Protein 5IPW (pdb70)

Organism: Thermotoga maritima (strain ATCC 43589 / DSM 3109 / JCM 10099 / NBRC 100826 / MSB8) (NCBI:txid243274)

Radius of gyration: 27.33 Å; Cα contacts (8 Å, |Δi|>4): 1370; chains: 1; bounding box: 69×85×55 Å

InterPro domains:
  IPR000914 Solute-binding protein family 5 domain [PF00496] (119-531)
  IPR023765 Solute-binding protein family 5, conserved site [PS01040] (125-147)
  IPR039424 Solute-binding protein family 5 [PTHR30290] (90-615)

Structure (mmCIF, N/CA/C/O backbone):
data_5IPW
#
_entry.id   5IPW
#
_cell.length_a   190.494
_cell.length_b   190.494
_cell.length_c   133.269
_cell.angle_alpha   90.00
_cell.angle_beta   90.00
_cell.angle_gamma   90.00
#
_symmetry.space_group_name_H-M   'I 4 2 2'
#
loop_
_entity.id
_entity.type
_entity.pdbx_description
1 polymer 'Oligopeptide ABC transporter, periplasmic oligopeptide-binding protein, putative'
2 water water
#
loop_
_atom_site.group_PDB
_atom_site.id
_atom_site.type_symbol
_atom_site.label_atom_id
_atom_site.label_alt_id
_atom_site.label_comp_id
_atom_site.label_asym_id
_atom_site.label_entity_id
_atom_site.label_seq_id
_atom_site.pdbx_PDB_ins_code
_atom_site.Cartn_x
_atom_site.Cartn_y
_atom_site.Cartn_z
_atom_site.occupancy
_atom_site.B_iso_or_equiv
_atom_site.auth_seq_id
_atom_site.auth_comp_id
_atom_site.auth_asym_id
_atom_site.auth_atom_id
_atom_site.pdbx_PDB_model_num
ATOM 1 N N . GLY A 1 1 ? 47.805 -33.328 -36.435 1.00 63.90 27 GLY A N 1
ATOM 2 C CA . GLY A 1 1 ? 48.638 -34.338 -35.692 1.00 63.48 27 GLY A CA 1
ATOM 3 C C . GLY A 1 1 ? 48.428 -34.290 -34.186 1.00 62.35 27 GLY A C 1
ATOM 4 O O . GLY A 1 1 ? 47.489 -34.882 -33.669 1.00 68.05 27 GLY A O 1
ATOM 5 N N . ALA A 1 2 ? 49.303 -33.583 -33.483 1.00 61.47 28 ALA A N 1
ATOM 6 C CA . ALA A 1 2 ? 49.183 -33.399 -32.033 1.00 61.01 28 ALA A CA 1
ATOM 7 C C . ALA A 1 2 ? 49.530 -31.961 -31.659 1.00 62.00 28 ALA A C 1
ATOM 8 O O . ALA A 1 2 ? 50.240 -31.269 -32.398 1.00 66.65 28 ALA A O 1
ATOM 10 N N . MET A 1 3 ? 49.028 -31.519 -30.510 1.00 59.94 29 MET A N 1
ATOM 11 C CA . MET A 1 3 ? 49.244 -30.153 -30.047 1.00 59.11 29 MET A CA 1
ATOM 12 C C . MET A 1 3 ? 49.998 -30.115 -28.733 1.00 58.36 29 MET A C 1
ATOM 13 O O . MET A 1 3 ? 49.608 -30.759 -27.754 1.00 59.30 29 MET A O 1
ATOM 18 N N . GLY A 1 4 ? 51.082 -29.353 -28.723 1.00 54.47 30 GLY A N 1
ATOM 19 C CA . GLY A 1 4 ? 51.710 -28.938 -27.484 1.00 52.06 30 GLY A CA 1
ATOM 20 C C . GLY A 1 4 ? 51.079 -27.612 -27.145 1.00 49.18 30 GLY A C 1
ATOM 21 O O . GLY A 1 4 ? 51.039 -26.718 -27.982 1.00 49.10 30 GLY A O 1
ATOM 22 N N . ALA A 1 5 ? 50.580 -27.480 -25.923 1.00 48.46 31 ALA A N 1
ATOM 23 C CA . ALA A 1 5 ? 49.892 -26.265 -25.511 1.00 47.41 31 ALA A CA 1
ATOM 24 C C . ALA A 1 5 ? 50.788 -25.047 -25.603 1.00 45.64 31 ALA A C 1
ATOM 25 O O . ALA A 1 5 ? 50.295 -23.946 -25.798 1.00 45.08 31 ALA A O 1
ATOM 27 N N . THR A 1 6 ? 52.095 -25.254 -25.471 1.00 44.32 32 THR A N 1
ATOM 28 C CA . THR A 1 6 ? 53.063 -24.172 -25.306 1.00 42.97 32 THR A CA 1
ATOM 29 C C . THR A 1 6 ? 54.434 -24.732 -25.682 1.00 39.43 32 THR A C 1
ATOM 30 O O . THR A 1 6 ? 54.631 -25.947 -25.638 1.00 38.15 32 THR A O 1
ATOM 34 N N . PRO A 1 7 ? 55.381 -23.873 -26.084 1.00 37.32 33 PRO A N 1
ATOM 35 C CA . PRO A 1 7 ? 56.734 -24.404 -26.286 1.00 39.71 33 PRO A CA 1
ATOM 36 C C . PRO A 1 7 ? 57.346 -25.032 -25.018 1.00 43.06 33 PRO A C 1
ATOM 37 O O . PRO A 1 7 ? 57.992 -26.076 -25.094 1.00 44.80 33 PRO A O 1
ATOM 41 N N . GLU A 1 8 ? 57.161 -24.389 -23.873 1.00 46.65 34 GLU A N 1
ATOM 42 C CA . GLU A 1 8 ? 57.546 -24.980 -22.596 1.00 49.98 34 GLU A CA 1
ATOM 43 C C . GLU A 1 8 ? 56.871 -26.337 -22.363 1.00 47.44 34 GLU A C 1
ATOM 44 O O . GLU A 1 8 ? 57.539 -27.308 -22.007 1.00 45.10 34 GLU A O 1
ATOM 50 N N . GLU A 1 9 ? 55.557 -26.410 -22.561 1.00 44.62 35 GLU A N 1
ATOM 51 C CA . GLU A 1 9 ? 54.841 -27.677 -22.391 1.00 43.37 35 GLU A CA 1
ATOM 52 C C . GLU A 1 9 ? 55.265 -28.735 -23.405 1.00 41.38 35 GLU A C 1
ATOM 53 O O . GLU A 1 9 ? 55.295 -29.928 -23.088 1.00 39.75 35 GLU A O 1
ATOM 59 N N . TYR A 1 10 ? 55.578 -28.305 -24.627 1.00 39.17 36 TYR A N 1
ATOM 60 C CA . TYR A 1 10 ? 56.094 -29.219 -25.648 1.00 37.90 36 TYR A CA 1
ATOM 61 C C . TYR A 1 10 ? 57.414 -29.806 -25.181 1.00 36.92 36 TYR A C 1
ATOM 62 O O . TYR A 1 10 ? 57.659 -31.002 -25.320 1.00 35.70 36 TYR A O 1
ATOM 71 N N . TYR A 1 11 ? 58.260 -28.944 -24.634 1.00 38.21 37 TYR A N 1
ATOM 72 C CA . TYR A 1 11 ? 59.535 -29.358 -24.070 1.00 42.42 37 TYR A CA 1
ATOM 73 C C . TYR A 1 11 ? 59.375 -30.336 -22.912 1.00 42.11 37 TYR A C 1
ATOM 74 O O . TYR A 1 11 ? 60.087 -31.331 -22.839 1.00 42.92 37 TYR A O 1
ATOM 83 N N . LYS A 1 12 ? 58.447 -30.048 -22.010 1.00 42.60 38 LYS A N 1
ATOM 84 C CA . LYS A 1 12 ? 58.193 -30.934 -20.890 1.00 45.30 38 LYS A CA 1
ATOM 85 C C . LYS A 1 12 ? 57.774 -32.311 -21.374 1.00 44.41 38 LYS A C 1
ATOM 86 O O . LYS A 1 12 ? 58.202 -33.311 -20.815 1.00 45.99 38 LYS A O 1
ATOM 92 N N . ALA A 1 13 ? 56.959 -32.369 -22.423 1.00 42.73 39 ALA A N 1
ATOM 93 C CA . ALA A 1 13 ? 56.501 -33.657 -22.956 1.00 41.02 39 ALA A CA 1
ATOM 94 C C . ALA A 1 13 ? 57.563 -34.425 -23.741 1.00 39.45 39 ALA A C 1
ATOM 95 O O . ALA A 1 13 ? 57.621 -35.645 -23.650 1.00 40.78 39 ALA A O 1
ATOM 97 N N . THR A 1 14 ? 58.390 -33.721 -24.509 1.00 37.99 40 THR A N 1
ATOM 98 C CA . THR A 1 14 ? 59.193 -34.361 -25.571 1.00 37.82 40 THR A CA 1
ATOM 99 C C . THR A 1 14 ? 60.711 -34.294 -25.399 1.00 38.02 40 THR A C 1
ATOM 100 O O . THR A 1 14 ? 61.444 -35.015 -26.087 1.00 36.28 40 THR A O 1
ATOM 104 N N . GLY A 1 15 ? 61.180 -33.422 -24.511 1.00 38.45 41 GLY A N 1
ATOM 105 C CA . GLY A 1 15 ? 62.608 -33.199 -24.339 1.00 40.21 41 GLY A CA 1
ATOM 106 C C . GLY A 1 15 ? 63.253 -32.330 -25.407 1.00 43.43 41 GLY A C 1
ATOM 107 O O . GLY A 1 15 ? 64.475 -32.165 -25.400 1.00 45.93 41 GLY A O 1
ATOM 108 N N . LYS A 1 16 ? 62.448 -31.772 -26.315 1.00 44.05 42 LYS A N 1
ATOM 109 C CA . LYS A 1 16 ? 62.939 -30.913 -27.392 1.00 45.00 42 LYS A CA 1
ATOM 110 C C . LYS A 1 16 ? 62.544 -29.488 -27.120 1.00 44.45 42 LYS A C 1
ATOM 111 O O . LYS A 1 16 ? 61.400 -29.218 -26.776 1.00 42.08 42 LYS A O 1
ATOM 117 N N . LYS A 1 17 ? 63.490 -28.578 -27.294 1.00 47.74 43 LYS A N 1
ATOM 118 C CA . LYS A 1 17 ? 63.217 -27.161 -27.177 1.00 52.94 43 LYS A CA 1
ATOM 119 C C . LYS A 1 17 ? 63.016 -26.581 -28.561 1.00 51.74 43 LYS A C 1
ATOM 120 O O . LYS A 1 17 ? 63.682 -26.980 -29.519 1.00 50.34 43 LYS A O 1
ATOM 126 N N . ILE A 1 18 ? 62.104 -25.624 -28.649 1.00 51.12 44 ILE A N 1
ATOM 127 C CA . ILE A 1 18 ? 62.015 -24.757 -29.800 1.00 51.44 44 ILE A CA 1
ATOM 128 C C . ILE A 1 18 ? 62.839 -23.530 -29.435 1.00 52.84 44 ILE A C 1
ATOM 129 O O . ILE A 1 18 ? 62.450 -22.763 -28.551 1.00 54.34 44 ILE A O 1
ATOM 134 N N . THR A 1 19 ? 63.974 -23.355 -30.105 1.00 52.96 45 THR A N 1
ATOM 135 C CA . THR A 1 19 ? 64.955 -22.334 -29.717 1.00 56.69 45 THR A CA 1
ATOM 136 C C . THR A 1 19 ? 64.972 -21.108 -30.636 1.00 58.27 45 THR A C 1
ATOM 137 O O . THR A 1 19 ? 65.680 -20.135 -30.365 1.00 59.55 45 THR A O 1
ATOM 141 N N . GLU A 1 20 ? 64.180 -21.149 -31.702 1.00 56.62 46 GLU A N 1
ATOM 142 C CA . GLU A 1 20 ? 64.317 -20.206 -32.799 1.00 54.91 46 GLU A CA 1
ATOM 143 C C . GLU A 1 20 ? 63.010 -20.205 -33.578 1.00 53.02 46 GLU A C 1
ATOM 144 O O . GLU A 1 20 ? 62.387 -21.262 -33.741 1.00 49.88 46 GLU A O 1
ATOM 150 N N . TYR A 1 21 ? 62.586 -19.033 -34.052 1.00 48.80 47 TYR A N 1
ATOM 151 C CA . TYR A 1 21 ? 61.374 -18.941 -34.871 1.00 45.78 47 TYR A CA 1
ATOM 152 C C . TYR A 1 21 ? 61.712 -18.627 -36.310 1.00 45.44 47 TYR A C 1
ATOM 153 O O . TYR A 1 21 ? 62.657 -17.886 -36.583 1.00 46.62 47 TYR A O 1
ATOM 162 N N . HIS A 1 22 ? 60.924 -19.192 -37.221 1.00 44.26 48 HIS A N 1
ATOM 163 C CA . HIS A 1 22 ? 61.134 -19.026 -38.655 1.00 43.27 48 HIS A CA 1
ATOM 164 C C . HIS A 1 22 ? 59.851 -18.560 -39.314 1.00 41.48 48 HIS A C 1
ATOM 165 O O . HIS A 1 22 ? 58.780 -18.670 -38.727 1.00 41.37 48 HIS A O 1
ATOM 172 N N . GLU A 1 23 ? 59.963 -18.045 -40.533 1.00 40.55 49 GLU A N 1
ATOM 173 C CA . GLU A 1 23 ? 58.823 -17.446 -41.226 1.00 40.15 49 GLU A CA 1
ATOM 174 C C . GLU A 1 23 ? 58.913 -17.715 -42.702 1.00 37.96 49 GLU A C 1
ATOM 175 O O . GLU A 1 23 ? 59.983 -18.038 -43.204 1.00 38.28 49 GLU A O 1
ATOM 181 N N . SER A 1 24 ? 57.802 -17.550 -43.410 1.00 37.25 50 SER A N 1
ATOM 182 C CA . SER A 1 24 ? 57.805 -17.746 -44.854 1.00 36.81 50 SER A CA 1
ATOM 183 C C . SER A 1 24 ? 58.651 -16.666 -45.514 1.00 36.70 50 SER A C 1
ATOM 184 O O . SER A 1 24 ? 58.617 -15.524 -45.082 1.00 36.74 50 SER A O 1
ATOM 187 N N . PRO A 1 25 ? 59.423 -17.021 -46.553 1.00 38.75 51 PRO A N 1
ATOM 188 C CA . PRO A 1 25 ? 60.233 -16.029 -47.271 1.00 39.66 51 PRO A CA 1
ATOM 189 C C . PRO A 1 25 ? 59.475 -14.743 -47.627 1.00 39.88 51 PRO A C 1
ATOM 190 O O . PRO A 1 25 ? 59.988 -13.651 -47.392 1.00 41.27 51 PRO A O 1
ATOM 194 N N . MET A 1 26 ? 58.261 -14.869 -48.158 1.00 38.64 52 MET A N 1
ATOM 195 C CA . MET A 1 26 ? 57.466 -13.694 -48.509 1.00 39.68 52 MET A CA 1
ATOM 196 C C . MET A 1 26 ? 57.301 -12.737 -47.329 1.00 41.54 52 MET A C 1
ATOM 197 O O . MET A 1 26 ? 57.214 -11.528 -47.519 1.00 43.63 52 MET A O 1
ATOM 202 N N . LEU A 1 27 ? 57.242 -13.270 -46.113 1.00 42.80 53 LEU A N 1
ATOM 203 C CA . LEU A 1 27 ? 57.157 -12.418 -44.929 1.00 43.05 53 LEU A CA 1
ATOM 204 C C . LEU A 1 27 ? 58.512 -11.803 -44.585 1.00 44.13 53 LEU A C 1
ATOM 205 O O . LEU A 1 27 ? 58.574 -10.655 -44.148 1.00 45.00 53 LEU A O 1
ATOM 210 N N . THR A 1 28 ? 59.590 -12.559 -44.782 1.00 44.41 54 THR A N 1
ATOM 211 C CA . THR A 1 28 ? 60.935 -12.042 -44.549 1.00 45.11 54 THR A CA 1
ATOM 212 C C . THR A 1 28 ? 61.222 -10.861 -45.455 1.00 46.57 54 THR A C 1
ATOM 213 O O . THR A 1 28 ? 61.850 -9.896 -45.038 1.00 47.20 54 THR A O 1
ATOM 217 N N . LYS A 1 29 ? 60.762 -10.944 -46.694 1.00 48.38 55 LYS A N 1
ATOM 218 C CA . LYS A 1 29 ? 60.952 -9.859 -47.636 1.00 51.82 55 LYS A CA 1
ATOM 219 C C . LYS A 1 29 ? 60.275 -8.591 -47.121 1.00 51.51 55 LYS A C 1
ATOM 220 O O . LYS A 1 29 ? 60.860 -7.510 -47.167 1.00 51.62 55 LYS A O 1
ATOM 226 N N . LEU A 1 30 ? 59.054 -8.735 -46.609 1.00 49.43 56 LEU A N 1
ATOM 227 C CA . LEU A 1 30 ? 58.317 -7.598 -46.063 1.00 49.22 56 LEU A CA 1
ATOM 228 C C . LEU A 1 30 ? 59.002 -6.946 -44.868 1.00 49.67 56 LEU A C 1
ATOM 229 O O . LEU A 1 30 ? 58.989 -5.726 -44.757 1.00 51.46 56 LEU A O 1
ATOM 234 N N . VAL A 1 31 ? 59.581 -7.736 -43.967 1.00 51.76 57 VAL A N 1
ATOM 235 C CA . VAL A 1 31 ? 60.221 -7.140 -42.774 1.00 53.92 57 VAL A CA 1
ATOM 236 C C . VAL A 1 31 ? 61.528 -6.462 -43.178 1.00 54.06 57 VAL A C 1
ATOM 237 O O . VAL A 1 31 ? 61.885 -5.426 -42.616 1.00 54.77 57 VAL A O 1
ATOM 241 N N . GLU A 1 32 ? 62.213 -7.029 -44.167 1.00 55.47 58 GLU A N 1
ATOM 242 C CA . GLU A 1 32 ? 63.430 -6.427 -44.712 1.00 58.39 58 GLU A CA 1
ATOM 243 C C . GLU A 1 32 ? 63.139 -5.098 -45.416 1.00 58.59 58 GLU A C 1
ATOM 244 O O . GLU A 1 32 ? 63.941 -4.171 -45.347 1.00 58.95 58 GLU A O 1
ATOM 250 N N . GLU A 1 33 ? 61.990 -5.016 -46.083 1.00 58.57 59 GLU A N 1
ATOM 251 C CA . GLU A 1 33 ? 61.501 -3.758 -46.664 1.00 56.82 59 GLU A CA 1
ATOM 252 C C . GLU A 1 33 ? 60.892 -2.793 -45.635 1.00 55.55 59 GLU A C 1
ATOM 253 O O . GLU A 1 33 ? 60.508 -1.689 -46.000 1.00 56.49 59 GLU A O 1
ATOM 259 N N . GLY A 1 34 ? 60.783 -3.207 -44.373 1.00 53.36 60 GLY A N 1
ATOM 260 C CA . GLY A 1 34 ? 60.291 -2.337 -43.302 1.00 55.65 60 GLY A CA 1
ATOM 261 C C . GLY A 1 34 ? 58.781 -2.287 -43.117 1.00 57.74 60 GLY A C 1
ATOM 262 O O . GLY A 1 34 ? 58.285 -1.503 -42.307 1.00 60.09 60 GLY A O 1
ATOM 263 N N . LYS A 1 35 ? 58.053 -3.141 -43.836 1.00 57.99 61 LYS A N 1
ATOM 264 C CA . LYS A 1 35 ? 56.584 -3.137 -43.828 1.00 56.39 61 LYS A CA 1
ATOM 265 C C . LYS A 1 35 ? 55.955 -4.112 -42.828 1.00 54.33 61 LYS A C 1
ATOM 266 O O . LYS A 1 35 ? 54.733 -4.191 -42.745 1.00 55.83 61 LYS A O 1
ATOM 272 N N . LEU A 1 36 ? 56.773 -4.873 -42.104 1.00 52.13 62 LEU A N 1
ATOM 273 C CA . LEU A 1 36 ? 56.278 -5.832 -41.108 1.00 49.80 62 LEU A CA 1
ATOM 274 C C . LEU A 1 36 ? 57.247 -5.932 -39.949 1.00 47.52 62 LEU A C 1
ATOM 275 O O . LEU A 1 36 ? 58.449 -5.947 -40.159 1.00 49.30 62 LEU A O 1
ATOM 280 N N . PRO A 1 37 ? 56.737 -6.021 -38.718 1.00 44.74 63 PRO A N 1
ATOM 281 C CA . PRO A 1 37 ? 57.644 -6.368 -37.625 1.00 44.85 63 PRO A CA 1
ATOM 282 C C . PRO A 1 37 ? 58.179 -7.796 -37.793 1.00 46.45 63 PRO A C 1
ATOM 283 O O . PRO A 1 37 ? 57.567 -8.603 -38.500 1.00 49.35 63 PRO A O 1
ATOM 287 N N . PRO A 1 38 ? 59.312 -8.117 -37.152 1.00 46.45 64 PRO A N 1
ATOM 288 C CA . PRO A 1 38 ? 59.859 -9.460 -37.364 1.00 46.14 64 PRO A CA 1
ATOM 289 C C . PRO A 1 38 ? 59.049 -10.532 -36.636 1.00 44.10 64 PRO A C 1
ATOM 290 O O . PRO A 1 38 ? 58.312 -10.226 -35.701 1.00 42.83 64 PRO A O 1
ATOM 294 N N . VAL A 1 39 ? 59.191 -11.778 -37.076 1.00 43.11 65 VAL A N 1
ATOM 295 C CA . VAL A 1 39 ? 58.375 -12.886 -36.563 1.00 42.64 65 VAL A CA 1
ATOM 296 C C . VAL A 1 39 ? 58.362 -12.990 -35.026 1.00 42.86 65 VAL A C 1
ATOM 297 O O . VAL A 1 39 ? 57.325 -13.294 -34.428 1.00 40.69 65 VAL A O 1
ATOM 301 N N . GLU A 1 40 ? 59.500 -12.707 -34.398 1.00 43.71 66 GLU A N 1
ATOM 302 C CA . GLU A 1 40 ? 59.633 -12.784 -32.934 1.00 45.72 66 GLU A CA 1
ATOM 303 C C . GLU A 1 40 ? 58.635 -11.864 -32.246 1.00 45.77 66 GLU A C 1
ATOM 304 O O . GLU A 1 40 ? 58.090 -12.192 -31.183 1.00 43.18 66 GLU A O 1
ATOM 310 N N . GLN A 1 41 ? 58.419 -10.706 -32.869 1.00 45.82 67 GLN A N 1
ATOM 311 C CA . GLN A 1 41 ? 57.476 -9.708 -32.388 1.00 46.57 67 GLN A CA 1
ATOM 312 C C . GLN A 1 41 ? 56.029 -10.017 -32.795 1.00 44.55 67 GLN A C 1
ATOM 313 O O . GLN A 1 41 ? 55.099 -9.802 -32.003 1.00 43.51 67 GLN A O 1
ATOM 319 N N . ARG A 1 42 ? 55.851 -10.500 -34.029 1.00 41.41 68 ARG A N 1
ATOM 320 C CA . ARG A 1 42 ? 54.531 -10.879 -34.554 1.00 39.22 68 ARG A CA 1
ATOM 321 C C . ARG A 1 42 ? 53.868 -11.999 -33.758 1.00 37.24 68 ARG A C 1
ATOM 322 O O . ARG A 1 42 ? 52.672 -11.942 -33.473 1.00 34.72 68 ARG A O 1
ATOM 330 N N . LEU A 1 43 ? 54.640 -13.035 -33.442 1.00 36.69 69 LEU A N 1
ATOM 331 C CA . LEU A 1 43 ? 54.133 -14.173 -32.660 1.00 37.14 69 LEU A CA 1
ATOM 332 C C . LEU A 1 43 ? 53.796 -13.781 -31.220 1.00 37.12 69 LEU A C 1
ATOM 333 O O . LEU A 1 43 ? 54.336 -12.815 -30.694 1.00 38.84 69 LEU A O 1
ATOM 338 N N . PRO A 1 44 ? 52.907 -14.542 -30.572 1.00 38.08 70 PRO A N 1
ATOM 339 C CA . PRO A 1 44 ? 52.687 -14.325 -29.146 1.00 39.89 70 PRO A CA 1
ATOM 340 C C . PRO A 1 44 ? 53.876 -14.808 -28.322 1.00 41.50 70 PRO A C 1
ATOM 341 O O . PRO A 1 44 ? 54.844 -15.320 -28.879 1.00 41.04 70 PRO A O 1
ATOM 345 N N . GLU A 1 45 ? 53.801 -14.636 -27.007 1.00 44.57 71 GLU A N 1
ATOM 346 C CA . GLU A 1 45 ? 54.870 -15.084 -26.121 1.00 44.89 71 GLU A CA 1
ATOM 347 C C . GLU A 1 45 ? 54.901 -16.600 -26.072 1.00 41.46 71 GLU A C 1
ATOM 348 O O . GLU A 1 45 ? 55.958 -17.191 -26.014 1.00 40.18 71 GLU A O 1
ATOM 354 N N . GLU A 1 46 ? 53.730 -17.216 -26.115 1.00 40.60 72 GLU A N 1
ATOM 355 C CA . GLU A 1 46 ? 53.607 -18.660 -26.060 1.00 39.94 72 GLU A CA 1
ATOM 356 C C . GLU A 1 46 ? 52.680 -19.149 -27.187 1.00 39.18 72 GLU A C 1
ATOM 357 O O . GLU A 1 46 ? 51.488 -19.394 -26.960 1.00 36.66 72 GLU A O 1
ATOM 363 N N . PRO A 1 47 ? 53.223 -19.290 -28.412 1.00 38.95 73 PRO A N 1
ATOM 364 C CA . PRO A 1 47 ? 52.409 -19.772 -29.530 1.00 38.93 73 PRO A CA 1
ATOM 365 C C . PRO A 1 47 ? 51.951 -21.212 -29.342 1.00 38.37 73 PRO A C 1
ATOM 366 O O . PRO A 1 47 ? 52.578 -21.967 -28.611 1.00 38.47 73 PRO A O 1
ATOM 370 N N . LEU A 1 48 ? 50.859 -21.584 -29.995 1.00 37.07 74 LEU A N 1
ATOM 371 C CA . LEU A 1 48 ? 50.459 -22.982 -30.060 1.00 37.14 74 LEU A CA 1
ATOM 372 C C . LEU A 1 48 ? 51.529 -23.741 -30.822 1.00 37.32 74 LEU A C 1
ATOM 373 O O . LEU A 1 48 ? 52.146 -23.201 -31.733 1.00 38.05 74 LEU A O 1
ATOM 378 N N . VAL A 1 49 ? 51.785 -24.977 -30.416 1.00 38.29 75 VAL A N 1
ATOM 379 C CA . VAL A 1 49 ? 52.812 -25.796 -31.044 1.00 38.90 75 VAL A CA 1
ATOM 380 C C . VAL A 1 49 ? 52.126 -26.970 -31.700 1.00 39.27 75 VAL A C 1
ATOM 381 O O . VAL A 1 49 ? 51.355 -27.682 -31.063 1.00 39.38 75 VAL A O 1
ATOM 385 N N . VAL A 1 50 ? 52.403 -27.160 -32.986 1.00 40.46 76 VAL A N 1
ATOM 386 C CA . VAL A 1 50 ? 51.674 -28.124 -33.786 1.00 39.53 76 VAL A CA 1
ATOM 387 C C . VAL A 1 50 ? 52.610 -29.199 -34.285 1.00 39.43 76 VAL A C 1
ATOM 388 O O . VAL A 1 50 ? 53.642 -28.900 -34.860 1.00 39.18 76 VAL A O 1
ATOM 392 N N . GLN A 1 51 ? 52.255 -30.454 -34.040 1.00 42.24 77 GLN A N 1
ATOM 393 C CA . GLN A 1 51 ? 53.038 -31.554 -34.566 1.00 45.85 77 GLN A CA 1
ATOM 394 C C . GLN A 1 51 ? 52.458 -31.989 -35.907 1.00 44.32 77 GLN A C 1
ATOM 395 O O . GLN A 1 51 ? 51.271 -32.301 -36.004 1.00 43.96 77 GLN A O 1
ATOM 401 N N . PRO A 1 52 ? 53.295 -32.000 -36.946 1.00 40.81 78 PRO A N 1
ATOM 402 C CA . PRO A 1 52 ? 52.828 -32.381 -38.257 1.00 42.35 78 PRO A CA 1
ATOM 403 C C . PRO A 1 52 ? 52.172 -33.746 -38.313 1.00 42.76 78 PRO A C 1
ATOM 404 O O . PRO A 1 52 ? 52.553 -34.650 -37.582 1.00 43.81 78 PRO A O 1
ATOM 408 N N . VAL A 1 53 ? 51.200 -33.880 -39.207 1.00 42.74 79 VAL A N 1
ATOM 409 C CA . VAL A 1 53 ? 50.592 -35.164 -39.490 1.00 42.40 79 VAL A CA 1
ATOM 410 C C . VAL A 1 53 ? 51.627 -36.139 -40.025 1.00 41.65 79 VAL A C 1
ATOM 411 O O . VAL A 1 53 ? 51.561 -37.323 -39.736 1.00 41.92 79 VAL A O 1
ATOM 415 N N . GLU A 1 54 ? 52.578 -35.639 -40.803 1.00 41.97 80 GLU A N 1
ATOM 416 C CA . GLU A 1 54 ? 53.462 -36.502 -41.567 1.00 42.69 80 GLU A CA 1
ATOM 417 C C . GLU A 1 54 ? 54.913 -36.129 -41.360 1.00 40.95 80 GLU A C 1
ATOM 418 O O . GLU A 1 54 ? 55.745 -36.982 -41.062 1.00 40.08 80 GLU A O 1
ATOM 424 N N . LYS A 1 55 ? 55.225 -34.857 -41.551 1.00 38.02 81 LYS A N 1
ATOM 425 C CA . LYS A 1 55 ? 56.574 -34.390 -41.362 1.00 38.06 81 LYS A CA 1
ATOM 426 C C . LYS A 1 55 ? 56.611 -32.883 -41.297 1.00 37.09 81 LYS A C 1
ATOM 427 O O . LYS A 1 55 ? 55.633 -32.212 -41.614 1.00 37.17 81 LYS A O 1
ATOM 433 N N . VAL A 1 56 ? 57.758 -32.358 -40.891 1.00 35.43 82 VAL A N 1
ATOM 434 C CA . VAL A 1 56 ? 57.947 -30.925 -40.816 1.00 35.64 82 VAL A CA 1
ATOM 435 C C . VAL A 1 56 ? 57.893 -30.375 -42.235 1.00 35.20 82 VAL A C 1
ATOM 436 O O . VAL A 1 56 ? 58.546 -30.897 -43.129 1.00 37.85 82 VAL A O 1
ATOM 440 N N . GLY A 1 57 ? 57.110 -29.324 -42.429 1.00 35.03 83 GLY A N 1
ATOM 441 C CA . GLY A 1 57 ? 56.819 -28.808 -43.766 1.00 37.07 83 GLY A CA 1
ATOM 442 C C . GLY A 1 57 ? 57.751 -27.721 -44.260 1.00 38.01 83 GLY A C 1
ATOM 443 O O . GLY A 1 57 ? 58.646 -27.288 -43.549 1.00 39.38 83 GLY A O 1
ATOM 444 N N . GLN A 1 58 ? 57.523 -27.290 -45.498 1.00 40.44 84 GLN A N 1
ATOM 445 C CA . GLN A 1 58 ? 58.296 -26.232 -46.148 1.00 40.22 84 GLN A CA 1
ATOM 446 C C . GLN A 1 58 ? 57.362 -25.104 -46.511 1.00 39.59 84 GLN A C 1
ATOM 447 O O . GLN A 1 58 ? 56.191 -25.332 -46.826 1.00 40.40 84 GLN A O 1
ATOM 453 N N . PHE A 1 59 ? 57.887 -23.887 -46.462 1.00 38.65 85 PHE A N 1
ATOM 454 C CA . PHE A 1 59 ? 57.094 -22.698 -46.722 1.00 38.46 85 PHE A CA 1
ATOM 455 C C . PHE A 1 59 ? 56.933 -22.472 -48.220 1.00 38.84 85 PHE A C 1
ATOM 456 O O . PHE A 1 59 ? 57.876 -22.666 -48.995 1.00 37.81 85 PHE A O 1
ATOM 464 N N . GLY A 1 60 ? 55.738 -22.045 -48.608 1.00 38.85 86 GLY A N 1
ATOM 465 C CA . GLY A 1 60 ? 55.501 -21.500 -49.927 1.00 38.65 86 GLY A CA 1
ATOM 466 C C . GLY A 1 60 ? 54.281 -22.072 -50.594 1.00 38.62 86 GLY A C 1
ATOM 467 O O . GLY A 1 60 ? 53.560 -22.877 -50.005 1.00 38.47 86 GLY A O 1
ATOM 468 N N . GLY A 1 61 ? 54.048 -21.622 -51.827 1.00 38.01 87 GLY A N 1
ATOM 469 C CA . GLY A 1 61 ? 53.089 -22.250 -52.724 1.00 36.50 87 GLY A CA 1
ATOM 470 C C . GLY A 1 61 ? 51.703 -21.651 -52.710 1.00 36.94 87 GLY A C 1
ATOM 471 O O . GLY A 1 61 ? 51.340 -20.884 -51.810 1.00 35.76 87 GLY A O 1
ATOM 472 N N . THR A 1 62 ? 50.935 -22.003 -53.739 1.00 37.86 88 THR A N 1
ATOM 473 C CA . THR A 1 62 ? 49.539 -21.620 -53.850 1.00 37.04 88 THR A CA 1
ATOM 474 C C . THR A 1 62 ? 48.728 -22.891 -53.982 1.00 37.88 88 THR A C 1
ATOM 475 O O . THR A 1 62 ? 48.924 -23.679 -54.903 1.00 41.54 88 THR A O 1
ATOM 479 N N . TRP A 1 63 ? 47.812 -23.061 -53.043 1.00 38.09 89 TRP A N 1
ATOM 480 C CA . TRP A 1 63 ? 46.977 -24.230 -52.938 1.00 39.14 89 TRP A CA 1
ATOM 481 C C . TRP A 1 63 ? 45.733 -23.987 -53.791 1.00 41.12 89 TRP A C 1
ATOM 482 O O . TRP A 1 63 ? 44.879 -23.157 -53.446 1.00 40.59 89 TRP A O 1
ATOM 493 N N . ARG A 1 64 ? 45.646 -24.721 -54.900 1.00 40.78 90 ARG A N 1
ATOM 494 C CA . ARG A 1 64 ? 44.553 -24.582 -55.851 1.00 41.08 90 ARG A CA 1
ATOM 495 C C . ARG A 1 64 ? 43.363 -25.431 -55.467 1.00 40.46 90 ARG A C 1
ATOM 496 O O . ARG A 1 64 ? 43.479 -26.650 -55.331 1.00 39.83 90 ARG A O 1
ATOM 504 N N . ARG A 1 65 ? 42.219 -24.772 -55.294 1.00 39.89 91 ARG A N 1
ATOM 505 C CA . ARG A 1 65 ? 40.949 -25.455 -55.101 1.00 39.66 91 ARG A CA 1
ATOM 506 C C . ARG A 1 65 ? 39.907 -24.880 -56.055 1.00 39.53 91 ARG A C 1
ATOM 507 O O . ARG A 1 65 ? 40.187 -23.958 -56.831 1.00 40.65 91 ARG A O 1
ATOM 515 N N . VAL A 1 66 ? 38.696 -25.415 -55.975 1.00 38.24 92 VAL A N 1
ATOM 516 C CA . VAL A 1 66 ? 37.565 -24.882 -56.722 1.00 39.28 92 VAL A CA 1
ATOM 517 C C . VAL A 1 66 ? 36.343 -24.759 -55.814 1.00 40.49 92 VAL A C 1
ATOM 518 O O . VAL A 1 66 ? 36.121 -25.607 -54.948 1.00 39.71 92 VAL A O 1
ATOM 522 N N . TRP A 1 67 ? 35.551 -23.709 -56.023 1.00 43.13 93 TRP A N 1
ATOM 523 C CA . TRP A 1 67 ? 34.275 -23.551 -55.303 1.00 45.25 93 TRP A CA 1
ATOM 524 C C . TRP A 1 67 ? 33.137 -23.010 -56.186 1.00 47.63 93 TRP A C 1
ATOM 525 O O . TRP A 1 67 ? 33.352 -22.574 -57.324 1.00 47.82 93 TRP A O 1
ATOM 536 N N . LYS A 1 68 ? 31.932 -23.034 -55.626 1.00 50.64 94 LYS A N 1
ATOM 537 C CA . LYS A 1 68 ? 30.716 -22.583 -56.312 1.00 51.65 94 LYS A CA 1
ATOM 538 C C . LYS A 1 68 ? 30.325 -21.131 -55.974 1.00 52.34 94 LYS A C 1
ATOM 539 O O . LYS A 1 68 ? 29.140 -20.791 -55.951 1.00 53.06 94 LYS A O 1
ATOM 545 N N . GLY A 1 69 ? 31.327 -20.283 -55.728 1.00 51.65 95 GLY A N 1
ATOM 546 C CA . GLY A 1 69 ? 31.112 -18.876 -55.397 1.00 50.00 95 GLY A CA 1
ATOM 547 C C . GLY A 1 69 ? 30.572 -18.641 -53.993 1.00 50.13 95 GLY A C 1
ATOM 548 O O . GLY A 1 69 ? 30.459 -19.581 -53.197 1.00 47.11 95 GLY A O 1
ATOM 549 N N . PRO A 1 70 ? 30.205 -17.383 -53.687 1.00 50.18 96 PRO A N 1
ATOM 550 C CA . PRO A 1 70 ? 29.745 -16.947 -52.363 1.00 51.37 96 PRO A CA 1
ATOM 551 C C . PRO A 1 70 ? 28.775 -17.900 -51.674 1.00 52.31 96 PRO A C 1
ATOM 552 O O . PRO A 1 70 ? 28.789 -18.024 -50.455 1.00 55.05 96 PRO A O 1
ATOM 556 N N . SER A 1 71 ? 27.938 -18.557 -52.465 1.00 54.32 97 SER A N 1
ATOM 557 C CA . SER A 1 71 ? 27.063 -19.629 -51.998 1.00 53.81 97 SER A CA 1
ATOM 558 C C . SER A 1 71 ? 27.806 -20.705 -51.210 1.00 52.90 97 SER A C 1
ATOM 559 O O . SER A 1 71 ? 27.271 -21.292 -50.277 1.00 52.22 97 SER A O 1
ATOM 562 N N . ASP A 1 72 ? 29.045 -20.962 -51.608 1.00 53.55 98 ASP A N 1
ATOM 563 C CA . ASP A 1 72 ? 29.871 -22.020 -51.032 1.00 52.79 98 ASP A CA 1
ATOM 564 C C . ASP A 1 72 ? 30.685 -21.510 -49.832 1.00 51.88 98 ASP A C 1
ATOM 565 O O . ASP A 1 72 ? 31.827 -21.901 -49.635 1.00 49.40 98 ASP A O 1
ATOM 570 N N . ARG A 1 73 ? 30.063 -20.651 -49.028 1.00 54.35 99 ARG A N 1
ATOM 571 C CA . ARG A 1 73 ? 30.709 -19.942 -47.919 1.00 51.97 99 ARG A CA 1
ATOM 572 C C . ARG A 1 73 ? 31.417 -20.885 -46.942 1.00 49.18 99 ARG A C 1
ATOM 573 O O . ARG A 1 73 ? 32.589 -20.687 -46.618 1.00 45.49 99 ARG A O 1
ATOM 581 N N . TRP A 1 74 ? 30.706 -21.918 -46.505 1.00 49.16 100 TRP A N 1
ATOM 582 C CA . TRP A 1 74 ? 31.160 -22.755 -45.388 1.00 51.68 100 TRP A CA 1
ATOM 583 C C . TRP A 1 74 ? 32.318 -23.683 -45.716 1.00 49.74 100 TRP A C 1
ATOM 584 O O . TRP A 1 74 ? 32.961 -24.210 -44.813 1.00 52.45 100 TRP A O 1
ATOM 595 N N . GLY A 1 75 ? 32.580 -23.884 -46.998 1.00 46.36 101 GLY A N 1
ATOM 596 C CA . GLY A 1 75 ? 33.770 -24.595 -47.419 1.00 46.06 101 GLY A CA 1
ATOM 597 C C . GLY A 1 75 ? 35.024 -23.813 -47.099 1.00 43.26 101 GLY A C 1
ATOM 598 O O . GLY A 1 75 ? 36.041 -24.389 -46.724 1.00 43.46 101 GLY A O 1
ATOM 599 N N . ILE A 1 76 ? 34.951 -22.497 -47.260 1.00 40.97 102 ILE A N 1
ATOM 600 C CA . ILE A 1 76 ? 36.062 -21.625 -46.915 1.00 41.16 102 ILE A CA 1
ATOM 601 C C . ILE A 1 76 ? 36.170 -21.574 -45.399 1.00 39.62 102 ILE A C 1
ATOM 602 O O . ILE A 1 76 ? 37.242 -21.758 -44.854 1.00 37.60 102 ILE A O 1
ATOM 607 N N . SER A 1 77 ? 35.049 -21.336 -44.726 1.00 39.71 103 SER A N 1
ATOM 608 C CA . SER A 1 77 ? 35.034 -21.285 -43.265 1.00 41.26 103 SER A CA 1
ATOM 609 C C . SER A 1 77 ? 35.726 -22.491 -42.632 1.00 41.08 103 SER A C 1
ATOM 610 O O . SER A 1 77 ? 36.513 -22.333 -41.709 1.00 39.85 103 SER A O 1
ATOM 613 N N . LYS A 1 78 ? 35.445 -23.682 -43.151 1.00 40.09 104 LYS A N 1
ATOM 614 C CA . LYS A 1 78 ? 36.001 -24.911 -42.600 1.00 39.87 104 LYS A CA 1
ATOM 615 C C . LYS A 1 78 ? 37.486 -25.135 -42.914 1.00 39.70 104 LYS A C 1
ATOM 616 O O . LYS A 1 78 ? 38.098 -26.035 -42.350 1.00 40.58 104 LYS A O 1
ATOM 622 N N . LEU A 1 79 ? 38.060 -24.328 -43.804 1.00 40.02 105 LEU A N 1
ATOM 623 C CA . LEU A 1 79 ? 39.517 -24.269 -43.965 1.00 41.41 105 LEU A CA 1
ATOM 624 C C . LEU A 1 79 ? 40.152 -23.336 -42.953 1.00 40.05 105 LEU A C 1
ATOM 625 O O . LEU A 1 79 ? 41.295 -23.529 -42.553 1.00 38.05 105 LEU A O 1
ATOM 630 N N . ILE A 1 80 ? 39.380 -22.337 -42.550 1.00 39.91 106 ILE A N 1
ATOM 631 C CA . ILE A 1 80 ? 39.897 -21.090 -42.030 1.00 40.78 106 ILE A CA 1
ATOM 632 C C . ILE A 1 80 ? 39.638 -20.936 -40.525 1.00 40.14 106 ILE A C 1
ATOM 633 O O . ILE A 1 80 ? 40.215 -20.074 -39.870 1.00 39.13 106 ILE A O 1
ATOM 638 N N . GLU A 1 81 ? 38.797 -21.807 -39.984 1.00 39.74 107 GLU A N 1
ATOM 639 C CA . GLU A 1 81 ? 38.283 -21.661 -38.632 1.00 39.13 107 GLU A CA 1
ATOM 640 C C . GLU A 1 81 ? 39.329 -21.899 -37.562 1.00 38.47 107 GLU A C 1
ATOM 641 O O . GLU A 1 81 ? 40.218 -22.736 -37.707 1.00 38.99 107 GLU A O 1
ATOM 647 N N . VAL A 1 82 ? 39.198 -21.150 -36.476 1.00 39.24 108 VAL A N 1
ATOM 648 C CA . VAL A 1 82 ? 40.049 -21.326 -35.305 1.00 40.55 108 VAL A CA 1
ATOM 649 C C . VAL A 1 82 ? 39.185 -21.372 -34.052 1.00 39.73 108 VAL A C 1
ATOM 650 O O . VAL A 1 82 ? 38.133 -20.737 -33.979 1.00 38.64 108 VAL A O 1
ATOM 654 N N . LYS A 1 83 ? 39.650 -22.133 -33.071 1.00 41.04 109 LYS A N 1
ATOM 655 C CA . LYS A 1 83 ? 38.886 -22.412 -31.861 1.00 42.25 109 LYS A CA 1
ATOM 656 C C . LYS A 1 83 ? 39.738 -22.083 -30.644 1.00 40.80 109 LYS A C 1
ATOM 657 O O . LYS A 1 83 ? 40.964 -22.046 -30.740 1.00 39.66 109 LYS A O 1
ATOM 663 N N . LEU A 1 84 ? 39.092 -21.849 -29.503 1.00 40.50 110 LEU A N 1
ATOM 664 C CA . LEU A 1 84 ? 39.813 -21.733 -28.240 1.00 39.79 110 LEU A CA 1
ATOM 665 C C . LEU A 1 84 ? 40.483 -23.059 -27.979 1.00 38.94 110 LEU A C 1
ATOM 666 O O . LEU A 1 84 ? 41.627 -23.125 -27.542 1.00 38.06 110 LEU A O 1
ATOM 671 N N . ALA A 1 85 ? 39.752 -24.122 -28.260 1.00 39.25 111 ALA A N 1
ATOM 672 C CA . ALA A 1 85 ? 40.303 -25.452 -28.192 1.00 40.71 111 ALA A CA 1
ATOM 673 C C . ALA A 1 85 ? 39.699 -26.269 -29.315 1.00 41.01 111 ALA A C 1
ATOM 674 O O . ALA A 1 85 ? 38.485 -26.252 -29.521 1.00 41.48 111 ALA A O 1
ATOM 676 N N . PHE A 1 86 ? 40.554 -26.969 -30.048 1.00 41.78 112 PHE A N 1
ATOM 677 C CA . PHE A 1 86 ? 40.115 -27.750 -31.193 1.00 42.80 112 PHE A CA 1
ATOM 678 C C . PHE A 1 86 ? 39.680 -29.125 -30.751 1.00 45.66 112 PHE A C 1
ATOM 679 O O . PHE A 1 86 ? 40.065 -29.603 -29.674 1.00 45.24 112 PHE A O 1
ATOM 687 N N . TRP A 1 87 ? 38.883 -29.763 -31.600 1.00 49.34 113 TRP A N 1
ATOM 688 C CA . TRP A 1 87 ? 38.716 -31.204 -31.526 1.00 51.91 113 TRP A CA 1
ATOM 689 C C . TRP A 1 87 ? 40.094 -31.812 -31.727 1.00 54.24 113 TRP A C 1
ATOM 690 O O . TRP A 1 87 ? 40.937 -31.241 -32.415 1.00 54.28 113 TRP A O 1
ATOM 701 N N . ASP A 1 88 ? 40.331 -32.976 -31.150 1.00 61.27 114 ASP A N 1
ATOM 702 C CA . ASP A 1 88 ? 41.391 -33.819 -31.669 1.00 67.48 114 ASP A CA 1
ATOM 703 C C . ASP A 1 88 ? 40.897 -34.363 -33.019 1.00 72.97 114 ASP A C 1
ATOM 704 O O . ASP A 1 88 ? 39.795 -34.029 -33.475 1.00 66.47 114 ASP A O 1
ATOM 709 N N . LYS A 1 89 ? 41.702 -35.200 -33.660 1.00 80.27 115 LYS A N 1
ATOM 710 C CA . LYS A 1 89 ? 41.335 -35.741 -34.971 1.00 80.45 115 LYS A CA 1
ATOM 711 C C . LYS A 1 89 ? 40.057 -36.606 -34.933 1.00 81.89 115 LYS A C 1
ATOM 712 O O . LYS A 1 89 ? 39.244 -36.534 -35.856 1.00 74.78 115 LYS A O 1
ATOM 718 N N . GLU A 1 90 ? 39.883 -37.415 -33.881 1.00 82.76 116 GLU A N 1
ATOM 719 C CA . GLU A 1 90 ? 38.743 -38.354 -33.809 1.00 85.28 116 GLU A CA 1
ATOM 720 C C . GLU A 1 90 ? 37.411 -37.674 -33.425 1.00 84.03 116 GLU A C 1
ATOM 721 O O . GLU A 1 90 ? 36.357 -37.993 -33.993 1.00 83.63 116 GLU A O 1
ATOM 727 N N . GLY A 1 91 ? 37.470 -36.753 -32.462 1.00 80.07 117 GLY A N 1
ATOM 728 C CA . GLY A 1 91 ? 36.336 -35.893 -32.118 1.00 74.27 117 GLY A CA 1
ATOM 729 C C . GLY A 1 91 ? 35.745 -36.070 -30.730 1.00 70.35 117 GLY A C 1
ATOM 730 O O . GLY A 1 91 ? 34.575 -35.756 -30.522 1.00 67.90 117 GLY A O 1
ATOM 731 N N . GLY A 1 92 ? 36.539 -36.550 -29.776 1.00 66.21 118 GLY A N 1
ATOM 732 C CA . GLY A 1 92 ? 36.035 -36.805 -28.425 1.00 67.20 118 GLY A CA 1
ATOM 733 C C . GLY A 1 92 ? 36.583 -35.920 -27.331 1.00 69.25 118 GLY A C 1
ATOM 734 O O . GLY A 1 92 ? 35.981 -35.792 -26.266 1.00 68.64 118 GLY A O 1
ATOM 735 N N . LYS A 1 93 ? 37.720 -35.295 -27.601 1.00 73.73 119 LYS A N 1
ATOM 736 C CA . LYS A 1 93 ? 38.502 -34.628 -26.573 1.00 72.85 119 LYS A CA 1
ATOM 737 C C . LYS A 1 93 ? 38.918 -33.253 -27.070 1.00 66.82 119 LYS A C 1
ATOM 738 O O . LYS A 1 93 ? 39.036 -33.031 -28.281 1.00 64.50 119 LYS A O 1
ATOM 744 N N . LEU A 1 94 ? 39.142 -32.336 -26.132 1.00 58.63 120 LEU A N 1
ATOM 745 C CA . LEU A 1 94 ? 39.604 -31.003 -26.479 1.00 54.91 120 LEU A CA 1
ATOM 746 C C . LEU A 1 94 ? 41.111 -30.912 -26.447 1.00 52.63 120 LEU A C 1
ATOM 747 O O . LEU A 1 94 ? 41.780 -31.565 -25.662 1.00 50.94 120 LEU A O 1
ATOM 752 N N . VAL A 1 95 ? 41.621 -30.042 -27.300 1.00 52.54 121 VAL A N 1
ATOM 753 C CA . VAL A 1 95 ? 43.031 -29.943 -27.579 1.00 50.22 121 VAL A CA 1
ATOM 754 C C . VAL A 1 95 ? 43.344 -28.447 -27.675 1.00 48.73 121 VAL A C 1
ATOM 755 O O . VAL A 1 95 ? 42.527 -27.684 -28.188 1.00 50.78 121 VAL A O 1
ATOM 759 N N . PRO A 1 96 ? 44.509 -28.010 -27.172 1.00 44.72 122 PRO A N 1
ATOM 760 C CA . PRO A 1 96 ? 44.756 -26.564 -27.123 1.00 44.23 122 PRO A CA 1
ATOM 761 C C . PRO A 1 96 ? 44.637 -25.846 -28.466 1.00 43.76 122 PRO A C 1
ATOM 762 O O . PRO A 1 96 ? 45.023 -26.385 -29.501 1.00 44.94 122 PRO A O 1
ATOM 766 N N . GLY A 1 97 ? 44.089 -24.637 -28.426 1.00 43.99 123 GLY A N 1
ATOM 767 C CA . GLY A 1 97 ? 43.930 -23.792 -29.606 1.00 43.80 123 GLY A CA 1
ATOM 768 C C . GLY A 1 97 ? 44.398 -22.400 -29.258 1.00 41.97 123 GLY A C 1
ATOM 769 O O . GLY A 1 97 ? 45.531 -22.232 -28.857 1.00 42.23 123 GLY A O 1
ATOM 770 N N . LEU A 1 98 ? 43.530 -21.404 -29.399 1.00 43.36 124 LEU A N 1
ATOM 771 C CA . LEU A 1 98 ? 43.864 -20.055 -28.943 1.00 44.74 124 LEU A CA 1
ATOM 772 C C . LEU A 1 98 ? 43.967 -19.972 -27.429 1.00 45.15 124 LEU A C 1
ATOM 773 O O . LEU A 1 98 ? 44.615 -19.074 -26.909 1.00 45.65 124 LEU A O 1
ATOM 778 N N . ALA A 1 99 ? 43.316 -20.896 -26.731 1.00 44.04 125 ALA A N 1
ATOM 779 C CA . ALA A 1 99 ? 43.534 -21.073 -25.308 1.00 43.87 125 ALA A CA 1
ATOM 780 C C . ALA A 1 99 ? 44.639 -22.098 -25.097 1.00 44.24 125 ALA A C 1
ATOM 781 O O . ALA A 1 99 ? 44.601 -23.183 -25.668 1.00 42.75 125 ALA A O 1
ATOM 783 N N . LYS A 1 100 ? 45.630 -21.749 -24.280 1.00 46.67 126 LYS A N 1
ATOM 784 C CA . LYS A 1 100 ? 46.676 -22.699 -23.899 1.00 47.15 126 LYS A CA 1
ATOM 785 C C . LYS A 1 100 ? 46.179 -23.711 -22.858 1.00 47.56 126 LYS A C 1
ATOM 786 O O . LYS A 1 100 ? 46.638 -24.856 -22.821 1.00 48.27 126 LYS A O 1
ATOM 792 N N . SER A 1 101 ? 45.236 -23.297 -22.023 1.00 48.89 127 SER A N 1
ATOM 793 C CA . SER A 1 101 ? 44.655 -24.193 -21.020 1.00 50.82 127 SER A CA 1
ATOM 794 C C . SER A 1 101 ? 43.341 -23.640 -20.533 1.00 51.41 127 SER A C 1
ATOM 795 O O . SER A 1 101 ? 43.075 -22.439 -20.634 1.00 50.68 127 SER A O 1
ATOM 798 N N . TRP A 1 102 ? 42.512 -24.538 -20.022 1.00 52.99 128 TRP A N 1
ATOM 799 C CA . TRP A 1 102 ? 41.202 -24.167 -19.531 1.00 54.03 128 TRP A CA 1
ATOM 800 C C . TRP A 1 102 ? 40.903 -24.920 -18.252 1.00 56.60 128 TRP A C 1
ATOM 801 O O . TRP A 1 102 ? 41.674 -25.773 -17.816 1.00 55.37 128 TRP A O 1
ATOM 812 N N . GLU A 1 103 ? 39.770 -24.584 -17.656 1.00 61.89 129 GLU A N 1
ATOM 813 C CA . GLU A 1 103 ? 39.490 -24.949 -16.290 1.00 63.36 129 GLU A CA 1
ATOM 814 C C . GLU A 1 103 ? 37.985 -25.047 -16.144 1.00 64.06 129 GLU A C 1
ATOM 815 O O . GLU A 1 103 ? 37.269 -24.117 -16.510 1.00 63.02 129 GLU A O 1
ATOM 821 N N . VAL A 1 104 ? 37.510 -26.183 -15.644 1.00 67.62 130 VAL A N 1
ATOM 822 C CA . VAL A 1 104 ? 36.084 -26.393 -15.408 1.00 71.74 130 VAL A CA 1
ATOM 823 C C . VAL A 1 104 ? 35.838 -26.384 -13.903 1.00 73.60 130 VAL A C 1
ATOM 824 O O . VAL A 1 104 ? 36.360 -27.245 -13.189 1.00 71.51 130 VAL A O 1
ATOM 828 N N . LEU A 1 105 ? 35.048 -25.420 -13.427 1.00 73.62 131 LEU A N 1
ATOM 829 C CA . LEU A 1 105 ? 34.835 -25.235 -11.988 1.00 72.27 131 LEU A CA 1
ATOM 830 C C . LEU A 1 105 ? 33.358 -25.236 -11.615 1.00 71.72 131 LEU A C 1
ATOM 831 O O . LEU A 1 105 ? 32.487 -25.196 -12.488 1.00 70.95 131 LEU A O 1
ATOM 836 N N . GLU A 1 106 ? 33.098 -25.289 -10.305 1.00 71.85 132 GLU A N 1
ATOM 837 C CA . GLU A 1 106 ? 31.740 -25.302 -9.751 1.00 71.36 132 GLU A CA 1
ATOM 838 C C . GLU A 1 106 ? 30.872 -26.335 -10.461 1.00 70.16 132 GLU A C 1
ATOM 839 O O . GLU A 1 106 ? 29.755 -26.044 -10.889 1.00 67.68 132 GLU A O 1
ATOM 845 N N . ASN A 1 107 ? 31.417 -27.542 -10.588 1.00 72.96 133 ASN A N 1
ATOM 846 C CA . ASN A 1 107 ? 30.767 -28.633 -11.304 1.00 78.35 133 ASN A CA 1
ATOM 847 C C . ASN A 1 107 ? 30.133 -28.181 -12.624 1.00 78.41 133 ASN A C 1
ATOM 848 O O . ASN A 1 107 ? 28.916 -28.218 -12.790 1.00 77.53 133 ASN A O 1
ATOM 853 N N . GLY A 1 108 ? 30.970 -27.730 -13.551 1.00 78.74 134 GLY A N 1
ATOM 854 C CA . GLY A 1 108 ? 30.511 -27.339 -14.885 1.00 77.67 134 GLY A CA 1
ATOM 855 C C . GLY A 1 108 ? 29.573 -26.147 -14.922 1.00 75.09 134 GLY A C 1
ATOM 856 O O . GLY A 1 108 ? 28.799 -25.989 -15.865 1.00 72.99 134 GLY A O 1
ATOM 857 N N . ARG A 1 109 ? 29.631 -25.310 -13.895 1.00 75.72 135 ARG A N 1
ATOM 858 C CA . ARG A 1 109 ? 28.849 -24.086 -13.877 1.00 78.68 135 ARG A CA 1
ATOM 859 C C . ARG A 1 109 ? 29.679 -22.985 -14.529 1.00 71.83 135 ARG A C 1
ATOM 860 O O . ARG A 1 109 ? 29.165 -22.211 -15.338 1.00 66.86 135 ARG A O 1
ATOM 868 N N . VAL A 1 110 ? 30.965 -22.931 -14.183 1.00 66.65 136 VAL A N 1
ATOM 869 C CA . VAL A 1 110 ? 31.864 -21.935 -14.751 1.00 68.16 136 VAL A CA 1
ATOM 870 C C . VAL A 1 110 ? 33.036 -22.586 -15.492 1.00 67.50 136 VAL A C 1
ATOM 871 O O . VAL A 1 110 ? 33.516 -23.666 -15.118 1.00 65.10 136 VAL A O 1
ATOM 875 N N . TYR A 1 111 ? 33.483 -21.901 -16.543 1.00 67.02 137 TYR A N 1
ATOM 876 C CA . TYR A 1 111 ? 34.649 -22.304 -17.325 1.00 62.90 137 TYR A CA 1
ATOM 877 C C . TYR A 1 111 ? 35.588 -21.120 -17.463 1.00 58.43 137 TYR A C 1
ATOM 878 O O . TYR A 1 111 ? 35.155 -20.023 -17.811 1.00 53.25 137 TYR A O 1
ATOM 887 N N . ILE A 1 112 ? 36.864 -21.344 -17.166 1.00 56.99 138 ILE A N 1
ATOM 888 C CA . ILE A 1 112 ? 37.900 -20.339 -17.379 1.00 58.55 138 ILE A CA 1
ATOM 889 C C . ILE A 1 112 ? 38.774 -20.790 -18.540 1.00 57.37 138 ILE A C 1
ATOM 890 O O . ILE A 1 112 ? 39.228 -21.931 -18.567 1.00 59.05 138 ILE A O 1
ATOM 895 N N . PHE A 1 113 ? 39.007 -19.890 -19.491 1.00 56.37 139 PHE A N 1
ATOM 896 C CA . PHE A 1 113 ? 39.952 -20.135 -20.579 1.00 52.65 139 PHE A CA 1
ATOM 897 C C . PHE A 1 113 ? 41.128 -19.181 -20.451 1.00 51.73 139 PHE A C 1
ATOM 898 O O . PHE A 1 113 ? 40.943 -17.970 -20.308 1.00 48.09 139 PHE A O 1
ATOM 906 N N . HIS A 1 114 ? 42.334 -19.744 -20.511 1.00 52.53 140 HIS A N 1
ATOM 907 C CA . HIS A 1 114 ? 43.563 -18.978 -20.383 1.00 52.74 140 HIS A CA 1
ATOM 908 C C . HIS A 1 114 ? 44.159 -18.723 -21.754 1.00 51.79 140 HIS A C 1
ATOM 909 O O . HIS A 1 114 ? 44.562 -19.652 -22.452 1.00 53.01 140 HIS A O 1
ATOM 916 N N . LEU A 1 115 ? 44.216 -17.452 -22.124 1.00 49.40 141 LEU A N 1
ATOM 917 C CA . LEU A 1 115 ? 44.641 -17.048 -23.450 1.00 48.46 141 LEU A CA 1
ATOM 918 C C . LEU A 1 115 ? 46.144 -16.854 -23.502 1.00 48.67 141 LEU A C 1
ATOM 919 O O . LEU A 1 115 ? 46.826 -16.923 -22.477 1.00 50.25 141 LEU A O 1
ATOM 924 N N . ARG A 1 116 ? 46.644 -16.589 -24.705 1.00 46.54 142 ARG A N 1
ATOM 925 C CA . ARG A 1 116 ? 48.067 -16.528 -24.960 1.00 44.96 142 ARG A CA 1
ATOM 926 C C . ARG A 1 116 ? 48.400 -15.057 -25.125 1.00 46.97 142 ARG A C 1
ATOM 927 O O . ARG A 1 116 ? 47.884 -14.384 -26.021 1.00 48.04 142 ARG A O 1
ATOM 935 N N . LYS A 1 117 ? 49.227 -14.553 -24.216 1.00 47.72 143 LYS A N 1
ATOM 936 C CA . LYS A 1 117 ? 49.607 -13.157 -24.205 1.00 49.87 143 LYS A CA 1
ATOM 937 C C . LYS A 1 117 ? 50.425 -12.821 -25.448 1.00 46.63 143 LYS A C 1
ATOM 938 O O . LYS A 1 117 ? 51.300 -13.580 -25.854 1.00 47.41 143 LYS A O 1
ATOM 944 N N . GLY A 1 118 ? 50.121 -11.681 -26.052 1.00 43.74 144 GLY A N 1
ATOM 945 C CA . GLY A 1 118 ? 50.844 -11.215 -27.229 1.00 42.30 144 GLY A CA 1
ATOM 946 C C . GLY A 1 118 ? 50.257 -11.631 -28.567 1.00 40.95 144 GLY A C 1
ATOM 947 O O . GLY A 1 118 ? 50.799 -11.271 -29.603 1.00 38.50 144 GLY A O 1
ATOM 948 N N . VAL A 1 119 ? 49.160 -12.387 -28.561 1.00 40.41 145 VAL A N 1
ATOM 949 C CA . VAL A 1 119 ? 48.486 -12.725 -29.803 1.00 39.05 145 VAL A CA 1
ATOM 950 C C . VAL A 1 119 ? 47.927 -11.454 -30.418 1.00 39.23 145 VAL A C 1
ATOM 951 O O . VAL A 1 119 ? 47.272 -10.660 -29.746 1.00 39.26 145 VAL A O 1
ATOM 955 N N . LYS A 1 120 ? 48.177 -11.281 -31.707 1.00 39.07 146 LYS A N 1
ATOM 956 C CA . LYS A 1 120 ? 47.694 -10.125 -32.421 1.00 40.55 146 LYS A CA 1
ATOM 957 C C . LYS A 1 120 ? 46.773 -10.549 -33.555 1.00 37.89 146 LYS A C 1
ATOM 958 O O . LYS A 1 120 ? 46.965 -11.605 -34.151 1.00 36.28 146 LYS A O 1
ATOM 964 N N . TRP A 1 121 ? 45.763 -9.724 -33.825 1.00 36.18 147 TRP A N 1
ATOM 965 C CA . TRP A 1 121 ? 44.918 -9.872 -35.013 1.00 35.61 147 TRP A CA 1
ATOM 966 C C . TRP A 1 121 ? 45.751 -9.689 -36.272 1.00 35.26 147 TRP A C 1
ATOM 967 O O . TRP A 1 121 ? 46.874 -9.188 -36.208 1.00 35.35 147 TRP A O 1
ATOM 978 N N . SER A 1 122 ? 45.187 -10.066 -37.420 1.00 35.81 148 SER A N 1
ATOM 979 C CA . SER A 1 122 ? 45.910 -10.023 -38.704 1.00 36.04 148 SER A CA 1
ATOM 980 C C . SER A 1 122 ? 46.363 -8.619 -39.142 1.00 35.25 148 SER A C 1
ATOM 981 O O . SER A 1 122 ? 47.235 -8.487 -39.993 1.00 36.88 148 SER A O 1
ATOM 984 N N . ASP A 1 123 ? 45.782 -7.582 -38.554 1.00 36.41 149 ASP A N 1
ATOM 985 C CA . ASP A 1 123 ? 46.225 -6.202 -38.783 1.00 38.57 149 ASP A CA 1
ATOM 986 C C . ASP A 1 123 ? 47.250 -5.700 -37.761 1.00 40.22 149 ASP A C 1
ATOM 987 O O . ASP A 1 123 ? 47.701 -4.561 -37.863 1.00 38.95 149 ASP A O 1
ATOM 992 N N . GLY A 1 124 ? 47.595 -6.526 -36.770 1.00 40.92 150 GLY A N 1
ATOM 993 C CA . GLY A 1 124 ? 48.581 -6.148 -35.752 1.00 40.61 150 GLY A CA 1
ATOM 994 C C . GLY A 1 124 ? 48.002 -5.790 -34.392 1.00 40.79 150 GLY A C 1
ATOM 995 O O . GLY A 1 124 ? 48.717 -5.790 -33.402 1.00 43.22 150 GLY A O 1
ATOM 996 N N . ALA A 1 125 ? 46.712 -5.481 -34.33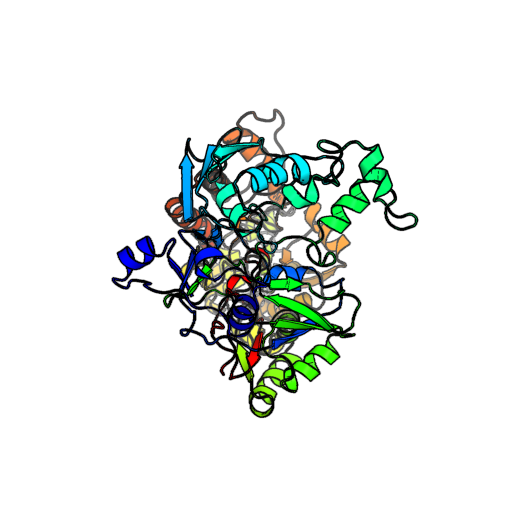0 1.00 41.33 151 ALA A N 1
ATOM 997 C CA . ALA A 1 125 ? 46.093 -5.067 -33.073 1.00 40.75 151 ALA A CA 1
ATOM 998 C C . ALA A 1 125 ? 46.059 -6.220 -32.071 1.00 41.68 151 ALA A C 1
ATOM 999 O O . ALA A 1 125 ? 45.990 -7.382 -32.466 1.00 43.73 151 ALA A O 1
ATOM 1001 N N . PRO A 1 126 ? 46.122 -5.906 -30.767 1.00 42.43 152 PRO A N 1
ATOM 1002 C CA . PRO A 1 126 ? 46.148 -6.974 -29.768 1.00 41.85 152 PRO A CA 1
ATOM 1003 C C . PRO A 1 126 ? 44.832 -7.728 -29.606 1.00 41.11 152 PRO A C 1
ATOM 1004 O O . PRO A 1 126 ? 43.752 -7.143 -29.628 1.00 39.22 152 PRO A O 1
ATOM 1008 N N . TYR A 1 127 ? 44.952 -9.038 -29.445 1.00 40.86 153 TYR A N 1
ATOM 1009 C CA . TYR A 1 127 ? 43.817 -9.893 -29.183 1.00 39.63 153 TYR A CA 1
ATOM 1010 C C . TYR A 1 127 ? 43.787 -10.177 -27.695 1.00 42.21 153 TYR A C 1
ATOM 1011 O O . TYR A 1 127 ? 44.796 -10.602 -27.122 1.00 41.87 153 TYR A O 1
ATOM 1020 N N . THR A 1 128 ? 42.623 -9.947 -27.087 1.00 42.73 154 THR A N 1
ATOM 1021 C CA . THR A 1 128 ? 42.446 -10.077 -25.651 1.00 44.56 154 THR A CA 1
ATOM 1022 C C . THR A 1 128 ? 41.117 -10.741 -25.384 1.00 45.25 154 THR A C 1
ATOM 1023 O O . THR A 1 128 ? 40.341 -10.981 -26.307 1.00 46.30 154 THR A O 1
ATOM 1027 N N . ALA A 1 129 ? 40.850 -11.021 -24.113 1.00 44.82 155 ALA A N 1
ATOM 1028 C CA . ALA A 1 129 ? 39.588 -11.626 -23.709 1.00 43.65 155 ALA A CA 1
ATOM 1029 C C . ALA A 1 129 ? 38.417 -10.672 -23.890 1.00 42.83 155 ALA A C 1
ATOM 1030 O O . ALA A 1 129 ? 37.267 -11.104 -23.917 1.00 43.57 155 ALA A O 1
ATOM 1032 N N . HIS A 1 130 ? 38.700 -9.381 -24.020 1.00 42.57 156 HIS A N 1
ATOM 1033 C CA . HIS A 1 130 ? 37.640 -8.412 -24.271 1.00 44.24 156 HIS A CA 1
ATOM 1034 C C . HIS A 1 130 ? 37.005 -8.624 -25.644 1.00 44.46 156 HIS A C 1
ATOM 1035 O O . HIS A 1 130 ? 35.817 -8.359 -25.819 1.00 47.90 156 HIS A O 1
ATOM 1042 N N . ASP A 1 131 ? 37.778 -9.128 -26.604 1.00 41.29 157 ASP A N 1
ATOM 1043 C CA . ASP A 1 131 ? 37.226 -9.481 -27.916 1.00 39.40 157 ASP A CA 1
ATOM 1044 C C . ASP A 1 131 ? 36.215 -10.629 -27.844 1.00 40.97 157 ASP A C 1
ATOM 1045 O O . ASP A 1 131 ? 35.283 -10.694 -28.650 1.00 41.10 157 ASP A O 1
ATOM 1050 N N . ILE A 1 132 ? 36.410 -11.540 -26.897 1.00 41.64 158 ILE A N 1
ATOM 1051 C CA . ILE A 1 132 ? 35.462 -12.620 -26.682 1.00 41.69 158 ILE A CA 1
ATOM 1052 C C . ILE A 1 132 ? 34.209 -12.059 -26.030 1.00 43.09 158 ILE A C 1
ATOM 1053 O O . ILE A 1 132 ? 33.099 -12.361 -26.461 1.00 43.83 158 ILE A O 1
ATOM 1058 N N . VAL A 1 133 ? 34.390 -11.227 -25.008 1.00 44.14 159 VAL A N 1
ATOM 1059 C CA . VAL A 1 133 ? 33.255 -10.623 -24.301 1.00 44.34 159 VAL A CA 1
ATOM 1060 C C . VAL A 1 133 ? 32.438 -9.784 -25.278 1.00 43.01 159 VAL A C 1
ATOM 1061 O O . VAL A 1 133 ? 31.215 -9.882 -25.344 1.00 43.70 159 VAL A O 1
ATOM 1065 N N . PHE A 1 134 ? 33.130 -8.954 -26.039 1.00 43.24 160 PHE A N 1
ATOM 1066 C CA . PHE A 1 134 ? 32.489 -8.170 -27.078 1.00 44.13 160 PHE A CA 1
ATOM 1067 C C . PHE A 1 134 ? 31.616 -9.058 -27.959 1.00 46.19 160 PHE A C 1
ATOM 1068 O O . PHE A 1 134 ? 30.464 -8.739 -28.235 1.00 48.62 160 PHE A O 1
ATOM 1076 N N . TRP A 1 135 ? 32.174 -10.182 -28.387 1.00 46.33 161 TRP A N 1
ATOM 1077 C CA . TRP A 1 135 ? 31.445 -11.112 -29.227 1.00 46.67 161 TRP A CA 1
ATOM 1078 C C . TRP A 1 135 ? 30.207 -11.698 -28.534 1.00 48.88 161 TRP A C 1
ATOM 1079 O O . TRP A 1 135 ? 29.116 -11.656 -29.107 1.00 47.08 161 TRP A O 1
ATOM 1090 N N . VAL A 1 136 ? 30.351 -12.224 -27.315 1.00 49.41 162 VAL A N 1
ATOM 1091 C CA . VAL A 1 136 ? 29.205 -12.906 -26.698 1.00 51.19 162 VAL A CA 1
ATOM 1092 C C . VAL A 1 136 ? 28.111 -11.911 -26.309 1.00 52.83 162 VAL A C 1
ATOM 1093 O O . VAL A 1 136 ? 26.934 -12.196 -26.514 1.00 56.11 162 VAL A O 1
ATOM 1097 N N . ASN A 1 137 ? 28.485 -10.750 -25.776 1.00 51.71 163 ASN A N 1
ATOM 1098 C CA . ASN A 1 137 ? 27.488 -9.784 -25.301 1.00 52.84 163 ASN A CA 1
ATOM 1099 C C . ASN A 1 137 ? 26.890 -8.926 -26.404 1.00 54.11 163 ASN A C 1
ATOM 1100 O O . ASN A 1 137 ? 25.671 -8.791 -26.493 1.00 55.03 163 ASN A O 1
ATOM 1105 N N . ASP A 1 138 ? 27.752 -8.349 -27.236 1.00 53.71 164 ASP A N 1
ATOM 1106 C CA . ASP A 1 138 ? 27.341 -7.317 -28.182 1.00 52.09 164 ASP A CA 1
ATOM 1107 C C . ASP A 1 138 ? 27.090 -7.817 -29.608 1.00 51.77 164 ASP A C 1
ATOM 1108 O O . ASP A 1 138 ? 26.666 -7.034 -30.462 1.00 51.79 164 ASP A O 1
ATOM 1113 N N . ILE A 1 139 ? 27.353 -9.097 -29.875 1.00 49.65 165 ILE A N 1
ATOM 1114 C CA . ILE A 1 139 ? 27.004 -9.691 -31.166 1.00 50.24 165 ILE A CA 1
ATOM 1115 C C . ILE A 1 139 ? 26.003 -10.816 -30.955 1.00 52.61 165 ILE A C 1
ATOM 1116 O O . ILE A 1 139 ? 24.856 -10.718 -31.396 1.00 54.46 165 ILE A O 1
ATOM 1121 N N . VAL A 1 140 ? 26.426 -11.872 -30.271 1.00 54.80 166 VAL A N 1
ATOM 1122 C CA . VAL A 1 140 ? 25.544 -13.003 -30.022 1.00 56.86 166 VAL A CA 1
ATOM 1123 C C . VAL A 1 140 ? 24.369 -12.519 -29.174 1.00 60.56 166 VAL A C 1
ATOM 1124 O O . VAL A 1 140 ? 23.212 -12.749 -29.527 1.00 61.47 166 VAL A O 1
ATOM 1128 N N . GLY A 1 141 ? 24.676 -11.812 -28.085 1.00 61.62 167 GLY A N 1
ATOM 1129 C CA . GLY A 1 141 ? 23.656 -11.317 -27.151 1.00 61.49 167 GLY A CA 1
ATOM 1130 C C . GLY A 1 141 ? 22.969 -10.019 -27.540 1.00 59.91 167 GLY A C 1
ATOM 1131 O O . GLY A 1 141 ? 22.350 -9.371 -26.694 1.00 60.00 167 GLY A O 1
ATOM 1132 N N . ASN A 1 142 ? 23.079 -9.639 -28.812 1.00 57.66 168 ASN A N 1
ATOM 1133 C CA . ASN A 1 142 ? 22.426 -8.452 -29.345 1.00 59.08 168 ASN A CA 1
ATOM 1134 C C . ASN A 1 142 ? 21.258 -8.836 -30.251 1.00 62.02 168 ASN A C 1
ATOM 1135 O O . ASN A 1 142 ? 21.454 -9.432 -31.316 1.00 60.91 168 ASN A O 1
ATOM 1140 N N . ASP A 1 143 ? 20.050 -8.451 -29.841 1.00 66.02 169 ASP A N 1
ATOM 1141 C CA . ASP A 1 143 ? 18.811 -8.914 -30.488 1.00 65.86 169 ASP A CA 1
ATOM 1142 C C . ASP A 1 143 ? 18.659 -8.453 -31.938 1.00 64.20 169 ASP A C 1
ATOM 1143 O O . ASP A 1 143 ? 18.085 -9.166 -32.751 1.00 62.99 169 ASP A O 1
ATOM 1148 N N . ASP A 1 144 ? 19.177 -7.271 -32.258 1.00 65.30 170 ASP A N 1
ATOM 1149 C CA . ASP A 1 144 ? 19.132 -6.761 -33.628 1.00 67.36 170 ASP A CA 1
ATOM 1150 C C . ASP A 1 144 ? 20.039 -7.579 -34.542 1.00 69.14 170 ASP A C 1
ATOM 1151 O O . ASP A 1 144 ? 19.605 -8.079 -35.584 1.00 71.19 170 ASP A O 1
ATOM 1156 N N . ILE A 1 145 ? 21.300 -7.708 -34.137 1.00 67.73 171 ILE A N 1
ATOM 1157 C CA . ILE A 1 145 ? 22.298 -8.442 -34.911 1.00 64.78 171 ILE A CA 1
ATOM 1158 C C . ILE A 1 145 ? 21.949 -9.923 -34.964 1.00 63.53 171 ILE A C 1
ATOM 1159 O O . ILE A 1 145 ? 21.967 -10.530 -36.036 1.00 64.36 171 ILE A O 1
ATOM 1164 N N . THR A 1 146 ? 21.631 -10.488 -33.803 1.00 62.13 172 THR A N 1
ATOM 1165 C CA . THR A 1 146 ? 21.326 -11.908 -33.679 1.00 66.20 172 THR A CA 1
ATOM 1166 C C . THR A 1 146 ? 19.933 -12.109 -33.063 1.00 68.10 172 THR A C 1
ATOM 1167 O O . THR A 1 146 ? 19.813 -12.244 -31.840 1.00 70.73 172 THR A O 1
ATOM 1171 N N . PRO A 1 147 ? 18.874 -12.131 -33.903 1.00 69.62 173 PRO A N 1
ATOM 1172 C CA . PRO A 1 147 ? 17.512 -12.297 -33.364 1.00 69.42 173 PRO A CA 1
ATOM 1173 C C . PRO A 1 147 ? 17.265 -13.681 -32.758 1.00 71.46 173 PRO A C 1
ATOM 1174 O O . PRO A 1 147 ? 16.563 -13.791 -31.754 1.00 74.16 173 PRO A O 1
ATOM 1178 N N . SER A 1 148 ? 17.839 -14.720 -33.364 1.00 73.38 174 SER A N 1
ATOM 1179 C CA . SER A 1 148 ? 17.708 -16.084 -32.861 1.00 74.33 174 SER A CA 1
ATOM 1180 C C . SER A 1 148 ? 18.982 -16.503 -32.132 1.00 74.16 174 SER A C 1
ATOM 1181 O O . SER A 1 148 ? 20.050 -16.601 -32.733 1.00 75.06 174 SER A O 1
ATOM 1184 N N . LYS A 1 149 ? 18.852 -16.758 -30.835 1.00 72.76 175 LYS A N 1
ATOM 1185 C CA . LYS A 1 149 ? 19.994 -17.084 -29.983 1.00 71.01 175 LYS A CA 1
ATOM 1186 C C . LYS A 1 149 ? 20.437 -18.543 -30.129 1.00 72.55 175 LYS A C 1
ATOM 1187 O O . LYS A 1 149 ? 19.646 -19.396 -30.528 1.00 73.86 175 LYS A O 1
ATOM 1193 N N . PRO A 1 150 ? 21.714 -18.832 -29.813 1.00 71.83 176 PRO A N 1
ATOM 1194 C CA . PRO A 1 150 ? 22.183 -20.212 -29.822 1.00 69.34 176 PRO A CA 1
ATOM 1195 C C . PRO A 1 150 ? 21.850 -20.963 -28.534 1.00 69.18 176 PRO A C 1
ATOM 1196 O O . PRO A 1 150 ? 21.639 -20.355 -27.486 1.00 63.91 176 PRO A O 1
ATOM 1200 N N . ASP A 1 151 ? 21.797 -22.285 -28.652 1.00 74.33 177 ASP A N 1
ATOM 1201 C CA . ASP A 1 151 ? 21.575 -23.201 -27.528 1.00 77.70 177 ASP A CA 1
ATOM 1202 C C . ASP A 1 151 ? 22.259 -22.764 -26.221 1.00 75.21 177 ASP A C 1
ATOM 1203 O O . ASP A 1 151 ? 21.592 -22.551 -25.202 1.00 74.84 177 ASP A O 1
ATOM 1208 N N . TRP A 1 152 ? 23.581 -22.619 -26.268 1.00 70.25 178 TRP A N 1
ATOM 1209 C CA . TRP A 1 152 ? 24.379 -22.276 -25.085 1.00 64.81 178 TRP A CA 1
ATOM 1210 C C . TRP A 1 152 ? 24.060 -20.899 -24.505 1.00 64.84 178 TRP A C 1
ATOM 1211 O O . TRP A 1 152 ? 24.183 -20.704 -23.300 1.00 64.69 178 TRP A O 1
ATOM 1222 N N . TYR A 1 153 ? 23.668 -19.943 -25.344 1.00 65.63 179 TYR A N 1
ATOM 1223 C CA . TYR A 1 153 ? 23.322 -18.607 -24.845 1.00 70.97 179 TYR A CA 1
ATOM 1224 C C . TYR A 1 153 ? 21.948 -18.568 -24.169 1.00 73.41 179 TYR A C 1
ATOM 1225 O O . TYR A 1 153 ? 21.725 -17.745 -23.283 1.00 72.59 179 TYR A O 1
ATOM 1234 N N . ASN A 1 154 ? 21.034 -19.444 -24.591 1.00 77.70 180 ASN A N 1
ATOM 1235 C CA . ASN A 1 154 ? 19.693 -19.514 -23.996 1.00 75.64 180 ASN A CA 1
ATOM 1236 C C . ASN A 1 154 ? 19.716 -20.111 -22.596 1.00 76.27 180 ASN A C 1
ATOM 1237 O O . ASN A 1 154 ? 18.873 -19.778 -21.762 1.00 79.82 180 ASN A O 1
ATOM 1242 N N . ILE A 1 155 ? 20.679 -20.987 -22.333 1.00 73.72 181 ILE A N 1
ATOM 1243 C CA . ILE A 1 155 ? 21.052 -21.267 -20.957 1.00 75.66 181 ILE A CA 1
ATOM 1244 C C . ILE A 1 155 ? 21.671 -19.951 -20.500 1.00 79.84 181 ILE A C 1
ATOM 1245 O O . ILE A 1 155 ? 22.480 -19.374 -21.224 1.00 90.60 181 ILE A O 1
ATOM 1250 N N . GLY A 1 156 ? 21.288 -19.457 -19.330 1.00 75.94 182 GLY A N 1
ATOM 1251 C CA . GLY A 1 156 ? 21.824 -18.180 -18.854 1.00 73.10 182 GLY A CA 1
ATOM 1252 C C . GLY A 1 156 ? 23.340 -18.214 -18.759 1.00 70.04 182 GLY A C 1
ATOM 1253 O O . GLY A 1 156 ? 23.907 -19.168 -18.220 1.00 68.80 182 GLY A O 1
ATOM 1254 N N . VAL A 1 157 ? 24.000 -17.187 -19.290 1.00 67.45 183 VAL A N 1
ATOM 1255 C CA . VAL A 1 157 ? 25.463 -17.120 -19.253 1.00 66.53 183 VAL A CA 1
ATOM 1256 C C . VAL A 1 157 ? 25.978 -15.706 -18.984 1.00 66.77 183 VAL A C 1
ATOM 1257 O O . VAL A 1 157 ? 25.488 -14.732 -19.558 1.00 64.42 183 VAL A O 1
ATOM 1261 N N . LYS A 1 158 ? 26.974 -15.615 -18.104 1.00 68.28 184 LYS A N 1
ATOM 1262 C CA . LYS A 1 158 ? 27.674 -14.364 -17.834 1.00 70.72 184 LYS A CA 1
ATOM 1263 C C . LYS A 1 158 ? 29.137 -14.542 -18.241 1.00 65.51 184 LYS A C 1
ATOM 1264 O O . LYS A 1 158 ? 29.790 -15.503 -17.827 1.00 60.12 184 LYS A O 1
ATOM 1270 N N . VAL A 1 159 ? 29.638 -13.619 -19.056 1.00 62.85 185 VAL A N 1
ATOM 1271 C CA . VAL A 1 159 ? 30.993 -13.703 -19.587 1.00 63.80 185 VAL A CA 1
ATOM 1272 C C . VAL A 1 159 ? 31.775 -12.431 -19.279 1.00 62.88 185 VAL A C 1
ATOM 1273 O O . VAL A 1 159 ? 31.310 -11.325 -19.552 1.00 63.16 185 VAL A O 1
ATOM 1277 N N . GLU A 1 160 ? 32.971 -12.599 -18.725 1.00 63.10 186 GLU A N 1
ATOM 1278 C CA . GLU A 1 160 ? 33.787 -11.461 -18.322 1.00 63.55 186 GLU A CA 1
ATOM 1279 C C . GLU A 1 160 ? 35.281 -11.730 -18.483 1.00 59.19 186 GLU A C 1
ATOM 1280 O O . GLU A 1 160 ? 35.747 -12.861 -18.364 1.00 56.65 186 GLU A O 1
ATOM 1286 N N . ALA A 1 161 ? 36.024 -10.669 -18.764 1.00 56.19 187 ALA A N 1
ATOM 1287 C CA . ALA A 1 161 ? 37.464 -10.756 -18.856 1.00 57.34 187 ALA A CA 1
ATOM 1288 C C . ALA A 1 161 ? 38.046 -10.519 -17.473 1.00 57.67 187 ALA A C 1
ATOM 1289 O O . ALA A 1 161 ? 38.153 -9.374 -17.028 1.00 56.29 187 ALA A O 1
ATOM 1291 N N . LEU A 1 162 ? 38.405 -11.603 -16.788 1.00 59.32 188 LEU A N 1
ATOM 1292 C CA . LEU A 1 162 ? 39.059 -11.510 -15.475 1.00 58.45 188 LEU A CA 1
ATOM 1293 C C . LEU A 1 162 ? 40.358 -10.713 -15.590 1.00 57.00 188 LEU A C 1
ATOM 1294 O O . LEU A 1 162 ? 40.719 -9.978 -14.687 1.00 58.48 188 LEU A O 1
ATOM 1299 N N . ASP A 1 163 ? 41.052 -10.873 -16.708 1.00 58.43 189 ASP A N 1
ATOM 1300 C CA . ASP A 1 163 ? 42.084 -9.928 -17.138 1.00 57.12 189 ASP A CA 1
ATOM 1301 C C . ASP A 1 163 ? 42.202 -10.046 -18.653 1.00 54.32 189 ASP A C 1
ATOM 1302 O O . ASP A 1 163 ? 41.431 -10.773 -19.279 1.00 52.30 189 ASP A O 1
ATOM 1307 N N . ASP A 1 164 ? 43.166 -9.347 -19.239 1.00 53.96 190 ASP A N 1
ATOM 1308 C CA . ASP A 1 164 ? 43.326 -9.335 -20.692 1.00 54.51 190 ASP A CA 1
ATOM 1309 C C . ASP A 1 164 ? 43.408 -10.721 -21.317 1.00 52.82 190 ASP A C 1
ATOM 1310 O O . ASP A 1 164 ? 43.034 -10.896 -22.474 1.00 54.83 190 ASP A O 1
ATOM 1315 N N . TYR A 1 165 ? 43.903 -11.693 -20.563 1.00 50.70 191 TYR A N 1
ATOM 1316 C CA . TYR A 1 165 ? 44.179 -13.010 -21.103 1.00 50.17 191 TYR A CA 1
ATOM 1317 C C . TYR A 1 165 ? 43.466 -14.128 -20.353 1.00 48.03 191 TYR A C 1
ATOM 1318 O O . TYR A 1 165 ? 43.859 -15.287 -20.434 1.00 45.44 191 TYR A O 1
ATOM 1327 N N . THR A 1 166 ? 42.396 -13.780 -19.647 1.00 49.59 192 THR A N 1
ATOM 1328 C CA . THR A 1 166 ? 41.559 -14.773 -18.983 1.00 50.26 192 THR A CA 1
ATOM 1329 C C . THR A 1 166 ? 40.105 -14.395 -19.181 1.00 52.39 192 THR A C 1
ATOM 1330 O O . THR A 1 166 ? 39.708 -13.265 -18.886 1.00 53.41 192 THR A O 1
ATOM 1334 N N . VAL A 1 167 ? 39.325 -15.345 -19.688 1.00 53.61 193 VAL A N 1
ATOM 1335 C CA . VAL A 1 167 ? 37.901 -15.153 -19.922 1.00 53.07 193 VAL A CA 1
ATOM 1336 C C . VAL A 1 167 ? 37.150 -16.212 -19.129 1.00 55.22 193 VAL A C 1
ATOM 1337 O O . VAL A 1 167 ? 37.566 -17.375 -19.071 1.00 53.61 193 VAL A O 1
ATOM 1341 N N . LYS A 1 168 ? 36.048 -15.790 -18.517 1.00 57.81 194 LYS A N 1
ATOM 1342 C CA . LYS A 1 168 ? 35.254 -16.641 -17.649 1.00 59.23 194 LYS A CA 1
ATOM 1343 C C . LYS A 1 168 ? 33.840 -16.727 -18.191 1.00 57.52 194 LYS A C 1
ATOM 1344 O O . LYS A 1 168 ? 33.194 -15.707 -18.406 1.00 58.13 194 LYS A O 1
ATOM 1350 N N . PHE A 1 169 ? 33.377 -17.949 -18.421 1.00 58.96 195 PHE A N 1
ATOM 1351 C CA . PHE A 1 169 ? 31.990 -18.211 -18.784 1.00 60.71 195 PHE A CA 1
ATOM 1352 C C . PHE A 1 169 ? 31.306 -18.789 -17.557 1.00 62.72 195 PHE A C 1
ATOM 1353 O O . PHE A 1 169 ? 31.651 -19.889 -17.133 1.00 62.05 195 PHE A O 1
ATOM 1361 N N . GLU A 1 170 ? 30.365 -18.046 -16.976 1.00 65.77 196 GLU A N 1
ATOM 1362 C CA . GLU A 1 170 ? 29.580 -18.537 -15.841 1.00 68.31 196 GLU A CA 1
ATOM 1363 C C . GLU A 1 170 ? 28.150 -18.780 -16.286 1.00 69.35 196 GLU A C 1
ATOM 1364 O O . GLU A 1 170 ? 27.442 -17.846 -16.667 1.00 67.54 196 GLU A O 1
ATOM 1370 N N . PHE A 1 171 ? 27.731 -20.039 -16.238 1.00 71.08 197 PHE A N 1
ATOM 1371 C CA . PHE A 1 171 ? 26.364 -20.408 -16.583 1.00 73.75 197 PHE A CA 1
ATOM 1372 C C . PHE A 1 171 ? 25.483 -20.452 -15.332 1.00 76.61 197 PHE A C 1
ATOM 1373 O O . PHE A 1 171 ? 25.979 -20.632 -14.221 1.00 73.73 197 PHE A O 1
ATOM 1381 N N . SER A 1 172 ? 24.178 -20.274 -15.515 1.00 80.68 198 SER A N 1
ATOM 1382 C CA . SER A 1 172 ? 23.224 -20.527 -14.439 1.00 84.87 198 SER A CA 1
ATOM 1383 C C . SER A 1 172 ? 23.017 -22.030 -14.377 1.00 90.29 198 SER A C 1
ATOM 1384 O O . SER A 1 172 ? 22.491 -22.594 -15.325 1.00 92.89 198 SER A O 1
ATOM 1387 N N . LYS A 1 173 ? 23.434 -22.660 -13.275 1.00 96.94 199 LYS A N 1
ATOM 1388 C CA . LYS A 1 173 ? 23.420 -24.130 -13.116 1.00 102.07 199 LYS A CA 1
ATOM 1389 C C . LYS A 1 173 ? 24.615 -24.796 -13.816 1.00 103.25 199 LYS A C 1
ATOM 1390 O O . LYS A 1 173 ? 25.365 -24.131 -14.538 1.00 105.78 199 LYS A O 1
ATOM 1396 N N . PRO A 1 174 ? 24.792 -26.117 -13.611 1.00 102.20 200 PRO A N 1
ATOM 1397 C CA . PRO A 1 174 ? 25.837 -26.796 -14.361 1.00 100.82 200 PRO A CA 1
ATOM 1398 C C . PRO A 1 174 ? 25.476 -27.029 -15.821 1.00 97.22 200 PRO A C 1
ATOM 1399 O O . PRO A 1 174 ? 24.299 -27.028 -16.186 1.00 93.76 200 PRO A O 1
ATOM 1403 N N . TYR A 1 175 ? 26.507 -27.229 -16.638 1.00 94.20 201 TYR A N 1
ATOM 1404 C CA . TYR A 1 175 ? 26.348 -27.368 -18.080 1.00 89.11 201 TYR A CA 1
ATOM 1405 C C . TYR A 1 175 ? 27.598 -27.994 -18.697 1.00 87.02 201 TYR A C 1
ATOM 1406 O O . TYR A 1 175 ? 28.414 -27.314 -19.321 1.00 86.06 201 TYR A O 1
ATOM 1415 N N . GLY A 1 176 ? 27.736 -29.303 -18.507 1.00 85.43 202 GLY A N 1
ATOM 1416 C CA . GLY A 1 176 ? 28.901 -30.050 -18.984 1.00 81.86 202 GLY A CA 1
ATOM 1417 C C . GLY A 1 176 ? 29.031 -30.100 -20.493 1.00 76.94 202 GLY A C 1
ATOM 1418 O O . GLY A 1 176 ? 30.133 -30.222 -21.016 1.00 77.17 202 GLY A O 1
ATOM 1419 N N . LEU A 1 177 ? 27.905 -29.993 -21.193 1.00 75.08 203 LEU A N 1
ATOM 1420 C CA . LEU A 1 177 ? 27.886 -30.048 -22.652 1.00 75.17 203 LEU A CA 1
ATOM 1421 C C . LEU A 1 177 ? 28.657 -28.918 -23.316 1.00 72.91 203 LEU A C 1
ATOM 1422 O O . LEU A 1 177 ? 29.020 -29.026 -24.482 1.00 74.75 203 LEU A O 1
ATOM 1427 N N . PHE A 1 178 ? 28.892 -27.833 -22.586 1.00 69.89 204 PHE A N 1
ATOM 1428 C CA . PHE A 1 178 ? 29.553 -26.665 -23.152 1.00 66.85 204 PHE A CA 1
ATOM 1429 C C . PHE A 1 178 ? 30.913 -26.989 -23.754 1.00 64.52 204 PHE A C 1
ATOM 1430 O O . PHE A 1 178 ? 31.285 -26.417 -24.775 1.00 64.50 204 PHE A O 1
ATOM 1438 N N . LEU A 1 179 ? 31.654 -27.897 -23.129 1.00 62.90 205 LEU A N 1
ATOM 1439 C CA . LEU A 1 179 ? 32.958 -28.290 -23.654 1.00 63.45 205 LEU A CA 1
ATOM 1440 C C . LEU A 1 179 ? 32.876 -28.799 -25.087 1.00 62.11 205 LEU A C 1
ATOM 1441 O O . LEU A 1 179 ? 33.814 -28.618 -25.854 1.00 63.57 205 LEU A O 1
ATOM 1446 N N . LEU A 1 180 ? 31.764 -29.434 -25.441 1.00 58.80 206 LEU A N 1
ATOM 1447 C CA . LEU A 1 180 ? 31.557 -29.928 -26.804 1.00 59.31 206 LEU A CA 1
ATOM 1448 C C . LEU A 1 180 ? 31.130 -28.838 -27.786 1.00 56.65 206 LEU A C 1
ATOM 1449 O O . LEU A 1 180 ? 31.122 -29.060 -28.992 1.00 56.89 206 LEU A O 1
ATOM 1454 N N . LYS A 1 181 ? 30.770 -27.671 -27.270 1.00 56.11 207 LYS A N 1
ATOM 1455 C CA . LYS A 1 181 ? 30.387 -26.542 -28.104 1.00 56.50 207 LYS A CA 1
ATOM 1456 C C . LYS A 1 181 ? 31.614 -25.790 -28.588 1.00 52.64 207 LYS A C 1
ATOM 1457 O O . LYS A 1 181 ? 31.635 -25.285 -29.708 1.00 53.19 207 LYS A O 1
ATOM 1463 N N . VAL A 1 182 ? 32.638 -25.736 -27.744 1.00 48.56 208 VAL A N 1
ATOM 1464 C CA . VAL A 1 182 ? 33.813 -24.899 -27.995 1.00 47.41 208 VAL A CA 1
ATOM 1465 C C . VAL A 1 182 ? 34.602 -25.253 -29.264 1.00 44.92 208 VAL A C 1
ATOM 1466 O O . VAL A 1 182 ? 35.010 -24.349 -29.989 1.00 45.05 208 VAL A O 1
ATOM 1470 N N . PRO A 1 183 ? 34.826 -26.552 -29.534 1.00 43.50 209 PRO A N 1
ATOM 1471 C CA . PRO A 1 183 ? 35.501 -26.952 -30.772 1.00 45.19 209 PRO A CA 1
ATOM 1472 C C . PRO A 1 183 ? 34.659 -26.749 -32.024 1.00 46.29 209 PRO A C 1
ATOM 1473 O O . PRO A 1 183 ? 35.205 -26.760 -33.125 1.00 45.69 209 PRO A O 1
ATOM 1477 N N . TYR A 1 184 ? 33.345 -26.606 -31.853 1.00 46.22 210 TYR A N 1
ATOM 1478 C CA . TYR A 1 184 ? 32.433 -26.422 -32.970 1.00 46.98 210 TYR A CA 1
ATOM 1479 C C . TYR A 1 184 ? 32.266 -24.942 -33.312 1.00 47.90 210 TYR A C 1
ATOM 1480 O O . TYR A 1 184 ? 32.312 -24.564 -34.485 1.00 51.01 210 TYR A O 1
ATOM 1489 N N . GLY A 1 185 ? 32.066 -24.116 -32.287 1.00 47.68 211 GLY A N 1
ATOM 1490 C CA . GLY A 1 185 ? 31.626 -22.733 -32.467 1.00 46.51 211 GLY A CA 1
ATOM 1491 C C . GLY A 1 185 ? 32.723 -21.691 -32.504 1.00 48.24 211 GLY A C 1
ATOM 1492 O O . GLY A 1 185 ? 33.916 -22.012 -32.490 1.00 46.78 211 GLY A O 1
ATOM 1493 N N . GLY A 1 186 ? 32.298 -20.427 -32.527 1.00 51.81 212 GLY A N 1
ATOM 1494 C CA . GLY A 1 186 ? 33.193 -19.283 -32.757 1.00 54.06 212 GLY A CA 1
ATOM 1495 C C . GLY A 1 186 ? 33.562 -18.502 -31.504 1.00 53.50 212 GLY A C 1
ATOM 1496 O O . GLY A 1 186 ? 33.549 -17.255 -31.507 1.00 50.56 212 GLY A O 1
ATOM 1497 N N . PHE A 1 187 ? 33.943 -19.233 -30.454 1.00 48.18 213 PHE A N 1
ATOM 1498 C CA . PHE A 1 187 ? 34.192 -18.636 -29.144 1.00 47.35 213 PHE A CA 1
ATOM 1499 C C . PHE A 1 187 ? 35.479 -17.815 -29.059 1.00 46.80 213 PHE A C 1
ATOM 1500 O O . PHE A 1 187 ? 35.765 -17.213 -28.020 1.00 47.24 213 PHE A O 1
ATOM 1508 N N . THR A 1 188 ? 36.230 -17.757 -30.157 1.00 43.35 214 THR A N 1
ATOM 1509 C CA . THR A 1 188 ? 37.413 -16.916 -30.224 1.00 42.75 214 THR A CA 1
ATOM 1510 C C . THR A 1 188 ? 37.056 -15.440 -30.303 1.00 41.78 214 THR A C 1
ATOM 1511 O O . THR A 1 188 ? 37.905 -14.584 -30.083 1.00 41.11 214 THR A O 1
ATOM 1515 N N . GLY A 1 189 ? 35.805 -15.141 -30.636 1.00 43.39 215 GLY A N 1
ATOM 1516 C CA . GLY A 1 189 ? 35.295 -13.771 -30.570 1.00 41.94 215 GLY A CA 1
ATOM 1517 C C . GLY A 1 189 ? 35.451 -13.015 -31.874 1.00 40.31 215 GLY A C 1
ATOM 1518 O O . GLY A 1 189 ? 35.547 -13.618 -32.937 1.00 38.50 215 GLY A O 1
ATOM 1519 N N . ALA A 1 190 ? 35.473 -11.688 -31.783 1.00 38.95 216 ALA A N 1
ATOM 1520 C CA . ALA A 1 190 ? 35.559 -10.829 -32.958 1.00 39.35 216 ALA A CA 1
ATOM 1521 C C . ALA A 1 190 ? 36.297 -9.537 -32.605 1.00 39.21 216 ALA A C 1
ATOM 1522 O O . ALA A 1 190 ? 36.372 -9.165 -31.436 1.00 38.74 216 ALA A O 1
ATOM 1524 N N . PRO A 1 191 ? 36.846 -8.847 -33.616 1.00 39.23 217 PRO A N 1
ATOM 1525 C CA . PRO A 1 191 ? 37.738 -7.707 -33.369 1.00 38.61 217 PRO A CA 1
ATOM 1526 C C . PRO A 1 191 ? 37.010 -6.418 -33.005 1.00 38.89 217 PRO A C 1
ATOM 1527 O O . PRO A 1 191 ? 36.655 -5.624 -33.876 1.00 38.25 217 PRO A O 1
ATOM 1531 N N . ALA A 1 192 ? 36.808 -6.216 -31.709 1.00 40.52 218 ALA A N 1
ATOM 1532 C CA . ALA A 1 192 ? 36.120 -5.034 -31.202 1.00 40.32 218 ALA A CA 1
ATOM 1533 C C . ALA A 1 192 ? 36.759 -3.740 -31.690 1.00 41.11 218 ALA A C 1
ATOM 1534 O O . ALA A 1 192 ? 36.061 -2.779 -32.000 1.00 43.33 218 ALA A O 1
ATOM 1536 N N . HIS A 1 193 ? 38.083 -3.715 -31.777 1.00 40.92 219 HIS A N 1
ATOM 1537 C CA . HIS A 1 193 ? 38.787 -2.495 -32.189 1.00 40.14 219 HIS A CA 1
ATOM 1538 C C . HIS A 1 193 ? 38.386 -2.050 -33.597 1.00 40.41 219 HIS A C 1
ATOM 1539 O O . HIS A 1 193 ? 38.426 -0.856 -33.908 1.00 42.33 219 HIS A O 1
ATOM 1546 N N . TYR A 1 194 ? 38.009 -3.015 -34.437 1.00 38.53 220 TYR A N 1
ATOM 1547 C CA . TYR A 1 194 ? 37.540 -2.739 -35.790 1.00 37.63 220 TYR A CA 1
ATOM 1548 C C . TYR A 1 194 ? 36.028 -2.553 -35.861 1.00 37.93 220 TYR A C 1
ATOM 1549 O O . TYR A 1 194 ? 35.559 -1.681 -36.583 1.00 37.90 220 TYR A O 1
ATOM 1558 N N . LEU A 1 195 ? 35.275 -3.375 -35.133 1.00 37.51 221 LEU A N 1
ATOM 1559 C CA . LEU A 1 195 ? 33.820 -3.440 -35.312 1.00 39.44 221 LEU A CA 1
ATOM 1560 C C . LEU A 1 195 ? 32.993 -2.421 -34.519 1.00 41.59 221 LEU A C 1
ATOM 1561 O O . LEU A 1 195 ? 31.875 -2.086 -34.923 1.00 40.97 221 LEU A O 1
ATOM 1566 N N . LYS A 1 196 ? 33.530 -1.937 -33.400 1.00 43.36 222 LYS A N 1
ATOM 1567 C CA . LYS A 1 196 ? 32.795 -1.006 -32.533 1.00 43.28 222 LYS A CA 1
ATOM 1568 C C . LYS A 1 196 ? 32.330 0.264 -33.254 1.00 43.70 222 LYS A C 1
ATOM 1569 O O . LYS A 1 196 ? 31.324 0.859 -32.864 1.00 43.76 222 LYS A O 1
ATOM 1575 N N . GLN A 1 197 ? 33.057 0.679 -34.293 1.00 42.75 223 GLN A N 1
ATOM 1576 C CA . GLN A 1 197 ? 32.660 1.848 -35.093 1.00 42.12 223 GLN A CA 1
ATOM 1577 C C . GLN A 1 197 ? 31.332 1.650 -35.836 1.00 42.75 223 GLN A C 1
ATOM 1578 O O . GLN A 1 197 ? 30.736 2.620 -36.291 1.00 41.74 223 GLN A O 1
ATOM 1584 N N . PHE A 1 198 ? 30.895 0.395 -35.966 1.00 44.10 224 PHE A N 1
ATOM 1585 C CA . PHE A 1 198 ? 29.635 0.042 -36.625 1.00 44.66 224 PHE A CA 1
ATOM 1586 C C . PHE A 1 198 ? 28.528 -0.361 -35.643 1.00 46.38 224 PHE A C 1
ATOM 1587 O O . PHE A 1 198 ? 27.455 -0.801 -36.061 1.00 45.06 224 PHE A O 1
ATOM 1595 N N . HIS A 1 199 ? 28.784 -0.195 -34.347 1.00 49.14 225 HIS A N 1
ATOM 1596 C CA . HIS A 1 199 ? 27.889 -0.682 -33.306 1.00 50.88 225 HIS A CA 1
ATOM 1597 C C . HIS A 1 199 ? 27.332 0.480 -32.478 1.00 52.74 225 HIS A C 1
ATOM 1598 O O . HIS A 1 199 ? 28.097 1.200 -31.840 1.00 53.71 225 HIS A O 1
ATOM 1605 N N . PRO A 1 200 ? 25.996 0.674 -32.498 1.00 56.18 226 PRO A N 1
ATOM 1606 C CA . PRO A 1 200 ? 25.334 1.790 -31.802 1.00 55.86 226 PRO A CA 1
ATOM 1607 C C . PRO A 1 200 ? 25.586 1.915 -30.297 1.00 54.18 226 PRO A C 1
ATOM 1608 O O . PRO A 1 200 ? 25.493 3.015 -29.761 1.00 55.71 226 PRO A O 1
ATOM 1612 N N . LYS A 1 201 ? 25.858 0.807 -29.621 1.00 51.82 227 LYS A N 1
ATOM 1613 C CA . LYS A 1 201 ? 26.215 0.852 -28.204 1.00 52.78 227 LYS A CA 1
ATOM 1614 C C . LYS A 1 201 ? 27.522 1.603 -27.940 1.00 52.42 227 LYS A C 1
ATOM 1615 O O . LYS A 1 201 ? 27.679 2.201 -26.877 1.00 55.42 227 LYS A O 1
ATOM 1621 N N . TYR A 1 202 ? 28.454 1.563 -28.889 1.00 50.14 228 TYR A N 1
ATOM 1622 C CA . TYR A 1 202 ? 29.767 2.179 -28.706 1.00 50.64 228 TYR A CA 1
ATOM 1623 C C . TYR A 1 202 ? 29.983 3.406 -29.572 1.00 52.23 228 TYR A C 1
ATOM 1624 O O . TYR A 1 202 ? 30.908 4.178 -29.325 1.00 54.16 228 TYR A O 1
ATOM 1633 N N . THR A 1 203 ? 29.129 3.599 -30.571 1.00 54.11 229 THR A N 1
ATOM 1634 C CA . THR A 1 203 ? 29.285 4.696 -31.518 1.00 55.23 229 THR A CA 1
ATOM 1635 C C . THR A 1 203 ? 27.974 5.454 -31.664 1.00 57.67 229 THR A C 1
ATOM 1636 O O . THR A 1 203 ? 26.911 4.837 -31.721 1.00 61.18 229 THR A O 1
ATOM 1640 N N . PRO A 1 204 ? 28.037 6.797 -31.712 1.00 62.38 230 PRO A N 1
ATOM 1641 C CA . PRO A 1 204 ? 26.824 7.560 -32.005 1.00 63.98 230 PRO A CA 1
ATOM 1642 C C . PRO A 1 204 ? 26.160 7.102 -33.305 1.00 65.32 230 PRO A C 1
ATOM 1643 O O . PRO A 1 204 ? 26.829 6.968 -34.332 1.00 65.68 230 PRO A O 1
ATOM 1647 N N . MET A 1 205 ? 24.852 6.881 -33.252 1.00 65.79 231 MET A N 1
ATOM 1648 C CA . MET A 1 205 ? 24.100 6.426 -34.414 1.00 67.07 231 MET A CA 1
ATOM 1649 C C . MET A 1 205 ? 24.282 7.324 -35.637 1.00 65.92 231 MET A C 1
ATOM 1650 O O . MET A 1 205 ? 24.239 6.839 -36.762 1.00 68.36 231 MET A O 1
ATOM 1655 N N . GLU A 1 206 ? 24.477 8.623 -35.422 1.00 68.44 232 GLU A N 1
ATOM 1656 C CA . GLU A 1 206 ? 24.713 9.559 -36.536 1.00 72.44 232 GLU A CA 1
ATOM 1657 C C . GLU A 1 206 ? 26.015 9.265 -37.271 1.00 68.90 232 GLU A C 1
ATOM 1658 O O . GLU A 1 206 ? 26.099 9.442 -38.484 1.00 68.16 232 GLU A O 1
ATOM 1664 N N . GLU A 1 207 ? 27.031 8.828 -36.536 1.00 68.92 233 GLU A N 1
ATOM 1665 C CA . GLU A 1 207 ? 28.312 8.484 -37.143 1.00 66.22 233 GLU A CA 1
ATOM 1666 C C . GLU A 1 207 ? 28.207 7.191 -37.918 1.00 62.54 233 GLU A C 1
ATOM 1667 O O . GLU A 1 207 ? 28.842 7.044 -38.964 1.00 58.94 233 GLU A O 1
ATOM 1673 N N . ILE A 1 208 ? 27.402 6.265 -37.401 1.00 58.59 234 ILE A N 1
ATOM 1674 C CA . ILE A 1 208 ? 27.147 4.997 -38.076 1.00 61.81 234 ILE A CA 1
ATOM 1675 C C . ILE A 1 208 ? 26.404 5.207 -39.395 1.00 63.25 234 ILE A C 1
ATOM 1676 O O . ILE A 1 208 ? 26.757 4.602 -40.409 1.00 61.59 234 ILE A O 1
ATOM 1681 N N . GLU A 1 209 ? 25.390 6.068 -39.382 1.00 66.90 235 GLU A N 1
ATOM 1682 C CA . GLU A 1 209 ? 24.608 6.348 -40.593 1.00 69.58 235 GLU A CA 1
ATOM 1683 C C . GLU A 1 209 ? 25.445 6.958 -41.711 1.00 68.74 235 GLU A C 1
ATOM 1684 O O . GLU A 1 209 ? 25.158 6.738 -42.884 1.00 71.44 235 GLU A O 1
ATOM 1690 N N . LYS A 1 210 ? 26.493 7.694 -41.347 1.00 67.68 236 LYS A N 1
ATOM 1691 C CA . LYS A 1 210 ? 27.387 8.306 -42.333 1.00 68.53 236 LYS A CA 1
ATOM 1692 C C . LYS A 1 210 ? 28.243 7.289 -43.092 1.00 66.76 236 LYS A C 1
ATOM 1693 O O . LYS A 1 210 ? 28.790 7.610 -44.149 1.00 64.56 236 LYS A O 1
ATOM 1699 N N . LYS A 1 211 ? 28.359 6.075 -42.549 1.00 66.73 237 LYS A N 1
ATOM 1700 C CA . LYS A 1 211 ? 29.130 4.990 -43.177 1.00 65.98 237 LYS A CA 1
ATOM 1701 C C . LYS A 1 211 ? 28.264 3.982 -43.924 1.00 65.53 237 LYS A C 1
ATOM 1702 O O . LYS A 1 211 ? 28.785 3.168 -44.702 1.00 64.07 237 LYS A O 1
ATOM 1708 N N . MET A 1 212 ? 26.957 4.016 -43.679 1.00 64.36 238 MET A N 1
ATOM 1709 C CA . MET A 1 212 ? 26.023 3.251 -44.496 1.00 65.86 238 MET A CA 1
ATOM 1710 C C . MET A 1 212 ? 26.041 3.780 -45.917 1.00 67.02 238 MET A C 1
ATOM 1711 O O . MET A 1 212 ? 26.281 4.965 -46.155 1.00 69.29 238 MET A O 1
ATOM 1716 N N . VAL A 1 213 ? 25.783 2.890 -46.857 1.00 70.41 239 VAL A N 1
ATOM 1717 C CA . VAL A 1 213 ? 25.733 3.260 -48.257 1.00 77.37 239 VAL A CA 1
ATOM 1718 C C . VAL A 1 213 ? 24.330 2.891 -48.722 1.00 81.57 239 VAL A C 1
ATOM 1719 O O . VAL A 1 213 ? 23.781 1.855 -48.329 1.00 82.07 239 VAL A O 1
ATOM 1723 N N . GLU A 1 214 ? 23.732 3.783 -49.505 1.00 85.75 240 GLU A N 1
ATOM 1724 C CA . GLU A 1 214 ? 22.335 3.642 -49.901 1.00 86.94 240 GLU A CA 1
ATOM 1725 C C . GLU A 1 214 ? 22.213 2.627 -51.026 1.00 81.07 240 GLU A C 1
ATOM 1726 O O . GLU A 1 214 ? 23.116 2.500 -51.862 1.00 73.47 240 GLU A O 1
ATOM 1732 N N . GLY A 1 215 ? 21.102 1.893 -51.021 1.00 79.95 241 GLY A N 1
ATOM 1733 C CA . GLY A 1 215 ? 20.864 0.824 -51.990 1.00 82.91 241 GLY A CA 1
ATOM 1734 C C . GLY A 1 215 ? 21.548 -0.486 -51.630 1.00 84.18 241 GLY A C 1
ATOM 1735 O O . GLY A 1 215 ? 21.469 -1.458 -52.385 1.00 82.57 241 GLY A O 1
ATOM 1736 N N . VAL A 1 216 ? 22.221 -0.509 -50.477 1.00 84.91 242 VAL A N 1
ATOM 1737 C CA . VAL A 1 216 ? 22.902 -1.709 -49.979 1.00 81.62 242 VAL A CA 1
ATOM 1738 C C . VAL A 1 216 ? 22.635 -1.939 -48.484 1.00 77.13 242 VAL A C 1
ATOM 1739 O O . VAL A 1 216 ? 22.217 -3.030 -48.103 1.00 78.10 242 VAL A O 1
ATOM 1743 N N . HIS A 1 217 ? 22.874 -0.926 -47.648 1.00 73.35 243 HIS A N 1
ATOM 1744 C CA . HIS A 1 217 ? 22.680 -1.044 -46.199 1.00 70.69 243 HIS A CA 1
ATOM 1745 C C . HIS A 1 217 ? 21.422 -0.278 -45.800 1.00 72.71 243 HIS A C 1
ATOM 1746 O O . HIS A 1 217 ? 21.442 0.951 -45.698 1.00 73.59 243 HIS A O 1
ATOM 1753 N N . ASN A 1 218 ? 20.332 -1.009 -45.581 1.00 73.90 244 ASN A N 1
ATOM 1754 C CA . ASN A 1 218 ? 19.050 -0.397 -45.214 1.00 77.10 244 ASN A CA 1
ATOM 1755 C C . ASN A 1 218 ? 18.956 -0.096 -43.730 1.00 74.50 244 ASN A C 1
ATOM 1756 O O . ASN A 1 218 ? 18.357 0.896 -43.333 1.00 76.30 244 ASN A O 1
ATOM 1761 N N . THR A 1 219 ? 19.541 -0.963 -42.916 1.00 74.41 245 THR A N 1
ATOM 1762 C CA . THR A 1 219 ? 19.621 -0.744 -41.476 1.00 71.98 245 THR A CA 1
ATOM 1763 C C . THR A 1 219 ? 21.085 -0.811 -41.053 1.00 69.16 245 THR A C 1
ATOM 1764 O O . THR A 1 219 ? 21.960 -1.095 -41.873 1.00 66.98 245 THR A O 1
ATOM 1768 N N . TRP A 1 220 ? 21.355 -0.505 -39.788 1.00 67.59 246 TRP A N 1
ATOM 1769 C CA . TRP A 1 220 ? 22.729 -0.538 -39.269 1.00 63.88 246 TRP A CA 1
ATOM 1770 C C . TRP A 1 220 ? 23.223 -1.956 -39.103 1.00 62.43 246 TRP A C 1
ATOM 1771 O O . TRP A 1 220 ? 24.423 -2.212 -39.194 1.00 63.86 246 TRP A O 1
ATOM 1782 N N . VAL A 1 221 ? 22.288 -2.870 -38.878 1.00 64.48 247 VAL A N 1
ATOM 1783 C CA . VAL A 1 221 ? 22.594 -4.295 -38.801 1.00 66.44 247 VAL A CA 1
ATOM 1784 C C . VAL A 1 221 ? 23.199 -4.783 -40.125 1.00 63.33 247 VAL A C 1
ATOM 1785 O O . VAL A 1 221 ? 24.112 -5.611 -40.124 1.00 63.83 247 VAL A O 1
ATOM 1789 N N . ASP A 1 222 ? 22.705 -4.254 -41.243 1.00 60.77 248 ASP A N 1
ATOM 1790 C CA . ASP A 1 222 ? 23.191 -4.652 -42.565 1.00 59.68 248 ASP A CA 1
ATOM 1791 C C . ASP A 1 222 ? 24.641 -4.241 -42.747 1.00 57.81 248 ASP A C 1
ATOM 1792 O O . ASP A 1 222 ? 25.438 -4.994 -43.305 1.00 57.58 248 ASP A O 1
ATOM 1797 N N . LEU A 1 223 ? 24.966 -3.037 -42.286 1.00 56.56 249 LEU A N 1
ATOM 1798 C CA . LEU A 1 223 ? 26.337 -2.542 -42.316 1.00 55.52 249 LEU A CA 1
ATOM 1799 C C . LEU A 1 223 ? 27.226 -3.391 -41.411 1.00 54.68 249 LEU A C 1
ATOM 1800 O O . LEU A 1 223 ? 28.327 -3.765 -41.806 1.00 56.31 249 LEU A O 1
ATOM 1805 N N . PHE A 1 224 ? 26.742 -3.709 -40.212 1.00 50.18 250 PHE A N 1
ATOM 1806 C CA . PHE A 1 224 ? 27.537 -4.481 -39.271 1.00 50.63 250 PHE A CA 1
ATOM 1807 C C . PHE A 1 224 ? 27.866 -5.866 -39.804 1.00 51.12 250 PHE A C 1
ATOM 1808 O O . PHE A 1 224 ? 29.023 -6.282 -39.766 1.00 52.59 250 PHE A O 1
ATOM 1816 N N . ASN A 1 225 ? 26.851 -6.572 -40.290 1.00 50.86 251 ASN A N 1
ATOM 1817 C CA . ASN A 1 225 ? 27.038 -7.920 -40.822 1.00 50.98 251 ASN A CA 1
ATOM 1818 C C . ASN A 1 225 ? 27.909 -7.950 -42.078 1.00 49.88 251 ASN A C 1
ATOM 1819 O O . ASN A 1 225 ? 28.609 -8.932 -42.312 1.00 49.84 251 ASN A O 1
ATOM 1824 N N . ASP A 1 226 ? 27.869 -6.886 -42.875 1.00 49.57 252 ASP A N 1
ATOM 1825 C CA . ASP A 1 226 ? 28.754 -6.764 -44.044 1.00 52.56 252 ASP A CA 1
ATOM 1826 C C . ASP A 1 226 ? 30.192 -6.580 -43.620 1.00 51.65 252 ASP A C 1
ATOM 1827 O O . ASP A 1 226 ? 31.112 -7.103 -44.256 1.00 52.18 252 ASP A O 1
ATOM 1832 N N . LYS A 1 227 ? 30.373 -5.806 -42.559 1.00 48.09 253 LYS A N 1
ATOM 1833 C CA . LYS A 1 227 ? 31.691 -5.559 -42.007 1.00 46.46 253 LYS A CA 1
ATOM 1834 C C . LYS A 1 227 ? 32.229 -6.769 -41.253 1.00 43.16 253 LYS A C 1
ATOM 1835 O O . LYS A 1 227 ? 33.422 -7.049 -41.309 1.00 40.81 253 LYS A O 1
ATOM 1841 N N . ASN A 1 228 ? 31.352 -7.492 -40.568 1.00 41.38 254 ASN A N 1
ATOM 1842 C CA . ASN A 1 228 ? 31.767 -8.672 -39.820 1.00 42.01 254 ASN A CA 1
ATOM 1843 C C . ASN A 1 228 ? 31.640 -9.936 -40.668 1.00 42.82 254 ASN A C 1
ATOM 1844 O O . ASN A 1 228 ? 31.460 -11.021 -40.130 1.00 42.93 254 ASN A O 1
ATOM 1849 N N . ASP A 1 229 ? 31.748 -9.785 -41.988 1.00 45.17 255 ASP A N 1
ATOM 1850 C CA . ASP A 1 229 ? 31.629 -10.895 -42.933 1.00 47.40 255 ASP A CA 1
ATOM 1851 C C . ASP A 1 229 ? 33.024 -11.391 -43.301 1.00 45.91 255 ASP A C 1
ATOM 1852 O O . ASP A 1 229 ? 33.742 -10.729 -44.056 1.00 45.34 255 ASP A O 1
ATOM 1857 N N . PHE A 1 230 ? 33.394 -12.564 -42.787 1.00 44.52 256 PHE A N 1
ATOM 1858 C CA . PHE A 1 230 ? 34.739 -13.115 -42.994 1.00 45.12 256 PHE A CA 1
ATOM 1859 C C . PHE A 1 230 ? 35.066 -13.420 -44.456 1.00 44.62 256 PHE A C 1
ATOM 1860 O O . PHE A 1 230 ? 36.229 -13.484 -44.832 1.00 43.78 256 PHE A O 1
ATOM 1868 N N . LEU A 1 231 ? 34.031 -13.644 -45.256 1.00 47.08 257 LEU A N 1
ATOM 1869 C CA . LEU A 1 231 ? 34.170 -14.024 -46.654 1.00 47.42 257 LEU A CA 1
ATOM 1870 C C . LEU A 1 231 ? 34.281 -12.794 -47.539 1.00 47.69 257 LEU A C 1
ATOM 1871 O O . LEU A 1 231 ? 35.146 -12.723 -48.403 1.00 47.31 257 LEU A O 1
ATOM 1876 N N . GLU A 1 232 ? 33.406 -11.821 -47.301 1.00 52.01 258 GLU A N 1
ATOM 1877 C CA . GLU A 1 232 ? 33.259 -10.644 -48.170 1.00 55.07 258 GLU A CA 1
ATOM 1878 C C . GLU A 1 232 ? 34.221 -9.514 -47.809 1.00 51.30 258 GLU A C 1
ATOM 1879 O O . GLU A 1 232 ? 34.751 -8.843 -48.697 1.00 51.88 258 GLU A O 1
ATOM 1885 N N . ASN A 1 233 ? 34.435 -9.292 -46.510 1.00 47.43 259 ASN A N 1
ATOM 1886 C CA . ASN A 1 233 ? 35.173 -8.112 -46.057 1.00 44.51 259 ASN A CA 1
ATOM 1887 C C . ASN A 1 233 ? 36.684 -8.320 -45.906 1.00 44.28 259 ASN A C 1
ATOM 1888 O O . ASN A 1 233 ? 37.182 -8.746 -44.868 1.00 45.17 259 ASN A O 1
ATOM 1893 N N . THR A 1 234 ? 37.391 -7.977 -46.971 1.00 45.97 260 THR A N 1
ATOM 1894 C CA . THR A 1 234 ? 38.854 -7.935 -47.029 1.00 45.49 260 THR A CA 1
ATOM 1895 C C . THR A 1 234 ? 39.512 -7.105 -45.906 1.00 45.33 260 THR A C 1
ATOM 1896 O O . THR A 1 234 ? 40.703 -7.272 -45.610 1.00 44.24 260 THR A O 1
ATOM 1900 N N . GLU A 1 235 ? 38.750 -6.208 -45.289 1.00 43.75 261 GLU A N 1
ATOM 1901 C CA . GLU A 1 235 ? 39.300 -5.333 -44.263 1.00 42.40 261 GLU A CA 1
ATOM 1902 C C . GLU A 1 235 ? 39.135 -5.876 -42.854 1.00 39.46 261 GLU A C 1
ATOM 1903 O O . GLU A 1 235 ? 39.683 -5.313 -41.919 1.00 40.06 261 GLU A O 1
ATOM 1909 N N . LEU A 1 236 ? 38.400 -6.970 -42.707 1.00 37.91 262 LEU A N 1
ATOM 1910 C CA . LEU A 1 236 ? 38.101 -7.537 -41.395 1.00 37.44 262 LEU A CA 1
ATOM 1911 C C . LEU A 1 236 ? 39.330 -8.221 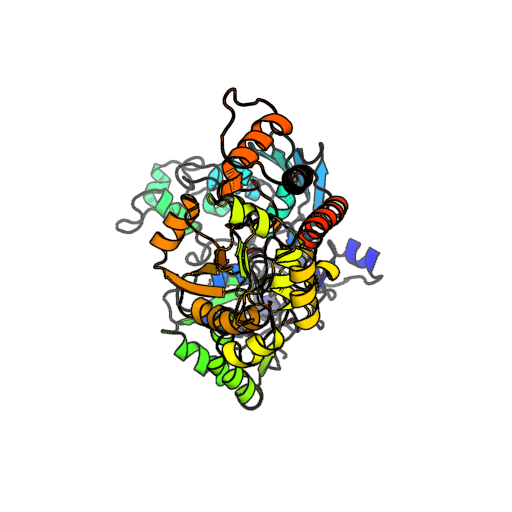-40.761 1.00 37.50 262 LEU A C 1
ATOM 1912 O O . LEU A 1 236 ? 39.826 -9.209 -41.290 1.00 38.50 262 LEU A O 1
ATOM 1917 N N . PRO A 1 237 ? 39.825 -7.702 -39.624 1.00 37.45 263 PRO A N 1
ATOM 1918 C CA . PRO A 1 237 ? 40.918 -8.396 -38.943 1.00 36.55 263 PRO A CA 1
ATOM 1919 C C . PRO A 1 237 ? 40.506 -9.789 -38.534 1.00 33.99 263 PRO A C 1
ATOM 1920 O O . PRO A 1 237 ? 39.349 -10.002 -38.163 1.00 33.51 263 PRO A O 1
ATOM 1924 N N . THR A 1 238 ? 41.443 -10.723 -38.595 1.00 31.86 264 THR A N 1
ATOM 1925 C CA . THR A 1 238 ? 41.129 -12.123 -38.353 1.00 32.59 264 THR A CA 1
ATOM 1926 C C . THR A 1 238 ? 42.221 -12.832 -37.536 1.00 32.68 264 THR A C 1
ATOM 1927 O O . THR A 1 238 ? 43.373 -12.381 -37.489 1.00 32.47 264 THR A O 1
ATOM 1931 N N . LEU A 1 239 ? 41.822 -13.935 -36.900 1.00 32.31 265 LEU A N 1
ATOM 1932 C CA . LEU A 1 239 ? 42.737 -14.848 -36.215 1.00 33.23 265 LEU A CA 1
ATOM 1933 C C . LEU A 1 239 ? 43.038 -16.090 -37.057 1.00 33.21 265 LEU A C 1
ATOM 1934 O O . LEU A 1 239 ? 43.799 -16.964 -36.641 1.00 34.22 265 LEU A O 1
ATOM 1939 N N . SER A 1 240 ? 42.452 -16.166 -38.248 1.00 33.00 266 SER A N 1
ATOM 1940 C CA . SER A 1 240 ? 42.621 -17.341 -39.108 1.00 31.24 266 SER A CA 1
ATOM 1941 C C . SER A 1 240 ? 44.015 -17.412 -39.738 1.00 30.37 266 SER A C 1
ATOM 1942 O O . SER A 1 240 ? 44.691 -16.394 -39.884 1.00 29.54 266 SER A O 1
ATOM 1945 N N . PRO A 1 241 ? 44.447 -18.616 -40.121 1.00 30.31 267 PRO A N 1
ATOM 1946 C CA . PRO A 1 241 ? 45.727 -18.779 -40.820 1.00 31.87 267 PRO A CA 1
ATOM 1947 C C . PRO A 1 241 ? 45.781 -18.107 -42.211 1.00 33.81 267 PRO A C 1
ATOM 1948 O O . PRO A 1 241 ? 46.865 -17.788 -42.699 1.00 34.32 267 PRO A O 1
ATOM 1952 N N . TRP A 1 242 ? 44.635 -17.916 -42.854 1.00 34.14 268 TRP A N 1
ATOM 1953 C CA . TRP A 1 242 ? 44.599 -17.110 -44.065 1.00 35.49 268 TRP A CA 1
ATOM 1954 C C . TRP A 1 242 ? 43.438 -16.126 -44.005 1.00 38.26 268 TRP A C 1
ATOM 1955 O O . TRP A 1 242 ? 42.487 -16.326 -43.244 1.00 37.00 268 TRP A O 1
ATOM 1966 N N . LYS A 1 243 ? 43.544 -15.075 -44.819 1.00 41.51 269 LYS A N 1
ATOM 1967 C CA . LYS A 1 243 ? 42.564 -13.979 -44.888 1.00 44.90 269 LYS A CA 1
ATOM 1968 C C . LYS A 1 243 ? 42.259 -13.673 -46.366 1.00 44.46 269 LYS A C 1
ATOM 1969 O O . LYS A 1 243 ? 43.144 -13.784 -47.218 1.00 40.56 269 LYS A O 1
ATOM 1975 N N . PRO A 1 244 ? 41.013 -13.276 -46.678 1.00 44.94 270 PRO A N 1
ATOM 1976 C CA . PRO A 1 244 ? 40.700 -12.946 -48.074 1.00 44.61 270 PRO A CA 1
ATOM 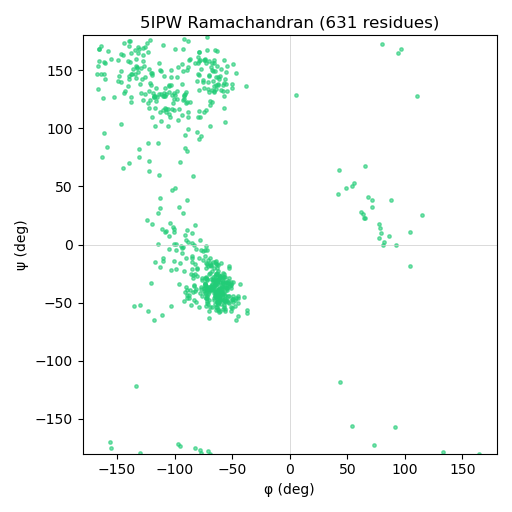1977 C C . PRO A 1 244 ? 41.351 -11.658 -48.566 1.00 43.04 270 PRO A C 1
ATOM 1978 O O . PRO A 1 244 ? 41.283 -10.645 -47.889 1.00 43.97 270 PRO A O 1
ATOM 1982 N N . ILE A 1 245 ? 41.987 -11.711 -49.733 1.00 44.12 271 ILE A N 1
ATOM 1983 C CA . ILE A 1 245 ? 42.501 -10.499 -50.374 1.00 45.67 271 ILE A CA 1
ATOM 1984 C C . ILE A 1 245 ? 41.805 -10.145 -51.709 1.00 46.40 271 ILE A C 1
ATOM 1985 O O . ILE A 1 245 ? 42.157 -9.148 -52.334 1.00 46.96 271 ILE A O 1
ATOM 1990 N N . THR A 1 246 ? 40.825 -10.946 -52.135 1.00 45.80 272 THR A N 1
ATOM 1991 C CA . THR A 1 246 ? 40.012 -10.621 -53.317 1.00 47.10 272 THR A CA 1
ATOM 1992 C C . THR A 1 246 ? 38.529 -10.846 -53.043 1.00 48.71 272 THR A C 1
ATOM 1993 O O . THR A 1 246 ? 38.158 -11.462 -52.046 1.00 49.24 272 THR A O 1
ATOM 1997 N N . ASP A 1 247 ? 37.691 -10.337 -53.941 1.00 50.67 273 ASP A N 1
ATOM 1998 C CA . ASP A 1 247 ? 36.243 -10.464 -53.821 1.00 52.98 273 ASP A CA 1
ATOM 1999 C C . ASP A 1 247 ? 35.838 -11.885 -54.197 1.00 51.50 273 ASP A C 1
ATOM 2000 O O . ASP A 1 247 ? 36.395 -12.450 -55.130 1.00 56.35 273 ASP A O 1
ATOM 2005 N N . PRO A 1 248 ? 34.862 -12.469 -53.486 1.00 48.86 274 PRO A N 1
ATOM 2006 C CA . PRO A 1 248 ? 34.421 -13.823 -53.841 1.00 51.13 274 PRO A CA 1
ATOM 2007 C C . PRO A 1 248 ? 33.631 -13.943 -55.154 1.00 54.08 274 PRO A C 1
ATOM 2008 O O . PRO A 1 248 ? 33.427 -15.056 -55.636 1.00 57.19 274 PRO A O 1
ATOM 2012 N N . THR A 1 249 ? 33.183 -12.826 -55.721 1.00 56.93 275 THR A N 1
ATOM 2013 C CA . THR A 1 249 ? 32.498 -12.852 -57.018 1.00 57.21 275 THR A CA 1
ATOM 2014 C C . THR A 1 249 ? 33.502 -12.936 -58.163 1.00 58.22 275 THR A C 1
ATOM 2015 O O . THR A 1 249 ? 33.161 -13.444 -59.225 1.00 63.42 275 THR A O 1
ATOM 2019 N N . GLU A 1 250 ? 34.723 -12.435 -57.961 1.00 58.35 276 GLU A N 1
ATOM 2020 C CA . GLU A 1 250 ? 35.795 -12.633 -58.942 1.00 60.15 276 GLU A CA 1
ATOM 2021 C C . GLU A 1 250 ? 35.972 -14.130 -59.155 1.00 61.77 276 GLU A C 1
ATOM 2022 O O . GLU A 1 250 ? 35.548 -14.936 -58.315 1.00 63.05 276 GLU A O 1
ATOM 2028 N N . GLN A 1 251 ? 36.564 -14.514 -60.284 1.00 62.05 277 GLN A N 1
ATOM 2029 C CA . GLN A 1 251 ? 36.665 -15.937 -60.614 1.00 62.95 277 GLN A CA 1
ATOM 2030 C C . GLN A 1 251 ? 37.701 -16.644 -59.742 1.00 58.58 277 GLN A C 1
ATOM 2031 O O . GLN A 1 251 ? 37.577 -17.837 -59.484 1.00 55.06 277 GLN A O 1
ATOM 2037 N N . PHE A 1 252 ? 38.712 -15.900 -59.295 1.00 55.27 278 PHE A N 1
ATOM 2038 C CA . PHE A 1 252 ? 39.682 -16.405 -58.327 1.00 53.74 278 PHE A CA 1
ATOM 2039 C C . PHE A 1 252 ? 39.541 -15.699 -56.974 1.00 49.23 278 PHE A C 1
ATOM 2040 O O . PHE A 1 252 ? 39.899 -14.532 -56.827 1.00 47.28 278 PHE A O 1
ATOM 2048 N N . TYR A 1 253 ? 38.979 -16.422 -56.008 1.00 47.23 279 TYR A N 1
ATOM 2049 C CA . TYR A 1 253 ? 38.873 -15.954 -54.627 1.00 47.14 279 TYR A CA 1
ATOM 2050 C C . TYR A 1 253 ? 40.145 -16.361 -53.893 1.00 45.63 279 TYR A C 1
ATOM 2051 O O . TYR A 1 253 ? 40.411 -17.552 -53.721 1.00 44.56 279 TYR A O 1
ATOM 2060 N N . ILE A 1 254 ? 40.939 -15.376 -53.483 1.00 44.15 280 ILE A N 1
ATOM 2061 C CA . ILE A 1 254 ? 42.270 -15.645 -52.941 1.00 44.70 280 ILE A CA 1
ATOM 2062 C C . ILE A 1 254 ? 42.386 -15.332 -51.455 1.00 43.74 280 ILE A C 1
ATOM 2063 O O . ILE A 1 254 ? 42.020 -14.239 -51.009 1.00 44.71 280 ILE A O 1
ATOM 2068 N N . LEU A 1 255 ? 42.907 -16.307 -50.705 1.00 41.79 281 LEU A N 1
ATOM 2069 C CA . LEU A 1 255 ? 43.279 -16.109 -49.303 1.00 40.79 281 LEU A CA 1
ATOM 2070 C C . LEU A 1 255 ? 44.791 -16.008 -49.184 1.00 39.11 281 LEU A C 1
ATOM 2071 O O . LEU A 1 255 ? 45.517 -16.766 -49.806 1.00 41.44 281 LEU A O 1
ATOM 2076 N N . GLU A 1 256 ? 45.254 -15.052 -48.394 1.00 39.28 282 GLU A N 1
ATOM 2077 C CA . GLU A 1 256 ? 46.673 -14.850 -48.155 1.00 40.35 282 GLU A CA 1
ATOM 2078 C C . GLU A 1 256 ? 46.980 -15.185 -46.698 1.00 40.84 282 GLU A C 1
ATOM 2079 O O . GLU A 1 256 ? 46.135 -15.034 -45.807 1.00 38.28 282 GLU A O 1
ATOM 2085 N N . ARG A 1 257 ? 48.197 -15.654 -46.462 1.00 40.70 283 ARG A N 1
ATOM 2086 C CA . ARG A 1 257 ? 48.622 -15.990 -45.121 1.00 39.67 283 ARG A CA 1
ATOM 2087 C C . ARG A 1 257 ? 48.463 -14.806 -44.176 1.00 38.07 283 ARG A C 1
ATOM 2088 O O . ARG A 1 257 ? 48.746 -13.664 -44.539 1.00 38.64 283 ARG A O 1
ATOM 2096 N N . ASN A 1 258 ? 47.976 -15.099 -42.977 1.00 35.73 284 ASN A N 1
ATOM 2097 C CA . ASN A 1 258 ? 47.904 -14.127 -41.898 1.00 34.84 284 ASN A CA 1
ATOM 2098 C C . ASN A 1 258 ? 49.272 -13.995 -41.247 1.00 34.19 284 ASN A C 1
ATOM 2099 O O . ASN A 1 258 ? 49.720 -14.919 -40.559 1.00 33.64 284 ASN A O 1
ATOM 2104 N N . PRO A 1 259 ? 49.941 -12.846 -41.446 1.00 33.28 285 PRO A N 1
ATOM 2105 C CA . PRO A 1 259 ? 51.319 -12.721 -40.982 1.00 33.96 285 PRO A CA 1
ATOM 2106 C C . PRO A 1 259 ? 51.448 -12.688 -39.458 1.00 34.43 285 PRO A C 1
ATOM 2107 O O . PRO A 1 259 ? 52.556 -12.812 -38.951 1.00 34.59 285 PRO A O 1
ATOM 2111 N N . TYR A 1 260 ? 50.327 -12.539 -38.750 1.00 34.87 286 TYR A N 1
ATOM 2112 C CA . TYR A 1 260 ? 50.294 -12.573 -37.287 1.00 34.85 286 TYR A CA 1
ATOM 2113 C C . TYR A 1 260 ? 49.748 -13.882 -36.736 1.00 34.67 286 TYR A C 1
ATOM 2114 O O . TYR A 1 260 ? 49.350 -13.950 -35.566 1.00 36.05 286 TYR A O 1
ATOM 2123 N N . PHE A 1 261 ? 49.725 -14.933 -37.553 1.00 33.90 287 PHE A N 1
ATOM 2124 C CA . PHE A 1 261 ? 49.207 -16.216 -37.077 1.00 32.32 287 PHE A CA 1
ATOM 2125 C C . PHE A 1 261 ? 50.059 -16.726 -35.916 1.00 33.95 287 PHE A C 1
ATOM 2126 O O . PHE A 1 261 ? 51.287 -16.567 -35.913 1.00 35.02 287 PHE A O 1
ATOM 2134 N N . TRP A 1 262 ? 49.387 -17.376 -34.969 1.00 34.30 288 TRP A N 1
ATOM 2135 C CA . TRP A 1 262 ? 49.864 -17.519 -33.586 1.00 35.39 288 TRP A CA 1
ATOM 2136 C C . TRP A 1 262 ? 50.254 -18.943 -33.241 1.00 35.27 288 TRP A C 1
ATOM 2137 O O . TRP A 1 262 ? 50.419 -19.260 -32.067 1.00 36.93 288 TRP A O 1
ATOM 2148 N N . ALA A 1 263 ? 50.392 -19.803 -34.246 1.00 33.62 289 ALA A N 1
ATOM 2149 C CA . ALA A 1 263 ? 50.831 -21.169 -34.010 1.00 32.47 289 ALA A CA 1
ATOM 2150 C C . ALA A 1 263 ? 52.081 -21.432 -34.807 1.00 32.49 289 ALA A C 1
ATOM 2151 O O . ALA A 1 263 ? 52.284 -20.843 -35.858 1.00 33.32 289 ALA A O 1
ATOM 2153 N N . VAL A 1 264 ? 52.914 -22.327 -34.293 1.00 34.14 290 VAL A N 1
ATOM 2154 C CA . VAL A 1 264 ? 54.122 -22.757 -34.972 1.00 34.78 290 VAL A CA 1
ATOM 2155 C C . VAL A 1 264 ? 54.244 -24.277 -35.001 1.00 35.29 290 VAL A C 1
ATOM 2156 O O . VAL A 1 264 ? 53.488 -25.000 -34.359 1.00 35.14 290 VAL A O 1
ATOM 2160 N N . ASP A 1 265 ? 55.194 -24.714 -35.809 1.00 38.09 291 ASP A N 1
ATOM 2161 C CA . ASP A 1 265 ? 55.738 -26.068 -35.861 1.00 39.44 291 ASP A CA 1
ATOM 2162 C C . ASP A 1 265 ? 56.461 -26.494 -34.620 1.00 39.53 291 ASP A C 1
ATOM 2163 O O . ASP A 1 265 ? 56.876 -25.668 -33.820 1.00 38.95 291 ASP A O 1
ATOM 2168 N N . ILE A 1 266 ? 56.730 -27.790 -34.540 1.00 38.31 292 ILE A N 1
ATOM 2169 C CA . ILE A 1 266 ? 57.727 -28.291 -33.606 1.00 37.77 292 ILE A CA 1
ATOM 2170 C C . ILE A 1 266 ? 59.127 -27.719 -33.875 1.00 38.25 292 ILE A C 1
ATOM 2171 O O . ILE A 1 266 ? 59.927 -27.636 -32.961 1.00 40.95 292 ILE A O 1
ATOM 2176 N N . GLU A 1 267 ? 59.437 -27.333 -35.108 1.00 39.19 293 GLU A N 1
ATOM 2177 C CA . GLU A 1 267 ? 60.705 -26.638 -35.402 1.00 39.43 293 GLU A CA 1
ATOM 2178 C C . GLU A 1 267 ? 60.622 -25.109 -35.312 1.00 36.46 293 GLU A C 1
ATOM 2179 O O . GLU A 1 267 ? 61.560 -24.417 -35.696 1.00 36.36 293 GLU A O 1
ATOM 2185 N N . GLY A 1 268 ? 59.511 -24.572 -34.828 1.00 35.36 294 GLY A N 1
ATOM 2186 C CA . GLY A 1 268 ? 59.357 -23.114 -34.717 1.00 34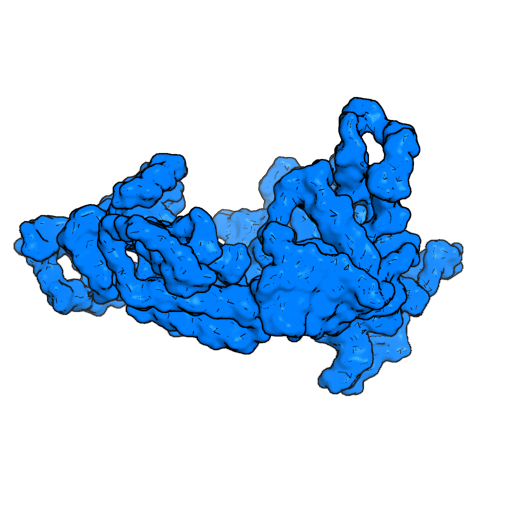.95 294 GLY A CA 1
ATOM 2187 C C . GLY A 1 268 ? 58.998 -22.345 -35.990 1.00 34.83 294 GLY A C 1
ATOM 2188 O O . GLY A 1 268 ? 59.048 -21.114 -35.996 1.00 36.34 294 GLY A O 1
ATOM 2189 N N . ASN A 1 269 ? 58.645 -23.045 -37.067 1.00 32.82 295 ASN A N 1
ATOM 2190 C CA . ASN A 1 269 ? 58.070 -22.392 -38.251 1.00 32.04 295 ASN A CA 1
ATOM 2191 C C . ASN A 1 269 ? 56.671 -21.823 -37.961 1.00 31.20 295 ASN A C 1
ATOM 2192 O O . ASN A 1 269 ? 55.774 -22.554 -37.553 1.00 28.94 295 ASN A O 1
ATOM 2197 N N . GLN A 1 270 ? 56.501 -20.520 -38.179 1.00 30.92 296 GLN A N 1
ATOM 2198 C CA . GLN A 1 270 ? 55.201 -19.873 -38.051 1.00 32.14 296 GLN A CA 1
ATOM 2199 C C . GLN A 1 270 ? 54.273 -20.342 -39.164 1.00 33.18 296 GLN A C 1
ATOM 2200 O O . GLN A 1 270 ? 54.548 -20.147 -40.348 1.00 33.77 296 GLN A O 1
ATOM 2206 N N . LEU A 1 271 ? 53.161 -20.937 -38.773 1.00 32.21 297 LEU A N 1
ATOM 2207 C CA . LEU A 1 271 ? 52.202 -21.451 -39.727 1.00 32.49 297 LEU A CA 1
ATOM 2208 C C . LEU A 1 271 ? 51.349 -20.304 -40.289 1.00 32.12 297 LEU A C 1
ATOM 2209 O O . LEU A 1 271 ? 51.374 -19.192 -39.760 1.00 30.86 297 LEU A O 1
ATOM 2214 N N . PRO A 1 272 ? 50.616 -20.563 -41.385 1.00 32.17 298 PRO A N 1
ATOM 2215 C CA . PRO A 1 272 ? 50.599 -21.804 -42.178 1.00 31.59 298 PRO A CA 1
ATOM 2216 C C . PRO A 1 272 ? 51.858 -21.988 -42.996 1.00 30.65 298 PRO A C 1
ATOM 2217 O O . PRO A 1 272 ? 52.640 -21.072 -43.120 1.00 30.35 298 PRO A O 1
ATOM 2221 N N . TYR A 1 273 ? 52.059 -23.173 -43.546 1.00 31.15 299 TYR A N 1
ATOM 2222 C CA . TYR A 1 273 ? 53.161 -23.384 -44.468 1.00 32.72 299 TYR A CA 1
ATOM 2223 C C . TYR A 1 273 ? 52.856 -22.720 -45.809 1.00 33.52 299 TYR A C 1
ATOM 2224 O O . TYR A 1 273 ? 53.710 -22.084 -46.418 1.00 33.60 299 TYR A O 1
ATOM 2233 N N . ILE A 1 274 ? 51.608 -22.863 -46.235 1.00 34.23 300 ILE A N 1
ATOM 2234 C CA . ILE A 1 274 ? 51.156 -22.409 -47.540 1.00 34.85 300 ILE A CA 1
ATOM 2235 C C . ILE A 1 274 ? 50.901 -20.895 -47.546 1.00 34.74 300 ILE A C 1
ATOM 2236 O O . ILE A 1 274 ? 50.257 -20.362 -46.642 1.00 35.88 300 ILE A O 1
ATOM 2241 N N . ASP A 1 275 ? 51.420 -20.215 -48.567 1.00 34.15 301 ASP A N 1
ATOM 2242 C CA . ASP A 1 275 ? 51.343 -18.756 -48.659 1.00 34.11 301 ASP A CA 1
ATOM 2243 C C . ASP A 1 275 ? 49.955 -18.276 -49.088 1.00 34.59 301 ASP A C 1
ATOM 2244 O O . ASP A 1 275 ? 49.417 -17.307 -48.532 1.00 34.70 301 ASP A O 1
ATOM 2249 N N . TYR A 1 276 ? 49.396 -18.940 -50.092 1.00 33.43 302 TYR A N 1
ATOM 2250 C CA . TYR A 1 276 ? 48.110 -18.559 -50.656 1.00 34.27 302 TYR A CA 1
ATOM 2251 C C . TYR A 1 276 ? 47.257 -19.777 -50.933 1.00 35.52 302 TYR A C 1
ATOM 2252 O O . TYR A 1 276 ? 47.780 -20.837 -51.282 1.00 34.98 302 TYR A O 1
ATOM 2261 N N . VAL A 1 277 ? 45.948 -19.625 -50.782 1.00 36.28 303 VAL A N 1
ATOM 2262 C CA . VAL A 1 277 ? 45.020 -20.645 -51.235 1.00 40.99 303 VAL A CA 1
ATOM 2263 C C . VAL A 1 277 ? 43.999 -19.960 -52.127 1.00 44.68 303 VAL A C 1
ATOM 2264 O O . VAL A 1 277 ? 43.372 -18.979 -51.727 1.00 42.41 303 VAL A O 1
ATOM 2268 N N . ARG A 1 278 ? 43.877 -20.463 -53.357 1.00 49.27 304 ARG A N 1
ATOM 2269 C CA . ARG A 1 278 ? 43.005 -19.849 -54.349 1.00 53.03 304 ARG A CA 1
ATOM 2270 C C . ARG A 1 278 ? 41.898 -20.792 -54.794 1.00 50.58 304 ARG A C 1
ATOM 2271 O O . ARG A 1 278 ? 42.141 -21.944 -55.152 1.00 51.98 304 ARG A O 1
ATOM 2279 N N . HIS A 1 279 ? 40.671 -20.292 -54.723 1.00 50.60 305 HIS A N 1
ATOM 2280 C CA . HIS A 1 279 ? 39.507 -21.006 -55.229 1.00 51.80 305 HIS A CA 1
ATOM 2281 C C . HIS A 1 279 ? 39.103 -20.409 -56.570 1.00 53.90 305 HIS A C 1
ATOM 2282 O O . HIS A 1 279 ? 38.964 -19.184 -56.693 1.00 51.09 305 HIS A O 1
ATOM 2289 N N . GLU A 1 280 ? 38.945 -21.273 -57.571 1.00 55.27 306 GLU A N 1
ATOM 2290 C CA . GLU A 1 280 ? 38.341 -20.881 -58.835 1.00 55.61 306 GLU A CA 1
ATOM 2291 C C . GLU A 1 280 ? 36.831 -21.085 -58.780 1.00 52.86 306 GLU A C 1
ATOM 2292 O O . GLU A 1 280 ? 36.357 -22.148 -58.362 1.00 49.39 306 GLU A O 1
ATOM 2298 N N . TYR A 1 281 ? 36.073 -20.067 -59.190 1.00 53.14 307 TYR A N 1
ATOM 2299 C CA . TYR A 1 281 ? 34.632 -20.237 -59.344 1.00 56.91 307 TYR A CA 1
ATOM 2300 C C . TYR A 1 281 ? 34.374 -21.265 -60.455 1.00 55.55 307 TYR A C 1
ATOM 2301 O O . TYR A 1 281 ? 34.988 -21.219 -61.518 1.00 50.33 307 TYR A O 1
ATOM 2310 N N . VAL A 1 282 ? 33.474 -22.197 -60.187 1.00 55.89 308 VAL A N 1
ATOM 2311 C CA . VAL A 1 282 ? 33.093 -23.190 -61.167 1.00 57.96 308 VAL A CA 1
ATOM 2312 C C . VAL A 1 282 ? 31.574 -23.297 -61.222 1.00 62.54 308 VAL A C 1
ATOM 2313 O O . VAL A 1 282 ? 30.881 -23.039 -60.235 1.00 63.11 308 VAL A O 1
ATOM 2317 N N . LYS A 1 283 ? 31.070 -23.707 -62.381 1.00 65.69 309 LYS A N 1
ATOM 2318 C CA . LYS A 1 283 ? 29.645 -23.652 -62.662 1.00 65.48 309 LYS A CA 1
ATOM 2319 C C . LYS A 1 283 ? 28.871 -24.853 -62.120 1.00 60.57 309 LYS A C 1
ATOM 2320 O O . LYS A 1 283 ? 27.683 -24.730 -61.834 1.00 60.73 309 LYS A O 1
ATOM 2326 N N . ASN A 1 284 ? 29.533 -26.001 -61.970 1.00 58.45 310 ASN A N 1
ATOM 2327 C CA . ASN A 1 284 ? 28.837 -27.258 -61.643 1.00 58.49 310 ASN A CA 1
ATOM 2328 C C . ASN A 1 284 ? 29.776 -28.364 -61.175 1.00 56.05 310 ASN A C 1
ATOM 2329 O O . ASN A 1 284 ? 30.991 -28.263 -61.333 1.00 51.50 310 ASN A O 1
ATOM 2334 N N . ASP A 1 285 ? 29.193 -29.433 -60.637 1.00 57.67 311 ASP A N 1
ATOM 2335 C CA . ASP A 1 285 ? 29.943 -30.624 -60.223 1.00 61.78 311 ASP A CA 1
ATOM 2336 C C . ASP A 1 285 ? 30.872 -31.179 -61.293 1.00 64.74 311 ASP A C 1
ATOM 2337 O O . ASP A 1 285 ? 31.942 -31.703 -60.970 1.00 70.39 311 ASP A O 1
ATOM 2342 N N . GLU A 1 286 ? 30.458 -31.077 -62.556 1.00 61.38 312 GLU A N 1
ATOM 2343 C CA . GLU A 1 286 ? 31.182 -31.704 -63.658 1.00 59.31 312 GLU A CA 1
ATOM 2344 C C . GLU A 1 286 ? 32.488 -30.988 -63.979 1.00 54.59 312 GLU A C 1
ATOM 2345 O O . GLU A 1 286 ? 33.472 -31.630 -64.317 1.00 56.89 312 GLU A O 1
ATOM 2351 N N . VAL A 1 287 ? 32.511 -29.669 -63.863 1.00 53.35 313 VAL A N 1
ATOM 2352 C CA . VAL A 1 287 ? 33.778 -28.932 -63.963 1.00 55.20 313 VAL A CA 1
ATOM 2353 C C . VAL A 1 287 ? 34.715 -29.322 -62.798 1.00 55.36 313 VAL A C 1
ATOM 2354 O O . VAL A 1 287 ? 35.935 -29.374 -62.958 1.00 53.85 313 VAL A O 1
ATOM 2358 N N . ILE A 1 288 ? 34.139 -29.607 -61.634 1.00 54.72 314 ILE A N 1
ATOM 2359 C CA . ILE A 1 288 ? 34.920 -30.013 -60.465 1.00 56.19 314 ILE A CA 1
ATOM 2360 C C . ILE A 1 288 ? 35.623 -31.346 -60.720 1.00 54.94 314 ILE A C 1
ATOM 2361 O O . ILE A 1 288 ? 36.809 -31.510 -60.422 1.00 51.97 314 ILE A O 1
ATOM 2366 N N . LEU A 1 289 ? 34.885 -32.293 -61.280 1.00 53.86 315 LEU A N 1
ATOM 2367 C CA . LEU A 1 289 ? 35.413 -33.627 -61.481 1.00 52.86 315 LEU A CA 1
ATOM 2368 C C . LEU A 1 289 ? 36.506 -33.644 -62.547 1.00 52.92 315 LEU A C 1
ATOM 2369 O O . LEU A 1 289 ? 37.507 -34.336 -62.401 1.00 51.24 315 LEU A O 1
ATOM 2374 N N . LEU A 1 290 ? 36.332 -32.862 -63.603 1.00 53.86 316 LEU A N 1
ATOM 2375 C CA . LEU A 1 290 ? 37.325 -32.822 -64.670 1.00 55.19 316 LEU A CA 1
ATOM 2376 C C . LEU A 1 290 ? 38.638 -32.200 -64.223 1.00 54.99 316 LEU A C 1
ATOM 2377 O O . LEU A 1 290 ? 39.701 -32.605 -64.679 1.00 51.98 316 LEU A O 1
ATOM 2382 N N . LYS A 1 291 ? 38.558 -31.207 -63.343 1.00 55.35 317 LYS A N 1
ATOM 2383 C CA . LYS A 1 291 ? 39.751 -30.527 -62.856 1.00 53.98 317 LYS A CA 1
ATOM 2384 C C . LYS A 1 291 ? 40.470 -31.384 -61.820 1.00 50.07 317 LYS A C 1
ATOM 2385 O O . LYS A 1 291 ? 41.700 -31.429 -61.788 1.00 46.44 317 LYS A O 1
ATOM 2391 N N . ALA A 1 292 ? 39.693 -32.065 -60.986 1.00 48.19 318 ALA A N 1
ATOM 2392 C CA . ALA A 1 292 ? 40.224 -33.051 -60.054 1.00 49.52 318 ALA A CA 1
ATOM 2393 C C . ALA A 1 292 ? 41.020 -34.114 -60.792 1.00 52.97 318 ALA A C 1
ATOM 2394 O O . ALA A 1 292 ? 42.194 -34.348 -60.513 1.00 56.67 318 ALA A O 1
ATOM 2396 N N . ILE A 1 293 ? 40.352 -34.736 -61.752 1.00 57.45 319 ILE A N 1
ATOM 2397 C CA . ILE A 1 293 ? 40.901 -35.817 -62.563 1.00 58.31 319 ILE A CA 1
ATOM 2398 C C . ILE A 1 293 ? 42.124 -35.401 -63.378 1.00 54.78 319 ILE A C 1
ATOM 2399 O O . ILE A 1 293 ? 42.995 -36.227 -63.667 1.00 54.56 319 ILE A O 1
ATOM 2404 N N . SER A 1 294 ? 42.190 -34.127 -63.743 1.00 50.90 320 SER A N 1
ATOM 2405 C CA . SER A 1 294 ? 43.296 -33.615 -64.545 1.00 51.33 320 SER A CA 1
ATOM 2406 C C . SER A 1 294 ? 44.460 -33.157 -63.689 1.00 52.14 320 SER A C 1
ATOM 2407 O O . SER A 1 294 ? 45.446 -32.641 -64.214 1.00 50.97 320 SER A O 1
ATOM 2410 N N . GLY A 1 295 ? 44.338 -33.312 -62.372 1.00 52.90 321 GLY A N 1
ATOM 2411 C CA . GLY A 1 295 ? 45.380 -32.882 -61.450 1.00 53.10 321 GLY A CA 1
ATOM 2412 C C . GLY A 1 295 ? 45.483 -31.378 -61.334 1.00 53.43 321 GLY A C 1
ATOM 2413 O O . GLY A 1 295 ? 46.574 -30.841 -61.124 1.00 53.47 321 GLY A O 1
ATOM 2414 N N . GLU A 1 296 ? 44.349 -30.698 -61.469 1.00 54.26 322 GLU A N 1
ATOM 2415 C CA . GLU A 1 296 ? 44.308 -29.242 -61.359 1.00 57.55 322 GLU A CA 1
ATOM 2416 C C . GLU A 1 296 ? 43.849 -28.787 -59.969 1.00 53.62 322 GLU A C 1
ATOM 2417 O O . GLU A 1 296 ? 43.742 -27.592 -59.713 1.00 52.86 322 GLU A O 1
ATOM 2423 N N . ILE A 1 297 ? 43.579 -29.744 -59.084 1.00 48.91 323 ILE A N 1
ATOM 2424 C CA . ILE A 1 297 ? 43.248 -29.457 -57.697 1.00 46.55 323 ILE A CA 1
ATOM 2425 C C . ILE A 1 297 ? 44.335 -30.044 -56.791 1.00 45.67 323 ILE A C 1
ATOM 2426 O O . ILE A 1 297 ? 44.611 -31.242 -56.836 1.00 49.29 323 ILE A O 1
ATOM 2431 N N . ASP A 1 298 ? 44.942 -29.190 -55.973 1.00 42.98 324 ASP A N 1
ATOM 2432 C CA . ASP A 1 298 ? 46.069 -29.581 -55.129 1.00 40.16 324 ASP A CA 1
ATOM 2433 C C . ASP A 1 298 ? 45.641 -30.428 -53.939 1.00 38.23 324 ASP A C 1
ATOM 2434 O O . ASP A 1 298 ? 46.322 -31.388 -53.578 1.00 36.99 324 ASP A O 1
ATOM 2439 N N . MET A 1 299 ? 44.513 -30.072 -53.338 1.00 36.74 325 MET A N 1
ATOM 2440 C CA . MET A 1 299 ? 43.867 -30.920 -52.344 1.00 37.09 325 MET A CA 1
ATOM 2441 C C . MET A 1 299 ? 42.459 -30.413 -52.080 1.00 36.56 325 MET A C 1
ATOM 2442 O O . MET A 1 299 ? 42.244 -29.212 -51.886 1.00 38.00 325 MET A O 1
ATOM 2447 N N . GLN A 1 300 ? 41.502 -31.329 -52.064 1.00 36.20 326 GLN A N 1
ATOM 2448 C CA . GLN A 1 300 ? 40.130 -30.963 -51.771 1.00 38.16 326 GLN A CA 1
ATOM 2449 C C . GLN A 1 300 ? 39.323 -32.188 -51.430 1.00 39.18 326 GLN A C 1
ATOM 2450 O O . GLN A 1 300 ? 39.569 -33.281 -51.932 1.00 38.78 326 GLN A O 1
ATOM 2456 N N . TRP A 1 301 ? 38.368 -31.987 -50.540 1.00 42.50 327 TRP A N 1
ATOM 2457 C CA . TRP A 1 301 ? 37.406 -33.007 -50.178 1.00 45.25 327 TRP A CA 1
ATOM 2458 C C . TRP A 1 301 ? 35.992 -32.532 -50.477 1.00 50.01 327 TRP A C 1
ATOM 2459 O O . TRP A 1 301 ? 35.129 -33.331 -50.850 1.00 51.16 327 TRP A O 1
ATOM 2470 N N . ARG A 1 302 ? 35.763 -31.230 -50.329 1.00 53.05 328 ARG A N 1
ATOM 2471 C CA . ARG A 1 302 ? 34.418 -30.711 -50.185 1.00 54.48 328 ARG A CA 1
ATOM 2472 C C . ARG A 1 302 ? 33.430 -31.293 -51.201 1.00 58.06 328 ARG A C 1
ATOM 2473 O O . ARG A 1 302 ? 32.485 -32.002 -50.822 1.00 61.95 328 ARG A O 1
ATOM 2481 N N . HIS A 1 303 ? 33.625 -31.014 -52.481 1.00 54.55 329 HIS A N 1
ATOM 2482 C CA . HIS A 1 303 ? 32.652 -31.509 -53.459 1.00 52.95 329 HIS A CA 1
ATOM 2483 C C . HIS A 1 303 ? 33.039 -32.857 -54.024 1.00 55.40 329 HIS A C 1
ATOM 2484 O O . HIS A 1 303 ? 32.181 -33.608 -54.466 1.00 61.29 329 HIS A O 1
ATOM 2491 N N . ILE A 1 304 ? 34.332 -33.160 -53.951 1.00 58.43 330 ILE A N 1
ATOM 2492 C CA . ILE A 1 304 ? 34.889 -34.464 -54.309 1.00 57.07 330 ILE A CA 1
ATOM 2493 C C . ILE A 1 304 ? 34.231 -35.600 -53.506 1.00 59.28 330 ILE A C 1
ATOM 2494 O O . ILE A 1 304 ? 33.896 -36.645 -54.067 1.00 57.47 330 ILE A O 1
ATOM 2499 N N . GLY A 1 305 ? 34.054 -35.377 -52.201 1.00 63.41 331 GLY A N 1
ATOM 2500 C CA . GLY A 1 305 ? 33.579 -36.403 -51.257 1.00 69.02 331 GLY A CA 1
ATOM 2501 C C . GLY A 1 305 ? 32.093 -36.761 -51.275 1.00 76.78 331 GLY A C 1
ATOM 2502 O O . GLY A 1 305 ? 31.690 -37.755 -50.662 1.00 79.84 331 GLY A O 1
ATOM 2503 N N . GLY A 1 306 ? 31.272 -35.950 -51.942 1.00 82.16 332 GLY A N 1
ATOM 2504 C CA . GLY A 1 306 ? 29.865 -36.301 -52.208 1.00 82.42 332 GLY A CA 1
ATOM 2505 C C . GLY A 1 306 ? 29.715 -37.051 -53.524 1.00 82.19 332 GLY A C 1
ATOM 2506 O O . GLY A 1 306 ? 28.893 -37.960 -53.646 1.00 77.23 332 GLY A O 1
ATOM 2507 N N . LEU A 1 307 ? 30.518 -36.650 -54.508 1.00 86.38 333 LEU A N 1
ATOM 2508 C CA . LEU A 1 307 ? 30.600 -37.328 -55.796 1.00 90.46 333 LEU A CA 1
ATOM 2509 C C . LEU A 1 307 ? 31.203 -38.730 -55.653 1.00 92.81 333 LEU A C 1
ATOM 2510 O O . LEU A 1 307 ? 30.747 -39.671 -56.305 1.00 98.87 333 LEU A O 1
ATOM 2515 N N . GLY A 1 308 ? 32.211 -38.867 -54.792 1.00 90.70 334 GLY A N 1
ATOM 2516 C CA . GLY A 1 308 ? 32.851 -40.162 -54.528 1.00 92.85 334 GLY A CA 1
ATOM 2517 C C . GLY A 1 308 ? 31.975 -41.242 -53.894 1.00 96.61 334 GLY A C 1
ATOM 2518 O O . GLY A 1 308 ? 32.362 -42.418 -53.861 1.00 93.09 334 GLY A O 1
ATOM 2519 N N . ALA A 1 309 ? 30.813 -40.851 -53.368 1.00 101.77 335 ALA A N 1
ATOM 2520 C CA . ALA A 1 309 ? 29.795 -41.812 -52.931 1.00 103.69 335 ALA A CA 1
ATOM 2521 C C . ALA A 1 309 ? 29.298 -42.639 -54.120 1.00 106.21 335 ALA A C 1
ATOM 2522 O O . ALA A 1 309 ? 29.155 -43.860 -54.017 1.00 107.30 335 ALA A O 1
ATOM 2524 N N . GLY A 1 310 ? 29.046 -41.959 -55.242 1.00 107.31 336 GLY A N 1
ATOM 2525 C CA . GLY A 1 310 ? 28.637 -42.604 -56.493 1.00 103.06 336 GLY A CA 1
ATOM 2526 C C . GLY A 1 310 ? 29.769 -43.380 -57.147 1.00 100.90 336 GLY A C 1
ATOM 2527 O O . GLY A 1 310 ? 30.890 -42.876 -57.271 1.00 92.73 336 GLY A O 1
ATOM 2528 N N . ALA A 1 311 ? 29.456 -44.603 -57.577 1.00 100.98 337 ALA A N 1
ATOM 2529 C CA . ALA A 1 311 ? 30.448 -45.545 -58.111 1.00 101.62 337 ALA A CA 1
ATOM 2530 C C . ALA A 1 311 ? 31.191 -45.024 -59.350 1.00 100.64 337 ALA A C 1
ATOM 2531 O O . ALA A 1 311 ? 32.404 -45.218 -59.480 1.00 96.28 337 ALA A O 1
ATOM 2533 N N . GLY A 1 312 ? 30.459 -44.367 -60.249 1.00 98.76 338 GLY A N 1
ATOM 2534 C CA . GLY A 1 312 ? 31.032 -43.817 -61.478 1.00 98.08 338 GLY A CA 1
ATOM 2535 C C . GLY A 1 312 ? 32.115 -42.771 -61.256 1.00 99.26 338 GLY A C 1
ATOM 2536 O O . GLY A 1 312 ? 33.051 -42.663 -62.053 1.00 98.52 338 GLY A O 1
ATOM 2537 N N . ASN A 1 313 ? 31.993 -42.006 -60.171 1.00 96.48 339 ASN A N 1
ATOM 2538 C CA . ASN A 1 313 ? 32.954 -40.944 -59.846 1.00 92.93 339 ASN A CA 1
ATOM 2539 C C . ASN A 1 313 ? 34.181 -41.466 -59.098 1.00 86.71 339 ASN A C 1
ATOM 2540 O O . ASN A 1 313 ? 35.307 -41.042 -59.364 1.00 83.22 339 ASN A O 1
ATOM 2545 N N . PHE A 1 314 ? 33.960 -42.383 -58.164 1.00 78.74 340 PHE A N 1
ATOM 2546 C CA . PHE A 1 314 ? 35.056 -42.980 -57.415 1.00 72.86 340 PHE A CA 1
ATOM 2547 C C . PHE A 1 314 ? 36.032 -43.745 -58.317 1.00 67.42 340 PHE A C 1
ATOM 2548 O O . PHE A 1 314 ? 37.246 -43.553 -58.234 1.00 60.97 340 PHE A O 1
ATOM 2556 N N . THR A 1 315 ? 35.495 -44.611 -59.173 1.00 64.49 341 THR A N 1
ATOM 2557 C CA . THR A 1 315 ? 36.304 -45.336 -60.158 1.00 61.08 341 THR A CA 1
ATOM 2558 C C . THR A 1 315 ? 37.151 -44.368 -60.974 1.00 56.43 341 THR A C 1
ATOM 2559 O O . THR A 1 315 ? 38.360 -44.545 -61.121 1.00 53.70 341 THR A O 1
ATOM 2563 N N . LEU A 1 316 ? 36.500 -43.341 -61.495 1.00 52.14 342 LEU A N 1
ATOM 2564 C CA . LEU A 1 316 ? 37.162 -42.368 -62.342 1.00 52.91 342 LEU A CA 1
ATOM 2565 C C . LEU A 1 316 ? 38.301 -41.641 -61.619 1.00 51.71 342 LEU A C 1
ATOM 2566 O O . LEU A 1 316 ? 39.361 -41.405 -62.201 1.00 51.32 342 LEU A O 1
ATOM 2571 N N . LEU A 1 317 ? 38.079 -41.290 -60.353 1.00 51.55 343 LEU A N 1
ATOM 2572 C CA . LEU A 1 317 ? 39.118 -40.655 -59.525 1.00 49.93 343 LEU A CA 1
ATOM 2573 C C . LEU A 1 317 ? 40.299 -41.588 -59.337 1.00 48.30 343 LEU A C 1
ATOM 2574 O O . LEU A 1 317 ? 41.453 -41.193 -59.480 1.00 45.47 343 LEU A O 1
ATOM 2579 N N . MET A 1 318 ? 39.996 -42.837 -59.015 1.00 49.82 344 MET A N 1
ATOM 2580 C CA . MET A 1 318 ? 41.031 -43.850 -58.860 1.00 52.00 344 MET A CA 1
ATOM 2581 C C . MET A 1 318 ? 41.780 -44.059 -60.169 1.00 51.02 344 MET A C 1
ATOM 2582 O O . MET A 1 318 ? 42.999 -43.895 -60.214 1.00 48.86 344 MET A O 1
ATOM 2587 N N . GLU A 1 319 ? 41.044 -44.370 -61.238 1.00 53.79 345 GLU A N 1
ATOM 2588 C CA . GLU A 1 319 ? 41.648 -44.611 -62.560 1.00 52.66 345 GLU A CA 1
ATOM 2589 C C . GLU A 1 319 ? 42.555 -43.467 -62.983 1.00 50.83 345 GLU A C 1
ATOM 2590 O O . GLU A 1 319 ? 43.572 -43.690 -63.629 1.00 51.72 345 GLU A O 1
ATOM 2596 N N . ASN A 1 320 ? 42.205 -42.243 -62.604 1.00 48.31 346 ASN A N 1
ATOM 2597 C CA . ASN A 1 320 ? 42.999 -41.082 -63.004 1.00 47.46 346 ASN A CA 1
ATOM 2598 C C . ASN A 1 320 ? 44.083 -40.595 -62.037 1.00 47.72 346 ASN A C 1
ATOM 2599 O O . ASN A 1 320 ? 44.816 -39.652 -62.374 1.00 45.84 346 ASN A O 1
ATOM 2604 N N . SER A 1 321 ? 44.206 -41.221 -60.863 1.00 49.17 347 SER A N 1
ATOM 2605 C CA . SER A 1 321 ? 45.209 -40.797 -59.873 1.00 48.58 347 SER A CA 1
ATOM 2606 C C . SER A 1 321 ? 46.598 -40.771 -60.478 1.00 49.33 347 SER A C 1
ATOM 2607 O O . SER A 1 321 ? 47.320 -39.781 -60.353 1.00 51.04 347 SER A O 1
ATOM 2610 N N . GLN A 1 322 ? 46.942 -41.842 -61.180 1.00 50.72 348 GLN A N 1
ATOM 2611 C CA . GLN A 1 322 ? 48.279 -42.000 -61.737 1.00 53.21 348 GLN A CA 1
ATOM 2612 C C . GLN A 1 322 ? 48.580 -40.890 -62.750 1.00 51.42 348 GLN A C 1
ATOM 2613 O O . GLN A 1 322 ? 49.549 -40.145 -62.591 1.00 50.55 348 GLN A O 1
ATOM 2619 N N . SER A 1 323 ? 47.734 -40.758 -63.772 1.00 51.40 349 SER A N 1
ATOM 2620 C CA . SER A 1 323 ? 47.912 -39.702 -64.788 1.00 51.96 349 SER A CA 1
ATOM 2621 C C . SER A 1 323 ? 47.781 -38.295 -64.196 1.00 48.79 349 SER A C 1
ATOM 2622 O O . SER A 1 323 ? 48.545 -37.396 -64.545 1.00 48.02 349 SER A O 1
ATOM 2625 N N . GLY A 1 324 ? 46.820 -38.123 -63.292 1.00 47.43 350 GLY A N 1
ATOM 2626 C CA . GLY A 1 324 ? 46.601 -36.846 -62.616 1.00 48.38 350 GLY A CA 1
ATOM 2627 C C . GLY A 1 324 ? 47.669 -36.402 -61.618 1.00 46.45 350 GLY A C 1
ATOM 2628 O O . GLY A 1 324 ? 47.697 -35.238 -61.229 1.00 46.54 350 GLY A O 1
ATOM 2629 N N . GLY A 1 325 ? 48.538 -37.312 -61.191 1.00 44.42 351 GLY A N 1
ATOM 2630 C CA . GLY A 1 325 ? 49.596 -36.965 -60.242 1.00 44.61 351 GLY A CA 1
ATOM 2631 C C . GLY A 1 325 ? 49.092 -36.706 -58.828 1.00 42.91 351 GLY A C 1
ATOM 2632 O O . GLY A 1 325 ? 49.587 -35.811 -58.142 1.00 42.36 351 GLY A O 1
ATOM 2633 N N . TYR A 1 326 ? 48.114 -37.497 -58.395 1.00 40.52 352 TYR A N 1
ATOM 2634 C CA . TYR A 1 326 ? 47.499 -37.326 -57.091 1.00 41.57 352 TYR A CA 1
ATOM 2635 C C . TYR A 1 326 ? 47.143 -38.675 -56.489 1.00 43.54 352 TYR A C 1
ATOM 2636 O O . TYR A 1 326 ? 47.271 -39.703 -57.137 1.00 44.23 352 TYR A O 1
ATOM 2645 N N . ARG A 1 327 ? 46.695 -38.656 -55.240 1.00 45.83 353 ARG A N 1
ATOM 2646 C CA . ARG A 1 327 ? 46.242 -39.864 -54.567 1.00 48.60 353 ARG A CA 1
ATOM 2647 C C . ARG A 1 327 ? 44.846 -39.637 -54.028 1.00 46.68 353 ARG A C 1
ATOM 2648 O O . ARG A 1 327 ? 44.451 -38.501 -53.774 1.00 46.04 353 ARG A O 1
ATOM 2656 N N . VAL A 1 328 ? 44.099 -40.725 -53.887 1.00 45.66 354 VAL A N 1
ATOM 2657 C CA . VAL A 1 328 ? 42.744 -40.677 -53.371 1.00 45.66 354 VAL A CA 1
ATOM 2658 C C . VAL A 1 328 ? 42.773 -41.111 -51.918 1.00 46.82 354 VAL A C 1
ATOM 2659 O O . VAL A 1 328 ? 43.203 -42.223 -51.596 1.00 48.06 354 VAL A O 1
ATOM 2663 N N . LEU A 1 329 ? 42.300 -40.232 -51.046 1.00 47.17 355 LEU A N 1
ATOM 2664 C CA . LEU A 1 329 ? 42.298 -40.499 -49.621 1.00 48.32 355 LEU A CA 1
ATOM 2665 C C . LEU A 1 329 ? 40.971 -41.140 -49.244 1.00 50.03 355 LEU A C 1
ATOM 2666 O O . LEU A 1 329 ? 39.898 -40.595 -49.530 1.00 47.17 355 LEU A O 1
ATOM 2671 N N . LYS A 1 330 ? 41.062 -42.304 -48.603 1.00 51.51 356 LYS A N 1
ATOM 2672 C CA . LYS A 1 330 ? 39.895 -43.116 -48.273 1.00 51.28 356 LYS A CA 1
ATOM 2673 C C . LYS A 1 330 ? 39.249 -42.644 -46.979 1.00 48.41 356 LYS A C 1
ATOM 2674 O O . LYS A 1 330 ? 39.129 -43.406 -46.019 1.00 47.00 356 LYS A O 1
ATOM 2680 N N . TRP A 1 331 ? 38.824 -41.388 -46.951 1.00 47.78 357 TRP A N 1
ATOM 2681 C CA . TRP A 1 331 ? 38.094 -40.872 -45.794 1.00 46.98 357 TRP A CA 1
ATOM 2682 C C . TRP A 1 331 ? 36.659 -41.381 -45.842 1.00 49.90 357 TRP A C 1
ATOM 2683 O O . TRP A 1 331 ? 36.111 -41.611 -46.921 1.00 50.14 357 TRP A O 1
ATOM 2694 N N . ILE A 1 332 ? 36.051 -41.533 -44.670 1.00 54.56 358 ILE A N 1
ATOM 2695 C CA . ILE A 1 332 ? 34.694 -42.058 -44.558 1.00 57.96 358 ILE A CA 1
ATOM 2696 C C . ILE A 1 332 ? 33.708 -41.005 -44.045 1.00 63.19 358 ILE A C 1
ATOM 2697 O O . ILE A 1 332 ? 34.102 -40.038 -43.390 1.00 68.16 358 ILE A O 1
ATOM 2702 N N . ALA A 1 333 ? 32.428 -41.197 -44.364 1.00 64.48 359 ALA A N 1
ATOM 2703 C CA . ALA A 1 333 ? 31.354 -40.402 -43.781 1.00 62.66 359 ALA A CA 1
ATOM 2704 C C . ALA A 1 333 ? 31.069 -40.965 -42.405 1.00 65.45 359 ALA A C 1
ATOM 2705 O O . ALA A 1 333 ? 31.436 -42.101 -42.109 1.00 66.61 359 ALA A O 1
ATOM 2707 N N . ALA A 1 334 ? 30.417 -40.173 -41.560 1.00 69.02 360 ALA A N 1
ATOM 2708 C CA . ALA A 1 334 ? 30.200 -40.553 -40.167 1.00 68.80 360 ALA A CA 1
ATOM 2709 C C . ALA A 1 334 ? 28.794 -41.102 -39.951 1.00 71.51 360 ALA A C 1
ATOM 2710 O O . ALA A 1 334 ? 28.091 -40.693 -39.018 1.00 73.64 360 ALA A O 1
ATOM 2712 N N . ASN A 1 335 ? 28.383 -42.034 -40.805 1.00 68.71 361 ASN A N 1
ATOM 2713 C CA . ASN A 1 335 ? 27.092 -42.681 -40.623 1.00 67.88 361 ASN A CA 1
ATOM 2714 C C . ASN A 1 335 ? 27.237 -44.138 -40.203 1.00 65.70 361 ASN A C 1
ATOM 2715 O O . ASN A 1 335 ? 27.950 -44.908 -40.835 1.00 63.40 361 ASN A O 1
ATOM 2720 N N . GLY A 1 336 ? 26.563 -44.495 -39.112 1.00 65.57 362 GLY A N 1
ATOM 2721 C CA . GLY A 1 336 ? 26.569 -45.861 -38.605 1.00 65.79 362 GLY A CA 1
ATOM 2722 C C . GLY A 1 336 ? 25.849 -46.837 -39.518 1.00 65.46 362 GLY A C 1
ATOM 2723 O O . GLY A 1 336 ? 26.027 -48.051 -39.405 1.00 69.42 362 GLY A O 1
ATOM 2724 N N . SER A 1 337 ? 25.014 -46.297 -40.401 1.00 60.62 363 SER A N 1
ATOM 2725 C CA . SER A 1 337 ? 24.395 -47.057 -41.461 1.00 57.84 363 SER A CA 1
ATOM 2726 C C . SER A 1 337 ? 23.907 -46.111 -42.532 1.00 53.96 363 SER A C 1
ATOM 2727 O O . SER A 1 337 ? 23.489 -44.998 -42.239 1.00 53.85 363 SER A O 1
ATOM 2730 N N . ALA A 1 338 ? 23.959 -46.558 -43.776 1.00 53.69 364 ALA A N 1
ATOM 2731 C CA . ALA A 1 338 ? 23.377 -45.802 -44.872 1.00 55.62 364 ALA A CA 1
ATOM 2732 C C . ALA A 1 338 ? 21.861 -46.013 -44.938 1.00 57.43 364 ALA A C 1
ATOM 2733 O O . ALA A 1 338 ? 21.146 -45.198 -45.525 1.00 61.14 364 ALA A O 1
ATOM 2735 N N . SER A 1 339 ? 21.375 -47.110 -44.353 1.00 55.66 365 SER A N 1
ATOM 2736 C CA . SER A 1 339 ? 19.950 -47.441 -44.410 1.00 56.86 365 SER A CA 1
ATOM 2737 C C . SER A 1 339 ? 19.558 -48.448 -43.337 1.00 55.77 365 SER A C 1
ATOM 2738 O O . SER A 1 339 ? 19.719 -49.646 -43.528 1.00 56.56 365 SER A O 1
ATOM 2741 N N . ARG A 1 340 ? 19.048 -47.943 -42.213 1.00 55.89 366 ARG A N 1
ATOM 2742 C CA . ARG A 1 340 ? 18.617 -48.780 -41.092 1.00 55.25 366 ARG A CA 1
ATOM 2743 C C . ARG A 1 340 ? 17.097 -48.777 -40.944 1.00 57.47 366 ARG A C 1
ATOM 2744 O O . ARG A 1 340 ? 16.405 -48.012 -41.613 1.00 56.04 366 ARG A O 1
ATOM 2752 N N . ILE A 1 341 ? 16.594 -49.643 -40.065 1.00 57.88 367 ILE A N 1
ATOM 2753 C CA . ILE A 1 341 ? 15.160 -49.778 -39.821 1.00 57.26 367 ILE A CA 1
ATOM 2754 C C . ILE A 1 341 ? 14.865 -49.887 -38.331 1.00 54.47 367 ILE A C 1
ATOM 2755 O O . ILE A 1 341 ? 15.653 -50.431 -37.555 1.00 52.51 367 ILE A O 1
ATOM 2760 N N . SER A 1 342 ? 13.727 -49.339 -37.935 1.00 54.07 368 SER A N 1
ATOM 2761 C CA . SER A 1 342 ? 13.186 -49.590 -36.612 1.00 54.59 368 SER A CA 1
ATOM 2762 C C . SER A 1 342 ? 11.740 -50.042 -36.785 1.00 57.61 368 SER A C 1
ATOM 2763 O O . SER A 1 342 ? 11.033 -49.578 -37.682 1.00 62.83 368 SER A O 1
ATOM 2766 N N . LEU A 1 343 ? 11.327 -50.992 -35.959 1.00 57.59 369 LEU A N 1
ATOM 2767 C CA . LEU A 1 343 ? 9.952 -51.463 -35.966 1.00 56.99 369 LEU A CA 1
ATOM 2768 C C . LEU A 1 343 ? 9.138 -50.575 -35.039 1.00 54.72 369 LEU A C 1
ATOM 2769 O O . LEU A 1 343 ? 9.688 -49.913 -34.162 1.00 55.10 369 LEU A O 1
ATOM 2774 N N . ASN A 1 344 ? 7.826 -50.559 -35.234 1.00 52.25 370 ASN A N 1
ATOM 2775 C CA . ASN A 1 344 ? 6.959 -49.732 -34.414 1.00 51.00 370 ASN A CA 1
ATOM 2776 C C . ASN A 1 344 ? 6.695 -50.424 -33.076 1.00 51.62 370 ASN A C 1
ATOM 2777 O O . ASN A 1 344 ? 5.821 -51.276 -32.969 1.00 54.02 370 ASN A O 1
ATOM 2782 N N . TYR A 1 345 ? 7.451 -50.047 -32.051 1.00 51.26 371 TYR A N 1
ATOM 2783 C CA . TYR A 1 345 ? 7.369 -50.709 -30.741 1.00 51.50 371 TYR A CA 1
ATOM 2784 C C . TYR A 1 345 ? 6.234 -50.167 -29.876 1.00 52.87 371 TYR A C 1
ATOM 2785 O O . TYR A 1 345 ? 6.040 -50.609 -28.738 1.00 54.75 371 TYR A O 1
ATOM 2794 N N . ALA A 1 346 ? 5.504 -49.191 -30.413 1.00 53.09 372 ALA A N 1
ATOM 2795 C CA . ALA A 1 346 ? 4.229 -48.766 -29.850 1.00 51.72 372 ALA A CA 1
ATOM 2796 C C . ALA A 1 346 ? 3.080 -49.074 -30.822 1.00 48.39 372 ALA A C 1
ATOM 2797 O O . ALA A 1 346 ? 2.051 -48.420 -30.787 1.00 47.12 372 ALA A O 1
ATOM 2799 N N . HIS A 1 347 ? 3.253 -50.092 -31.661 1.00 47.65 373 HIS A N 1
ATOM 2800 C CA . HIS A 1 347 ? 2.257 -50.451 -32.675 1.00 50.33 373 HIS A CA 1
ATOM 2801 C C . HIS A 1 347 ? 0.851 -50.585 -32.106 1.00 52.68 373 HIS A C 1
ATOM 2802 O O . HIS A 1 347 ? 0.663 -51.177 -31.045 1.00 54.65 373 HIS A O 1
ATOM 2809 N N . SER A 1 348 ? -0.135 -50.062 -32.830 1.00 53.35 374 SER A N 1
ATOM 2810 C CA . SER A 1 348 ? -1.518 -50.070 -32.354 1.00 54.44 374 SER A CA 1
ATOM 2811 C C . SER A 1 348 ? -2.079 -51.489 -32.258 1.00 53.62 374 SER A C 1
ATOM 2812 O O . SER A 1 348 ? -2.728 -51.841 -31.275 1.00 54.59 374 SER A O 1
ATOM 2815 N N . ASP A 1 349 ? -1.845 -52.276 -33.300 1.00 52.85 375 ASP A N 1
ATOM 2816 C CA . ASP A 1 349 ? -2.050 -53.724 -33.283 1.00 53.66 375 ASP A CA 1
ATOM 2817 C C . ASP A 1 349 ? -1.255 -54.430 -32.167 1.00 55.50 375 ASP A C 1
ATOM 2818 O O . ASP A 1 349 ? -0.051 -54.627 -32.268 1.00 54.70 375 ASP A O 1
ATOM 2823 N N . GLU A 1 350 ? -1.968 -54.845 -31.127 1.00 59.42 376 GLU A N 1
ATOM 2824 C CA . GLU A 1 350 ? -1.372 -55.442 -29.933 1.00 62.07 376 GLU A CA 1
ATOM 2825 C C . GLU A 1 350 ? -0.591 -56.736 -30.204 1.00 59.45 376 GLU A C 1
ATOM 2826 O O . GLU A 1 350 ? 0.343 -57.072 -29.475 1.00 58.06 376 GLU A O 1
ATOM 2832 N N . VAL A 1 351 ? -0.980 -57.459 -31.247 1.00 57.70 377 VAL A N 1
ATOM 2833 C CA . VAL A 1 351 ? -0.347 -58.729 -31.587 1.00 58.42 377 VAL A CA 1
ATOM 2834 C C . VAL A 1 351 ? 1.036 -58.479 -32.179 1.00 58.73 377 VAL A C 1
ATOM 2835 O O . VAL A 1 351 ? 2.023 -59.051 -31.716 1.00 59.97 377 VAL A O 1
ATOM 2839 N N . LEU A 1 352 ? 1.097 -57.633 -33.206 1.00 59.37 378 LEU A N 1
ATOM 2840 C CA . LEU A 1 352 ? 2.375 -57.203 -33.789 1.00 60.32 378 LEU A CA 1
ATOM 2841 C C . LEU A 1 352 ? 3.274 -56.498 -32.768 1.00 57.89 378 LEU A C 1
ATOM 2842 O O . LEU A 1 352 ? 4.475 -56.744 -32.720 1.00 57.29 378 LEU A O 1
ATOM 2847 N N . ARG A 1 353 ? 2.702 -55.624 -31.951 1.00 57.40 379 ARG A N 1
ATOM 2848 C CA . ARG A 1 353 ? 3.491 -54.964 -30.920 1.00 58.88 379 ARG A CA 1
ATOM 2849 C C . ARG A 1 353 ? 4.293 -55.993 -30.131 1.00 61.16 379 ARG A C 1
ATOM 2850 O O . ARG A 1 353 ? 5.493 -55.825 -29.950 1.00 61.45 379 ARG A O 1
ATOM 2858 N N . LYS A 1 354 ? 3.616 -57.048 -29.671 1.00 66.51 380 LYS A N 1
ATOM 2859 C CA . LYS A 1 354 ? 4.239 -58.121 -28.879 1.00 66.58 380 LYS A CA 1
ATOM 2860 C C . LYS A 1 354 ? 5.410 -58.780 -29.602 1.00 61.26 380 LYS A C 1
ATOM 2861 O O . LYS A 1 354 ? 6.505 -58.888 -29.049 1.00 56.28 380 LYS A O 1
ATOM 2867 N N . VAL A 1 355 ? 5.170 -59.216 -30.836 1.00 58.20 381 VAL A N 1
ATOM 2868 C CA . VAL A 1 355 ? 6.223 -59.779 -31.683 1.00 57.98 381 VAL A CA 1
ATOM 2869 C C . VAL A 1 355 ? 7.393 -58.801 -31.850 1.00 59.15 381 VAL A C 1
ATOM 2870 O O . VAL A 1 355 ? 8.558 -59.197 -31.748 1.00 62.64 381 VAL A O 1
ATOM 2874 N N . PHE A 1 356 ? 7.070 -57.531 -32.097 1.00 58.39 382 PHE A N 1
ATOM 2875 C CA . PHE A 1 356 ? 8.070 -56.473 -32.349 1.00 57.36 382 PHE A CA 1
ATOM 2876 C C . PHE A 1 356 ? 8.960 -56.147 -31.136 1.00 57.44 382 PHE A C 1
ATOM 2877 O O . PHE A 1 356 ? 10.152 -55.894 -31.293 1.00 58.42 382 PHE A O 1
ATOM 2885 N N . ASN A 1 357 ? 8.393 -56.153 -29.937 1.00 58.22 383 ASN A N 1
ATOM 2886 C CA . ASN A 1 357 ? 9.169 -55.872 -28.726 1.00 62.02 383 ASN A CA 1
ATOM 2887 C C . ASN A 1 357 ? 9.962 -57.062 -28.194 1.00 63.35 383 ASN A C 1
ATOM 2888 O O . ASN A 1 357 ? 10.700 -56.933 -27.217 1.00 61.87 383 ASN A O 1
ATOM 2893 N N . ASP A 1 358 ? 9.794 -58.219 -28.824 1.00 67.82 384 ASP A N 1
ATOM 2894 C CA . ASP A 1 358 ? 10.578 -59.391 -28.487 1.00 69.75 384 ASP A CA 1
ATOM 2895 C C . ASP A 1 358 ? 11.949 -59.235 -29.125 1.00 68.71 384 ASP A C 1
ATOM 2896 O O . ASP A 1 358 ? 12.083 -59.312 -30.345 1.00 68.28 384 ASP A O 1
ATOM 2901 N N . VAL A 1 359 ? 12.956 -59.015 -28.283 1.00 67.46 385 VAL A N 1
ATOM 2902 C CA . VAL A 1 359 ? 14.346 -58.852 -28.723 1.00 67.31 385 VAL A CA 1
ATOM 2903 C C . VAL A 1 359 ? 14.737 -59.900 -29.763 1.00 66.15 385 VAL A C 1
ATOM 2904 O O . VAL A 1 359 ? 15.377 -59.594 -30.775 1.00 63.85 385 VAL A O 1
ATOM 2908 N N . ARG A 1 360 ? 14.350 -61.140 -29.488 1.00 65.84 386 ARG A N 1
ATOM 2909 C CA . ARG A 1 360 ? 14.673 -62.274 -30.343 1.00 65.39 386 ARG A CA 1
ATOM 2910 C C . ARG A 1 360 ? 14.169 -62.104 -31.770 1.00 61.88 386 ARG A C 1
ATOM 2911 O O . ARG A 1 360 ? 14.807 -62.573 -32.710 1.00 56.37 386 ARG A O 1
ATOM 2919 N N . PHE A 1 361 ? 13.026 -61.437 -31.927 1.00 62.86 387 PHE A N 1
ATOM 2920 C CA . PHE A 1 361 ? 12.497 -61.150 -33.255 1.00 61.95 387 PHE A CA 1
ATOM 2921 C C . PHE A 1 361 ? 13.450 -60.227 -34.011 1.00 62.74 387 PHE A C 1
ATOM 2922 O O . PHE A 1 361 ? 13.695 -60.419 -35.209 1.00 64.87 387 PHE A O 1
ATOM 2930 N N . ARG A 1 362 ? 13.994 -59.238 -33.307 1.00 62.10 388 ARG A N 1
ATOM 2931 C CA . ARG A 1 362 ? 14.918 -58.276 -33.920 1.00 64.47 388 ARG A CA 1
ATOM 2932 C C . ARG A 1 362 ? 16.261 -58.947 -34.222 1.00 64.23 388 ARG A C 1
ATOM 2933 O O . ARG A 1 362 ? 16.749 -58.879 -35.356 1.00 60.48 388 ARG A O 1
ATOM 2941 N N . GLN A 1 363 ? 16.826 -59.626 -33.219 1.00 64.95 389 GLN A N 1
ATOM 2942 C CA . GLN A 1 363 ? 18.030 -60.451 -33.411 1.00 64.98 389 GLN A CA 1
ATOM 2943 C C . GLN A 1 363 ? 17.886 -61.301 -34.674 1.00 66.08 389 GLN A C 1
ATOM 2944 O O . GLN A 1 363 ? 18.768 -61.307 -35.549 1.00 63.37 389 GLN A O 1
ATOM 2950 N N . ALA A 1 364 ? 16.750 -61.992 -34.770 1.00 64.96 390 ALA A N 1
ATOM 2951 C CA . ALA A 1 364 ? 16.431 -62.816 -35.934 1.00 64.48 390 ALA A CA 1
ATOM 2952 C C . ALA A 1 364 ? 16.406 -62.003 -37.226 1.00 62.26 390 ALA A C 1
ATOM 2953 O O . ALA A 1 364 ? 16.968 -62.422 -38.242 1.00 57.53 390 ALA A O 1
ATOM 2955 N N . LEU A 1 365 ? 15.751 -60.843 -37.180 1.00 64.05 391 LEU A N 1
ATOM 2956 C CA . LEU A 1 365 ? 15.594 -60.006 -38.372 1.00 64.42 391 LEU A CA 1
ATOM 2957 C C . LEU A 1 365 ? 16.933 -59.536 -38.936 1.00 63.50 391 LEU A C 1
ATOM 2958 O O . LEU A 1 365 ? 17.087 -59.477 -40.158 1.00 62.11 391 LEU A O 1
ATOM 2963 N N . SER A 1 366 ? 17.886 -59.197 -38.062 1.00 63.11 392 SER A N 1
ATOM 2964 C CA . SER A 1 366 ? 19.226 -58.768 -38.511 1.00 67.21 392 SER A CA 1
ATOM 2965 C C . SER A 1 366 ? 20.050 -59.936 -39.066 1.00 65.94 392 SER A C 1
ATOM 2966 O O . SER A 1 366 ? 20.641 -59.827 -40.147 1.00 65.53 392 SER A O 1
ATOM 2969 N N . LEU A 1 367 ? 20.056 -61.057 -38.345 1.00 66.74 393 LEU A N 1
ATOM 2970 C CA . LEU A 1 367 ? 20.821 -62.245 -38.758 1.00 67.77 393 LEU A CA 1
ATOM 2971 C C . LEU A 1 367 ? 20.426 -62.756 -40.142 1.00 70.24 393 LEU A C 1
ATOM 2972 O O . LEU A 1 367 ? 21.247 -63.337 -40.853 1.00 69.79 393 LEU A O 1
ATOM 2977 N N . ALA A 1 368 ? 19.178 -62.514 -40.530 1.00 72.84 394 ALA A N 1
ATOM 2978 C CA . ALA A 1 368 ? 18.701 -62.884 -41.859 1.00 77.61 394 ALA A CA 1
ATOM 2979 C C . ALA A 1 368 ? 19.202 -61.963 -42.969 1.00 78.34 394 ALA A C 1
ATOM 2980 O O . ALA A 1 368 ? 18.953 -62.228 -44.147 1.00 75.17 394 ALA A O 1
ATOM 2982 N N . ILE A 1 369 ? 19.898 -60.886 -42.607 1.00 82.31 395 ILE A N 1
ATOM 2983 C CA . ILE A 1 369 ? 20.364 -59.924 -43.600 1.00 84.68 395 ILE A CA 1
ATOM 2984 C C . ILE A 1 369 ? 21.768 -60.267 -44.088 1.00 84.58 395 ILE A C 1
ATOM 2985 O O . ILE A 1 369 ? 22.692 -60.457 -43.294 1.00 79.20 395 ILE A O 1
ATOM 2990 N N . ASN A 1 370 ? 21.899 -60.346 -45.410 1.00 86.42 396 ASN A N 1
ATOM 2991 C CA . ASN A 1 370 ? 23.180 -60.507 -46.079 1.00 85.95 396 ASN A CA 1
ATOM 2992 C C . ASN A 1 370 ? 23.761 -59.128 -46.409 1.00 82.28 396 ASN A C 1
ATOM 2993 O O . ASN A 1 370 ? 23.594 -58.622 -47.524 1.00 76.66 396 ASN A O 1
ATOM 2998 N N . ARG A 1 371 ? 24.426 -58.513 -45.432 1.00 81.05 397 ARG A N 1
ATOM 2999 C CA . ARG A 1 371 ? 24.981 -57.163 -45.613 1.00 82.70 397 ARG A CA 1
ATOM 3000 C C . ARG A 1 371 ? 26.037 -57.134 -46.709 1.00 85.52 397 ARG A C 1
ATOM 3001 O O . ARG A 1 371 ? 26.010 -56.262 -47.589 1.00 80.16 397 ARG A O 1
ATOM 3009 N N . GLU A 1 372 ? 26.963 -58.092 -46.629 1.00 90.06 398 GLU A N 1
ATOM 3010 C CA . GLU A 1 372 ? 28.008 -58.284 -47.635 1.00 91.47 398 GLU A CA 1
ATOM 3011 C C . GLU A 1 372 ? 27.442 -58.195 -49.051 1.00 88.95 398 GLU A C 1
ATOM 3012 O O . GLU A 1 372 ? 28.006 -57.520 -49.905 1.00 84.11 398 GLU A O 1
ATOM 3018 N N . GLU A 1 373 ? 26.324 -58.874 -49.283 1.00 90.25 399 GLU A N 1
ATOM 3019 C CA . GLU A 1 373 ? 25.684 -58.888 -50.596 1.00 95.95 399 GLU A CA 1
ATOM 3020 C C . GLU A 1 373 ? 25.202 -57.490 -50.986 1.00 95.49 399 GLU A C 1
ATOM 3021 O O . GLU A 1 373 ? 25.569 -56.983 -52.047 1.00 91.38 399 GLU A O 1
ATOM 3027 N N . ILE A 1 374 ? 24.412 -56.869 -50.111 1.00 98.11 400 ILE A N 1
ATOM 3028 C CA . ILE A 1 374 ? 23.904 -55.501 -50.328 1.00 100.06 400 ILE A CA 1
ATOM 3029 C C . ILE A 1 374 ? 25.043 -54.559 -50.707 1.00 96.49 400 ILE A C 1
ATOM 3030 O O . ILE A 1 374 ? 24.923 -53.759 -51.650 1.00 88.56 400 ILE A O 1
ATOM 3035 N N . ASN A 1 375 ? 26.131 -54.663 -49.945 1.00 92.86 401 ASN A N 1
ATOM 3036 C CA . ASN A 1 375 ? 27.385 -53.980 -50.242 1.00 94.42 401 ASN A CA 1
ATOM 3037 C C . ASN A 1 375 ? 27.724 -54.120 -51.729 1.00 94.84 401 ASN A C 1
ATOM 3038 O O . ASN A 1 375 ? 27.755 -53.129 -52.456 1.00 89.77 401 ASN A O 1
ATOM 3043 N N . GLU A 1 376 ? 27.907 -55.361 -52.178 1.00 94.67 402 GLU A N 1
ATOM 3044 C CA . GLU A 1 376 ? 28.404 -55.643 -53.530 1.00 96.90 402 GLU A CA 1
ATOM 3045 C C . GLU A 1 376 ? 27.577 -55.000 -54.650 1.00 96.75 402 GLU A C 1
ATOM 3046 O O . GLU A 1 376 ? 28.137 -54.381 -55.555 1.00 91.45 402 GLU A O 1
ATOM 3052 N N . ILE A 1 377 ? 26.253 -55.138 -54.595 1.00 99.40 403 ILE A N 1
ATOM 3053 C CA . ILE A 1 377 ? 25.416 -54.772 -55.750 1.00 102.13 403 ILE A CA 1
ATOM 3054 C C . ILE A 1 377 ? 25.053 -53.296 -55.764 1.00 101.84 403 ILE A C 1
ATOM 3055 O O . ILE A 1 377 ? 25.238 -52.621 -56.774 1.00 100.78 403 ILE A O 1
ATOM 3060 N N . LEU A 1 378 ? 24.516 -52.809 -54.649 1.00 105.14 404 LEU A N 1
ATOM 3061 C CA . LEU A 1 378 ? 23.982 -51.444 -54.583 1.00 105.52 404 LEU A CA 1
ATOM 3062 C C . LEU A 1 378 ? 25.070 -50.407 -54.370 1.00 105.85 404 LEU A C 1
ATOM 3063 O O . LEU A 1 378 ? 25.022 -49.308 -54.929 1.00 104.34 404 LEU A O 1
ATOM 3068 N N . PHE A 1 379 ? 26.041 -50.774 -53.545 1.00 104.22 405 PHE A N 1
ATOM 3069 C CA . PHE A 1 379 ? 27.123 -49.888 -53.163 1.00 104.15 405 PHE A CA 1
ATOM 3070 C C . PHE A 1 379 ? 28.413 -50.030 -53.985 1.00 105.55 405 PHE A C 1
ATOM 3071 O O . PHE A 1 379 ? 29.280 -49.154 -53.930 1.00 105.87 405 PHE A O 1
ATOM 3079 N N . ASN A 1 380 ? 28.552 -51.131 -54.720 1.00 105.71 406 ASN A N 1
ATOM 3080 C CA . ASN A 1 380 ? 29.598 -51.261 -55.748 1.00 103.40 406 ASN A CA 1
ATOM 3081 C C . ASN A 1 380 ? 31.100 -51.334 -55.332 1.00 99.53 406 ASN A C 1
ATOM 3082 O O . ASN A 1 380 ? 31.924 -50.729 -56.009 1.00 100.49 406 ASN A O 1
ATOM 3087 N N . GLY A 1 381 ? 31.511 -52.038 -54.274 1.00 97.58 407 GLY A N 1
ATOM 3088 C CA . GLY A 1 381 ? 30.674 -52.644 -53.261 1.00 102.33 407 GLY A CA 1
ATOM 3089 C C . GLY A 1 381 ? 30.689 -51.811 -51.993 1.00 109.00 407 GLY A C 1
ATOM 3090 O O . GLY A 1 381 ? 29.806 -51.962 -51.167 1.00 115.08 407 GLY A O 1
ATOM 3091 N N . LEU A 1 382 ? 31.726 -50.984 -51.820 1.00 109.83 408 LEU A N 1
ATOM 3092 C CA . LEU A 1 382 ? 31.754 -49.851 -50.863 1.00 112.17 408 LEU A CA 1
ATOM 3093 C C . LEU A 1 382 ? 30.532 -49.714 -49.927 1.00 115.87 408 LEU A C 1
ATOM 3094 O O . LEU A 1 382 ? 29.423 -49.643 -50.407 1.00 131.37 408 LEU A O 1
ATOM 3099 N N . ALA A 1 383 ? 30.697 -49.604 -48.614 1.00 104.94 409 ALA A N 1
ATOM 3100 C CA . ALA A 1 383 ? 31.974 -49.507 -47.960 1.00 102.52 409 ALA A CA 1
ATOM 3101 C C . ALA A 1 383 ? 32.118 -50.620 -46.935 1.00 94.82 409 ALA A C 1
ATOM 3102 O O . ALA A 1 383 ? 33.065 -51.401 -47.018 1.00 96.17 409 ALA A O 1
ATOM 3104 N N . GLU A 1 384 ? 31.192 -50.704 -45.978 1.00 87.43 410 GLU A N 1
ATOM 3105 C CA . GLU A 1 384 ? 31.396 -51.589 -44.815 1.00 91.96 410 GLU A CA 1
ATOM 3106 C C . GLU A 1 384 ? 30.186 -52.281 -44.173 1.00 92.57 410 GLU A C 1
ATOM 3107 O O . GLU A 1 384 ? 29.471 -51.650 -43.394 1.00 92.12 410 GLU A O 1
ATOM 3113 N N . PRO A 1 385 ? 29.998 -53.597 -44.433 1.00 90.83 411 PRO A N 1
ATOM 3114 C CA . PRO A 1 385 ? 28.922 -54.367 -43.795 1.00 84.95 411 PRO A CA 1
ATOM 3115 C C . PRO A 1 385 ? 29.010 -54.317 -42.263 1.00 79.12 411 PRO A C 1
ATOM 3116 O O . PRO A 1 385 ? 29.991 -54.779 -41.688 1.00 76.88 411 PRO A O 1
ATOM 3120 N N . ARG A 1 386 ? 27.988 -53.751 -41.626 1.00 74.69 412 ARG A N 1
ATOM 3121 C CA . ARG A 1 386 ? 27.934 -53.551 -40.181 1.00 73.41 412 ARG A CA 1
ATOM 3122 C C . ARG A 1 386 ? 26.491 -53.255 -39.768 1.00 71.42 412 ARG A C 1
ATOM 3123 O O . ARG A 1 386 ? 25.614 -53.063 -40.618 1.00 70.07 412 ARG A O 1
ATOM 3131 N N . GLN A 1 387 ? 26.247 -53.245 -38.465 1.00 67.25 413 GLN A N 1
ATOM 3132 C CA . GLN A 1 387 ? 24.952 -52.847 -37.945 1.00 73.88 413 GLN A CA 1
ATOM 3133 C C . GLN A 1 387 ? 25.053 -52.511 -36.480 1.00 75.39 413 GLN A C 1
ATOM 3134 O O . GLN A 1 387 ? 25.512 -53.348 -35.702 1.00 73.24 413 GLN A O 1
ATOM 3140 N N . ALA A 1 388 ? 24.618 -51.321 -36.068 1.00 75.00 414 ALA A N 1
ATOM 3141 C CA . ALA A 1 388 ? 24.275 -50.180 -36.924 1.00 72.87 414 ALA A CA 1
ATOM 3142 C C . ALA A 1 388 ? 24.381 -49.034 -35.967 1.00 73.81 414 ALA A C 1
ATOM 3143 O O . ALA A 1 388 ? 23.388 -48.618 -35.371 1.00 75.78 414 ALA A O 1
ATOM 3145 N N . SER A 1 389 ? 25.607 -48.552 -35.812 1.00 74.34 415 SER A N 1
ATOM 3146 C CA . SER A 1 389 ? 26.023 -47.886 -34.596 1.00 71.71 415 SER A CA 1
ATOM 3147 C C . SER A 1 389 ? 27.197 -46.955 -34.860 1.00 68.42 415 SER A C 1
ATOM 3148 O O . SER A 1 389 ? 27.549 -46.711 -36.013 1.00 62.62 415 SER A O 1
ATOM 3151 N N . LEU A 1 390 ? 27.797 -46.445 -33.786 1.00 66.51 416 LEU A N 1
ATOM 3152 C CA . LEU A 1 390 ? 28.876 -45.472 -33.894 1.00 66.92 416 LEU A CA 1
ATOM 3153 C C . LEU A 1 390 ? 30.010 -46.037 -34.738 1.00 67.44 416 LEU A C 1
ATOM 3154 O O . LEU A 1 390 ? 30.467 -47.157 -34.505 1.00 68.86 416 LEU A O 1
ATOM 3159 N N . VAL A 1 391 ? 30.413 -45.259 -35.741 1.00 67.82 417 VAL A N 1
ATOM 3160 C CA . VAL A 1 391 ? 31.397 -45.686 -36.738 1.00 71.05 417 VAL A CA 1
ATOM 3161 C C . VAL A 1 391 ? 32.798 -45.799 -36.149 1.00 74.94 417 VAL A C 1
ATOM 3162 O O . VAL A 1 391 ? 33.098 -45.175 -35.130 1.00 79.14 417 VAL A O 1
ATOM 3166 N N . SER A 1 392 ? 33.651 -46.590 -36.801 1.00 76.43 418 SER A N 1
ATOM 3167 C CA . SER A 1 392 ? 35.056 -46.711 -36.403 1.00 77.04 418 SER A CA 1
ATOM 3168 C C . SER A 1 392 ? 35.780 -45.369 -36.530 1.00 77.75 418 SER A C 1
ATOM 3169 O O . SER A 1 392 ? 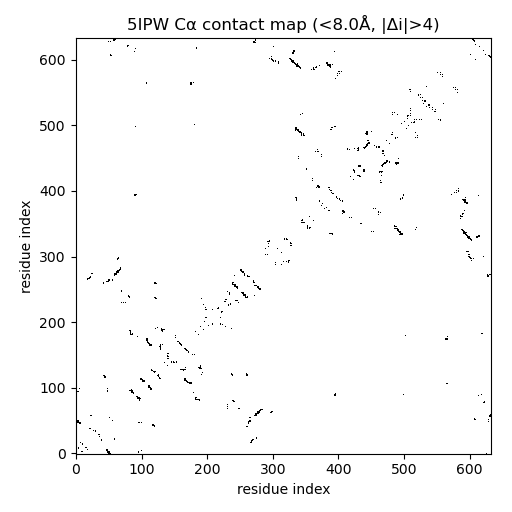35.569 -44.618 -37.490 1.00 73.54 418 SER A O 1
ATOM 3172 N N . GLY A 1 393 ? 36.614 -45.074 -35.536 1.00 78.27 419 GLY A N 1
ATOM 3173 C CA . GLY A 1 393 ? 37.363 -43.822 -35.483 1.00 78.53 419 GLY A CA 1
ATOM 3174 C C . GLY A 1 393 ? 36.595 -42.706 -34.801 1.00 77.75 419 GLY A C 1
ATOM 3175 O O . GLY A 1 393 ? 36.672 -41.548 -35.218 1.00 79.35 419 GLY A O 1
ATOM 3176 N N . SER A 1 394 ? 35.867 -43.051 -33.741 1.00 72.05 420 SER A N 1
ATOM 3177 C CA . SER A 1 394 ? 35.050 -42.085 -33.023 1.00 69.24 420 SER A CA 1
ATOM 3178 C C . SER A 1 394 ? 35.155 -42.345 -31.531 1.00 67.75 420 SER A C 1
ATOM 3179 O O . SER A 1 394 ? 35.235 -43.495 -31.114 1.00 69.66 420 SER A O 1
ATOM 3182 N N . PRO A 1 395 ? 35.128 -41.278 -30.719 1.00 66.63 421 PRO A N 1
ATOM 3183 C CA . PRO A 1 395 ? 35.509 -41.382 -29.311 1.00 67.92 421 PRO A CA 1
ATOM 3184 C C . PRO A 1 395 ? 34.882 -42.549 -28.573 1.00 71.17 421 PRO A C 1
ATOM 3185 O O . PRO A 1 395 ? 35.585 -43.286 -27.884 1.00 76.71 421 PRO A O 1
ATOM 3189 N N . TYR A 1 396 ? 33.575 -42.721 -28.738 1.00 74.39 422 TYR A N 1
ATOM 3190 C CA . TYR A 1 396 ? 32.814 -43.692 -27.956 1.00 76.55 422 TYR A CA 1
ATOM 3191 C C . TYR A 1 396 ? 32.521 -44.976 -28.733 1.00 78.87 422 TYR A C 1
ATOM 3192 O O . TYR A 1 396 ? 31.685 -45.776 -28.303 1.00 81.22 422 TYR A O 1
ATOM 3201 N N . PHE A 1 397 ? 33.225 -45.172 -29.852 1.00 77.93 423 PHE A N 1
ATOM 3202 C CA . PHE A 1 397 ? 33.073 -46.350 -30.712 1.00 82.36 423 PHE A CA 1
ATOM 3203 C C . PHE A 1 397 ? 32.852 -47.639 -29.937 1.00 83.03 423 PHE A C 1
ATOM 3204 O O . PHE A 1 397 ? 33.538 -47.901 -28.945 1.00 80.34 423 PHE A O 1
ATOM 3212 N N . ASP A 1 398 ? 31.904 -48.447 -30.407 1.00 84.28 424 ASP A N 1
ATOM 3213 C CA . ASP A 1 398 ? 31.593 -49.716 -29.763 1.00 84.00 424 ASP A CA 1
ATOM 3214 C C . ASP A 1 398 ? 31.820 -50.870 -30.736 1.00 85.26 424 ASP A C 1
ATOM 3215 O O . ASP A 1 398 ? 31.066 -51.029 -31.702 1.00 83.99 424 ASP A O 1
ATOM 3220 N N . PRO A 1 399 ? 32.866 -51.681 -30.480 1.00 86.53 425 PRO A N 1
ATOM 3221 C CA . PRO A 1 399 ? 33.218 -52.788 -31.377 1.00 84.40 425 PRO A CA 1
ATOM 3222 C C . PRO A 1 399 ? 32.229 -53.951 -31.271 1.00 81.14 425 PRO A C 1
ATOM 3223 O O . PRO A 1 399 ? 31.870 -54.555 -32.285 1.00 70.84 425 PRO A O 1
ATOM 3227 N N . GLU A 1 400 ? 31.787 -54.239 -30.048 1.00 83.50 426 GLU A N 1
ATOM 3228 C CA . GLU A 1 400 ? 30.800 -55.283 -29.799 1.00 89.40 426 GLU A CA 1
ATOM 3229 C C . GLU A 1 400 ? 29.519 -54.916 -30.561 1.00 90.02 426 GLU A C 1
ATOM 3230 O O . GLU A 1 400 ? 29.062 -55.662 -31.433 1.00 87.44 426 GLU A O 1
ATOM 3236 N N . TRP A 1 401 ? 28.989 -53.730 -30.258 1.00 89.48 427 TRP A N 1
ATOM 3237 C CA . TRP A 1 401 ? 27.759 -53.217 -30.862 1.00 85.82 427 TRP A CA 1
ATOM 3238 C C . TRP A 1 401 ? 27.857 -53.037 -32.378 1.00 80.69 427 TRP A C 1
ATOM 3239 O O . TRP A 1 401 ? 26.846 -53.105 -33.068 1.00 83.32 427 TRP A O 1
ATOM 3250 N N . GLU A 1 402 ? 29.055 -52.820 -32.910 1.00 78.87 428 GLU A N 1
ATOM 3251 C CA . GLU A 1 402 ? 29.217 -52.812 -34.363 1.00 81.14 428 GLU A CA 1
ATOM 3252 C C . GLU A 1 402 ? 28.870 -54.181 -34.939 1.00 79.24 428 GLU A C 1
ATOM 3253 O O . GLU A 1 402 ? 28.392 -54.271 -36.069 1.00 75.86 428 GLU A O 1
ATOM 3259 N N . LYS A 1 403 ? 29.119 -55.238 -34.165 1.00 83.54 429 LYS A N 1
ATOM 3260 C CA . LYS A 1 403 ? 28.894 -56.609 -34.636 1.00 88.53 429 LYS A CA 1
ATOM 3261 C C . LYS A 1 403 ? 27.558 -57.200 -34.216 1.00 86.56 429 LYS A C 1
ATOM 3262 O O . LYS A 1 403 ? 26.986 -58.000 -34.958 1.00 82.96 429 LYS A O 1
ATOM 3268 N N . ALA A 1 404 ? 27.074 -56.832 -33.030 1.00 86.35 430 ALA A N 1
ATOM 3269 C CA . ALA A 1 404 ? 25.673 -57.061 -32.678 1.00 84.48 430 ALA A CA 1
ATOM 3270 C C . ALA A 1 404 ? 25.245 -58.464 -33.104 1.00 84.52 430 ALA A C 1
ATOM 3271 O O . ALA A 1 404 ? 25.783 -59.459 -32.610 1.00 90.40 430 ALA A O 1
ATOM 3273 N N . TYR A 1 405 ? 24.268 -58.533 -34.005 1.00 76.63 431 TYR A N 1
ATOM 3274 C CA . TYR A 1 405 ? 23.941 -59.740 -34.724 1.00 68.51 431 TYR A CA 1
ATOM 3275 C C . TYR A 1 405 ? 24.090 -59.371 -36.187 1.00 66.82 431 TYR A C 1
ATOM 3276 O O . TYR A 1 405 ? 23.126 -59.369 -36.961 1.00 63.98 431 TYR A O 1
ATOM 3285 N N . ALA A 1 406 ? 25.326 -59.034 -36.541 1.00 67.02 432 ALA A N 1
ATOM 3286 C CA . ALA A 1 406 ? 25.658 -58.546 -37.874 1.00 69.28 432 ALA A CA 1
ATOM 3287 C C . ALA A 1 406 ? 25.909 -59.663 -38.887 1.00 70.53 432 ALA A C 1
ATOM 3288 O O . ALA A 1 406 ? 25.972 -59.390 -40.088 1.00 67.39 432 ALA A O 1
ATOM 3290 N N . GLU A 1 407 ? 26.040 -60.909 -38.418 1.00 74.09 433 GLU A N 1
ATOM 3291 C CA . GLU A 1 407 ? 26.355 -62.043 -39.310 1.00 75.68 433 GLU A CA 1
ATOM 3292 C C . GLU A 1 407 ? 25.197 -62.353 -40.251 1.00 79.07 433 GLU A C 1
ATOM 3293 O O . GLU A 1 407 ? 24.037 -62.095 -39.930 1.00 83.97 433 GLU A O 1
ATOM 3299 N N . TYR A 1 408 ? 25.527 -62.908 -41.411 1.00 79.77 434 TYR A N 1
ATOM 3300 C CA . TYR A 1 408 ? 24.528 -63.436 -42.331 1.00 80.72 434 TYR A CA 1
ATOM 3301 C C . TYR A 1 408 ? 24.261 -64.901 -41.983 1.00 79.93 434 TYR A C 1
ATOM 3302 O O . TYR A 1 408 ? 24.774 -65.806 -42.639 1.00 83.11 434 TYR A O 1
ATOM 3311 N N . ASP A 1 409 ? 23.438 -65.118 -40.958 1.00 78.06 435 ASP A N 1
ATOM 3312 C CA . ASP A 1 409 ? 23.163 -66.456 -40.423 1.00 76.33 435 ASP A CA 1
ATOM 3313 C C . ASP A 1 409 ? 21.653 -66.808 -40.466 1.00 73.21 435 ASP A C 1
ATOM 3314 O O . ASP A 1 409 ? 20.992 -66.848 -39.420 1.00 67.88 435 ASP A O 1
ATOM 3319 N N . PRO A 1 410 ? 21.103 -67.070 -41.677 1.00 73.28 436 PRO A N 1
ATOM 3320 C CA . PRO A 1 410 ? 19.681 -67.446 -41.829 1.00 77.13 436 PRO A CA 1
ATOM 3321 C C . PRO A 1 410 ? 19.209 -68.593 -40.919 1.00 78.60 436 PRO A C 1
ATOM 3322 O O . PRO A 1 410 ? 18.236 -68.428 -40.180 1.00 81.92 436 PRO A O 1
ATOM 3326 N N . ASP A 1 411 ? 19.907 -69.727 -40.964 1.00 80.16 437 ASP A N 1
ATOM 3327 C CA . ASP A 1 411 ? 19.577 -70.905 -40.139 1.00 78.46 437 ASP A CA 1
ATOM 3328 C C . ASP A 1 411 ? 19.446 -70.542 -38.650 1.00 76.63 437 ASP A C 1
ATOM 3329 O O . ASP A 1 411 ? 18.623 -71.105 -37.934 1.00 73.87 437 ASP A O 1
ATOM 3334 N N . ARG A 1 412 ? 20.270 -69.605 -38.195 1.00 78.80 438 ARG A N 1
ATOM 3335 C CA . ARG A 1 412 ? 20.240 -69.147 -36.808 1.00 83.33 438 ARG A CA 1
ATOM 3336 C C . ARG A 1 412 ? 19.008 -68.293 -36.512 1.00 83.81 438 ARG A C 1
ATOM 3337 O O . ARG A 1 412 ? 18.440 -68.372 -35.420 1.00 83.94 438 ARG A O 1
ATOM 3345 N N . ALA A 1 413 ? 18.618 -67.458 -37.471 1.00 82.95 439 ALA A N 1
ATOM 3346 C CA . ALA A 1 413 ? 17.437 -66.612 -37.314 1.00 82.67 439 ALA A CA 1
ATOM 3347 C C . ALA A 1 413 ? 16.181 -67.471 -37.339 1.00 81.77 439 ALA A C 1
ATOM 3348 O O . ALA A 1 413 ? 15.398 -67.472 -36.382 1.00 75.80 439 ALA A O 1
ATOM 3350 N N . ASN A 1 414 ? 16.011 -68.216 -38.430 1.00 79.27 440 ASN A N 1
ATOM 3351 C CA . ASN A 1 414 ? 14.911 -69.173 -38.557 1.00 76.87 440 ASN A CA 1
ATOM 3352 C C . ASN A 1 414 ? 14.666 -69.918 -37.265 1.00 76.04 440 ASN A C 1
ATOM 3353 O O . ASN A 1 414 ? 13.528 -70.062 -36.830 1.00 79.35 440 ASN A O 1
ATOM 3358 N N . LYS A 1 415 ? 15.750 -70.366 -36.647 1.00 77.83 441 LYS A N 1
ATOM 3359 C CA . LYS A 1 415 ? 15.677 -71.036 -35.360 1.00 81.74 441 LYS A CA 1
ATOM 3360 C C . LYS A 1 415 ? 15.126 -70.102 -34.287 1.00 77.68 441 LYS A C 1
ATOM 3361 O O . LYS A 1 415 ? 14.228 -70.478 -33.537 1.00 75.32 441 LYS A O 1
ATOM 3367 N N . LEU A 1 416 ? 15.659 -68.885 -34.222 1.00 82.33 442 LEU A N 1
ATOM 3368 C CA . LEU A 1 416 ? 15.218 -67.896 -33.219 1.00 86.76 442 LEU A CA 1
ATOM 3369 C C . LEU A 1 416 ? 13.720 -67.569 -33.282 1.00 86.45 442 LEU A C 1
ATOM 3370 O O . LEU A 1 416 ? 13.099 -67.277 -32.255 1.00 84.27 442 LEU A O 1
ATOM 3375 N N . LEU A 1 417 ? 13.147 -67.629 -34.480 1.00 84.92 443 LEU A N 1
ATOM 3376 C CA . LEU A 1 417 ? 11.710 -67.448 -34.647 1.00 83.72 443 LEU A CA 1
ATOM 3377 C C . LEU A 1 417 ? 10.964 -68.668 -34.104 1.00 85.49 443 LEU A C 1
ATOM 3378 O O . LEU A 1 417 ? 9.965 -68.526 -33.385 1.00 81.15 443 LEU A O 1
ATOM 3383 N N . ASP A 1 418 ? 11.468 -69.861 -34.425 1.00 83.63 444 ASP A N 1
ATOM 3384 C CA . ASP A 1 418 ? 10.906 -71.103 -33.886 1.00 80.98 444 ASP A CA 1
ATOM 3385 C C . ASP A 1 418 ? 10.873 -71.058 -32.360 1.00 81.37 444 ASP A C 1
ATOM 3386 O O . ASP A 1 418 ? 9.904 -71.504 -31.750 1.00 84.40 444 ASP A O 1
ATOM 3391 N N . GLU A 1 419 ? 11.917 -70.504 -31.747 1.00 82.19 445 GLU A N 1
ATOM 3392 C CA . GLU A 1 419 ? 11.940 -70.331 -30.291 1.00 87.23 445 GLU A CA 1
ATOM 3393 C C . GLU A 1 419 ? 10.770 -69.484 -29.781 1.00 87.11 445 GLU A C 1
ATOM 3394 O O . GLU A 1 419 ? 10.273 -69.720 -28.681 1.00 80.99 445 GLU A O 1
ATOM 3400 N N . MET A 1 420 ? 10.347 -68.495 -30.570 1.00 89.80 446 M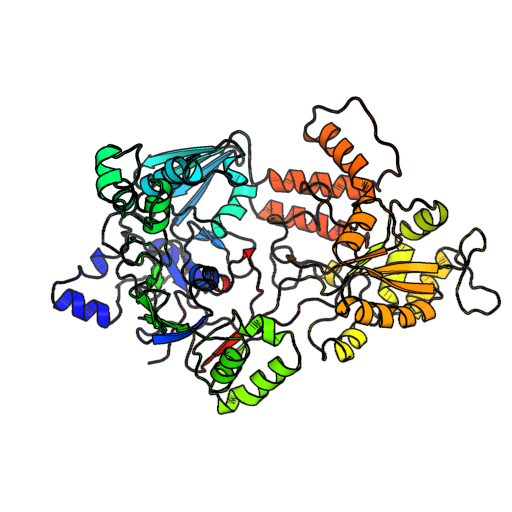ET A N 1
ATOM 3401 C CA . MET A 1 420 ? 9.251 -67.595 -30.178 1.00 88.91 446 MET A CA 1
ATOM 3402 C C . MET A 1 420 ? 7.874 -68.259 -30.240 1.00 85.67 446 MET A C 1
ATOM 3403 O O . MET A 1 420 ? 6.972 -67.898 -29.484 1.00 78.73 446 MET A O 1
ATOM 3408 N N . GLY A 1 421 ? 7.725 -69.234 -31.131 1.00 85.22 447 GLY A N 1
ATOM 3409 C CA . GLY A 1 421 ? 6.448 -69.899 -31.336 1.00 84.10 447 GLY A CA 1
ATOM 3410 C C . GLY A 1 421 ? 5.770 -69.447 -32.608 1.00 82.37 447 GLY A C 1
ATOM 3411 O O . GLY A 1 421 ? 4.608 -69.758 -32.835 1.00 86.28 447 GLY A O 1
ATOM 3412 N N . LEU A 1 422 ? 6.493 -68.715 -33.446 1.00 81.16 448 LEU A N 1
ATOM 3413 C CA . LEU A 1 422 ? 5.967 -68.314 -34.740 1.00 81.40 448 LEU A CA 1
ATOM 3414 C C . LEU A 1 422 ? 6.035 -69.509 -35.679 1.00 79.71 448 LEU A C 1
ATOM 3415 O O . LEU A 1 422 ? 7.048 -69.755 -36.326 1.00 82.77 448 LEU A O 1
ATOM 3420 N N . LYS A 1 423 ? 4.938 -70.251 -35.733 1.00 79.99 449 LYS A N 1
ATOM 3421 C CA . LYS A 1 423 ? 4.870 -71.499 -36.485 1.00 81.85 449 LYS A CA 1
ATOM 3422 C C . LYS A 1 423 ? 4.769 -71.227 -37.979 1.00 81.13 449 LYS A C 1
ATOM 3423 O O . LYS A 1 423 ? 4.068 -70.309 -38.396 1.00 83.74 449 LYS A O 1
ATOM 3429 N N . TRP A 1 424 ? 5.464 -72.026 -38.785 1.00 82.52 450 TRP A N 1
ATOM 3430 C CA . TRP A 1 424 ? 5.334 -71.939 -40.241 1.00 84.28 450 TRP A CA 1
ATOM 3431 C C . TRP A 1 424 ? 3.908 -72.295 -40.643 1.00 87.81 450 TRP A C 1
ATOM 3432 O O . TRP A 1 424 ? 3.219 -73.032 -39.932 1.00 85.73 450 TRP A O 1
ATOM 3443 N N . ASP A 1 425 ? 3.467 -71.771 -41.781 1.00 89.90 451 ASP A N 1
ATOM 3444 C CA . ASP A 1 425 ? 2.141 -72.094 -42.289 1.00 91.31 451 ASP A CA 1
ATOM 3445 C C . ASP A 1 425 ? 2.175 -73.482 -42.929 1.00 95.28 451 ASP A C 1
ATOM 3446 O O . ASP A 1 425 ? 3.208 -74.156 -42.902 1.00 96.47 451 ASP A O 1
ATOM 3451 N N . ASP A 1 426 ? 1.051 -73.906 -43.500 1.00 98.86 452 ASP A N 1
ATOM 3452 C CA . ASP A 1 426 ? 0.957 -75.232 -44.112 1.00 99.70 452 ASP A CA 1
ATOM 3453 C C . ASP A 1 426 ? 1.823 -75.385 -45.365 1.00 98.23 452 ASP A C 1
ATOM 3454 O O . ASP A 1 426 ? 2.407 -76.446 -45.581 1.00 100.97 452 ASP A O 1
ATOM 3459 N N . LYS A 1 427 ? 1.925 -74.332 -46.173 1.00 93.65 453 LYS A N 1
ATOM 3460 C CA . LYS A 1 427 ? 2.780 -74.365 -47.364 1.00 93.76 453 LYS A CA 1
ATOM 3461 C C . LYS A 1 427 ? 4.251 -74.016 -47.067 1.00 94.02 453 LYS A C 1
ATOM 3462 O O . LYS A 1 427 ? 5.043 -73.833 -47.995 1.00 90.57 453 LYS A O 1
ATOM 3468 N N . HIS A 1 428 ? 4.609 -73.934 -45.781 1.00 93.82 454 HIS A N 1
ATOM 3469 C CA . HIS A 1 428 ? 5.958 -73.554 -45.336 1.00 93.99 454 HIS A CA 1
ATOM 3470 C C . HIS A 1 428 ? 6.539 -72.388 -46.157 1.00 95.55 454 HIS A C 1
ATOM 3471 O O . HIS A 1 428 ? 7.713 -72.404 -46.542 1.00 98.29 454 HIS A O 1
ATOM 3478 N N . GLU A 1 429 ? 5.702 -71.381 -46.411 1.00 93.42 455 GLU A N 1
ATOM 3479 C CA . GLU A 1 429 ? 6.073 -70.231 -47.239 1.00 92.85 455 GLU A CA 1
ATOM 3480 C C . GLU A 1 429 ? 6.371 -69.014 -46.363 1.00 86.08 455 GLU A C 1
ATOM 3481 O O . GLU A 1 429 ? 7.423 -68.383 -46.495 1.00 84.10 455 GLU A O 1
ATOM 3487 N N . TYR A 1 430 ? 5.426 -68.686 -45.488 1.00 77.65 456 TYR A N 1
ATOM 3488 C CA . TYR A 1 430 ? 5.636 -67.699 -44.433 1.00 73.50 456 TYR A CA 1
ATOM 3489 C C . TYR A 1 430 ? 5.135 -68.303 -43.139 1.00 68.36 456 TYR A C 1
ATOM 3490 O O . TYR A 1 430 ? 4.422 -69.301 -43.157 1.00 69.37 456 TYR A O 1
ATOM 3499 N N . ARG A 1 431 ? 5.502 -67.706 -42.015 1.00 66.84 457 ARG A N 1
ATOM 3500 C CA . ARG A 1 431 ? 4.982 -68.173 -40.733 1.00 71.38 457 ARG A CA 1
ATOM 3501 C C . ARG A 1 431 ? 3.782 -67.328 -40.291 1.00 70.27 457 ARG A C 1
ATOM 3502 O O . ARG A 1 431 ? 3.265 -66.530 -41.084 1.00 65.46 457 ARG A O 1
ATOM 3510 N N . LEU A 1 432 ? 3.311 -67.536 -39.060 1.00 68.62 458 LEU A N 1
ATOM 3511 C CA . LEU A 1 432 ? 2.025 -66.998 -38.625 1.00 70.09 458 LEU A CA 1
ATOM 3512 C C . LEU A 1 432 ? 2.082 -66.398 -37.225 1.00 69.88 458 LEU A C 1
ATOM 3513 O O . LEU A 1 432 ? 2.858 -66.842 -36.376 1.00 67.39 458 LEU A O 1
ATOM 3518 N N . LEU A 1 433 ? 1.227 -65.405 -36.990 1.00 67.77 459 LEU A N 1
ATOM 3519 C CA . LEU A 1 433 ? 1.114 -64.768 -35.681 1.00 69.58 459 LEU A CA 1
ATOM 3520 C C . LEU A 1 433 ? 0.273 -65.662 -34.762 1.00 69.18 459 LEU A C 1
ATOM 3521 O O . LEU A 1 433 ? -0.416 -66.558 -35.247 1.00 71.25 459 LEU A O 1
ATOM 3526 N N . PRO A 1 434 ? 0.302 -65.408 -33.437 1.00 67.75 460 PRO A N 1
ATOM 3527 C CA . PRO A 1 434 ? -0.532 -66.162 -32.489 1.00 68.68 460 PRO A CA 1
ATOM 3528 C C . PRO A 1 434 ? -2.032 -66.217 -32.803 1.00 70.57 460 PRO A C 1
ATOM 3529 O O . PRO A 1 434 ? -2.724 -67.075 -32.257 1.00 74.88 460 PRO A O 1
ATOM 3533 N N . ASP A 1 435 ? -2.537 -65.315 -33.646 1.00 67.23 461 ASP A N 1
ATOM 3534 C CA . ASP A 1 435 ? -3.949 -65.351 -34.040 1.00 65.60 461 ASP A CA 1
ATOM 3535 C C . ASP A 1 435 ? -4.167 -65.978 -35.426 1.00 62.90 461 ASP A C 1
ATOM 3536 O O . ASP A 1 435 ? -5.252 -65.866 -36.005 1.00 63.89 461 ASP A O 1
ATOM 3541 N N . GLY A 1 436 ? -3.146 -66.638 -35.960 1.00 57.31 462 GLY A N 1
ATOM 3542 C CA . GLY A 1 436 ? -3.274 -67.293 -37.252 1.00 55.10 462 GLY A CA 1
ATOM 3543 C C . GLY A 1 436 ? -3.123 -66.383 -38.455 1.00 55.79 462 GLY A C 1
ATOM 3544 O O . GLY A 1 436 ? -3.204 -66.850 -39.597 1.00 51.31 462 GLY A O 1
ATOM 3545 N N . ARG A 1 437 ? -2.893 -65.088 -38.226 1.00 58.81 463 ARG A N 1
ATOM 3546 C CA . ARG A 1 437 ? -2.644 -64.170 -39.341 1.00 59.48 463 ARG A CA 1
ATOM 3547 C C . ARG A 1 437 ? -1.289 -64.471 -39.948 1.00 60.65 463 ARG A C 1
ATOM 3548 O O . ARG A 1 437 ? -0.354 -64.823 -39.216 1.00 57.97 463 ARG A O 1
ATOM 3556 N N . PRO A 1 438 ? -1.169 -64.315 -41.281 1.00 61.70 464 PRO A N 1
ATOM 3557 C CA . PRO A 1 438 ? 0.144 -64.445 -41.903 1.00 63.10 464 PRO A CA 1
ATOM 3558 C C . PRO A 1 438 ? 1.077 -63.403 -41.310 1.00 67.63 464 PRO A C 1
ATOM 3559 O O . PRO A 1 438 ? 0.687 -62.241 -41.184 1.00 69.20 464 PRO A O 1
ATOM 3563 N N . LEU A 1 439 ? 2.281 -63.814 -40.925 1.00 71.70 465 LEU A N 1
ATOM 3564 C CA . LEU A 1 439 ? 3.252 -62.876 -40.368 1.00 73.50 465 LEU A CA 1
ATOM 3565 C C . LEU A 1 439 ? 3.733 -61.932 -41.470 1.00 71.58 465 LEU A C 1
ATOM 3566 O O . LEU A 1 439 ? 4.563 -62.294 -42.311 1.00 71.94 465 LEU A O 1
ATOM 3571 N N . ARG A 1 440 ? 3.180 -60.723 -41.451 1.00 67.99 466 ARG A N 1
ATOM 3572 C CA . ARG A 1 440 ? 3.365 -59.758 -42.514 1.00 66.75 466 ARG A CA 1
ATOM 3573 C C . ARG A 1 440 ? 3.344 -58.346 -41.950 1.00 66.15 466 ARG A C 1
ATOM 3574 O O . ARG A 1 440 ? 2.614 -58.054 -41.000 1.00 63.14 466 ARG A O 1
ATOM 3582 N N . PHE A 1 441 ? 4.160 -57.478 -42.540 1.00 66.54 467 PHE A N 1
ATOM 3583 C CA . PHE A 1 441 ? 4.082 -56.049 -42.274 1.00 65.44 467 PHE A CA 1
ATOM 3584 C C . PHE A 1 441 ? 4.705 -55.276 -43.414 1.00 63.17 467 PHE A C 1
ATOM 3585 O O . PHE A 1 441 ? 5.373 -55.849 -44.271 1.00 65.48 467 PHE A O 1
ATOM 3593 N N . THR A 1 442 ? 4.460 -53.972 -43.424 1.00 62.92 468 THR A N 1
ATOM 3594 C CA . THR A 1 442 ? 4.930 -53.097 -44.487 1.00 61.52 468 THR A CA 1
ATOM 3595 C C . THR A 1 442 ? 6.114 -52.257 -44.009 1.00 59.63 468 THR A C 1
ATOM 3596 O O . THR A 1 442 ? 6.066 -51.649 -42.941 1.00 55.02 468 THR A O 1
ATOM 3600 N N . ILE A 1 443 ? 7.173 -52.241 -44.815 1.00 59.23 469 ILE A N 1
ATOM 3601 C CA . ILE A 1 443 ? 8.316 -51.377 -44.573 1.00 58.03 469 ILE A CA 1
ATOM 3602 C C . ILE A 1 443 ? 8.059 -50.063 -45.281 1.00 54.98 469 ILE A C 1
ATOM 3603 O O . ILE A 1 443 ? 7.853 -50.029 -46.496 1.00 52.03 469 ILE A O 1
ATOM 3608 N N . THR A 1 444 ? 8.071 -48.985 -44.506 1.00 54.55 470 THR A N 1
ATOM 3609 C CA . THR A 1 444 ? 7.853 -47.653 -45.031 1.00 53.23 470 THR A CA 1
ATOM 3610 C C . THR A 1 444 ? 9.186 -46.966 -45.249 1.00 54.02 470 THR A C 1
ATOM 3611 O O . THR A 1 444 ? 9.997 -46.865 -44.323 1.00 51.72 470 THR A O 1
ATOM 3615 N N . VAL A 1 445 ? 9.402 -46.486 -46.472 1.00 54.75 471 VAL A N 1
ATOM 3616 C CA . VAL A 1 445 ? 10.604 -45.732 -46.805 1.00 55.75 471 VAL A CA 1
ATOM 3617 C C . VAL A 1 445 ? 10.235 -44.464 -47.554 1.00 55.97 471 VAL A C 1
ATOM 3618 O O . VAL A 1 445 ? 9.088 -44.277 -47.955 1.00 55.08 471 VAL A O 1
ATOM 3622 N N . THR A 1 446 ? 11.223 -43.596 -47.737 1.00 57.69 472 THR A N 1
ATOM 3623 C CA . THR A 1 446 ? 11.106 -42.475 -48.664 1.00 58.08 472 THR A CA 1
ATOM 3624 C C . THR A 1 446 ? 12.420 -42.349 -49.435 1.00 58.81 472 THR A C 1
ATOM 3625 O O . THR A 1 446 ? 13.493 -42.243 -48.841 1.00 58.67 472 THR A O 1
ATOM 3629 N N . GLY A 1 447 ? 12.329 -42.416 -50.761 1.00 60.65 473 GLY A N 1
ATOM 3630 C CA . GLY A 1 447 ? 13.503 -42.341 -51.628 1.00 63.07 473 GLY A CA 1
ATOM 3631 C C . GLY A 1 447 ? 13.823 -43.650 -52.325 1.00 63.35 473 GLY A C 1
ATOM 3632 O O . GLY A 1 447 ? 13.962 -44.695 -51.680 1.00 60.96 473 GLY A O 1
ATOM 3633 N N . GLN A 1 448 ? 13.971 -43.577 -53.647 1.00 66.00 474 GLN A N 1
ATOM 3634 C CA . GLN A 1 448 ? 14.273 -44.750 -54.473 1.00 68.59 474 GLN A CA 1
ATOM 3635 C C . GLN A 1 448 ? 15.466 -45.565 -53.966 1.00 67.23 474 GLN A C 1
ATOM 3636 O O . GLN A 1 448 ? 15.508 -46.783 -54.132 1.00 65.39 474 GLN A O 1
ATOM 3642 N N . PHE A 1 449 ? 16.440 -44.889 -53.368 1.00 66.72 475 PHE A N 1
ATOM 3643 C CA . PHE A 1 449 ? 17.609 -45.568 -52.850 1.00 65.85 475 PHE A CA 1
ATOM 3644 C C . PHE A 1 449 ? 17.201 -46.589 -51.808 1.00 64.55 475 PHE A C 1
ATOM 3645 O O . PHE A 1 449 ? 17.592 -47.746 -51.898 1.00 67.79 475 PHE A O 1
ATOM 3653 N N . HIS A 1 450 ? 16.411 -46.161 -50.828 1.00 64.54 476 HIS A N 1
ATOM 3654 C CA . HIS A 1 450 ? 16.023 -47.040 -49.718 1.00 63.16 476 HIS A CA 1
ATOM 3655 C C . HIS A 1 450 ? 15.108 -48.186 -50.170 1.00 62.28 476 HIS A C 1
ATOM 3656 O O . HIS A 1 450 ? 15.175 -49.290 -49.625 1.00 55.93 476 HIS A O 1
ATOM 3663 N N . VAL A 1 451 ? 14.258 -47.915 -51.159 1.00 62.51 477 VAL A N 1
ATOM 3664 C CA . VAL A 1 451 ? 13.445 -48.956 -51.782 1.00 63.76 477 VAL A CA 1
ATOM 3665 C C . VAL A 1 451 ? 14.351 -50.115 -52.186 1.00 66.97 477 VAL A C 1
ATOM 3666 O O . VAL A 1 451 ? 14.155 -51.248 -51.745 1.00 69.92 477 VAL A O 1
ATOM 3670 N N . ASP A 1 452 ? 15.356 -49.807 -53.002 1.00 69.83 478 ASP A N 1
ATOM 3671 C CA . ASP A 1 452 ? 16.296 -50.812 -53.520 1.00 70.96 478 ASP A CA 1
ATOM 3672 C C . ASP A 1 452 ? 16.924 -51.643 -52.411 1.00 68.82 478 ASP A C 1
ATOM 3673 O O . ASP A 1 452 ? 17.026 -52.865 -52.522 1.00 71.65 478 ASP A O 1
ATOM 3678 N N . VAL A 1 453 ? 17.340 -50.971 -51.345 1.00 65.65 479 VAL A N 1
ATOM 3679 C CA . VAL A 1 453 ? 17.992 -51.635 -50.217 1.00 65.41 479 VAL A CA 1
ATOM 3680 C C . VAL A 1 453 ? 17.084 -52.710 -49.638 1.00 65.80 479 VAL A C 1
ATOM 3681 O O . VAL A 1 453 ? 17.465 -53.881 -49.544 1.00 65.04 479 VAL A O 1
ATOM 3685 N N . TRP A 1 454 ? 15.877 -52.300 -49.261 1.00 65.10 480 TRP A N 1
ATOM 3686 C CA . TRP A 1 454 ? 14.973 -53.168 -48.514 1.00 63.61 480 TRP A CA 1
ATOM 3687 C C . TRP A 1 454 ? 14.156 -54.091 -49.412 1.00 62.83 480 TRP A C 1
ATOM 3688 O O . TRP A 1 454 ? 13.687 -55.136 -48.954 1.00 62.14 480 TRP A O 1
ATOM 3699 N N . THR A 1 455 ? 14.023 -53.726 -50.686 1.00 62.10 481 THR A N 1
ATOM 3700 C CA . THR A 1 455 ? 13.531 -54.653 -51.708 1.00 65.27 481 THR A CA 1
ATOM 3701 C C . THR A 1 455 ? 14.366 -55.937 -51.735 1.00 69.08 481 THR A C 1
ATOM 3702 O O . THR A 1 455 ? 13.834 -57.024 -51.942 1.00 75.54 481 THR A O 1
ATOM 3706 N N . MET A 1 456 ? 15.670 -55.811 -51.524 1.00 71.78 482 MET A N 1
ATOM 3707 C CA . MET A 1 456 ? 16.540 -56.976 -51.449 1.00 72.47 482 MET A CA 1
ATOM 3708 C C . MET A 1 456 ? 16.335 -57.724 -50.145 1.00 69.35 482 MET A C 1
ATOM 3709 O O . MET A 1 456 ? 16.437 -58.944 -50.115 1.00 74.53 482 MET A O 1
ATOM 3714 N N . VAL A 1 457 ? 16.053 -56.990 -49.072 1.00 69.83 483 VAL A N 1
ATOM 3715 C CA . VAL A 1 457 ? 15.790 -57.590 -47.750 1.00 73.39 483 VAL A CA 1
ATOM 3716 C C . VAL A 1 457 ? 14.454 -58.349 -47.735 1.00 75.04 483 VAL A C 1
ATOM 3717 O O . VAL A 1 457 ? 14.257 -59.256 -46.920 1.00 69.11 483 VAL A O 1
ATOM 3721 N N . LYS A 1 458 ? 13.546 -57.960 -48.631 1.00 79.47 484 LYS A N 1
ATOM 3722 C CA . LYS A 1 458 ? 12.325 -58.718 -48.899 1.00 84.06 484 LYS A CA 1
ATOM 3723 C C . LYS A 1 458 ? 12.665 -60.196 -49.087 1.00 85.83 484 LYS A C 1
ATOM 3724 O O . LYS A 1 458 ? 12.106 -61.057 -48.408 1.00 86.66 484 LYS A O 1
ATOM 3730 N N . GLU A 1 459 ? 13.603 -60.472 -49.991 1.00 86.08 485 GLU A N 1
ATOM 3731 C CA . GLU A 1 459 ? 14.077 -61.837 -50.228 1.00 85.34 485 GLU A CA 1
ATOM 3732 C C . GLU A 1 459 ? 14.700 -62.470 -48.993 1.00 84.24 485 GLU A C 1
ATOM 3733 O O . GLU A 1 459 ? 14.373 -63.596 -48.648 1.00 88.20 485 GLU A O 1
ATOM 3739 N N . TYR A 1 460 ? 15.594 -61.756 -48.323 1.00 86.23 486 TYR A N 1
ATOM 3740 C CA . TYR A 1 460 ? 16.348 -62.360 -47.218 1.00 91.23 486 TYR A CA 1
ATOM 3741 C C . TYR A 1 460 ? 15.424 -62.744 -46.071 1.00 87.36 486 TYR A C 1
ATOM 3742 O O . TYR A 1 460 ? 15.654 -63.745 -45.390 1.00 84.80 486 TYR A O 1
ATOM 3751 N N . TRP A 1 461 ? 14.378 -61.945 -45.874 1.00 89.01 487 TRP A N 1
ATOM 3752 C CA . TRP A 1 461 ? 13.411 -62.178 -44.803 1.00 89.53 487 TRP A CA 1
ATOM 3753 C C . TRP A 1 461 ? 12.340 -63.220 -45.169 1.00 87.95 487 TRP A C 1
ATOM 3754 O O . TRP A 1 461 ? 11.771 -63.864 -44.285 1.00 84.52 487 TRP A O 1
ATOM 3765 N N . LYS A 1 462 ? 12.079 -63.391 -46.463 1.00 87.02 488 LYS A N 1
ATOM 3766 C CA . LYS A 1 462 ? 11.253 -64.501 -46.949 1.00 86.99 488 LYS A CA 1
ATOM 3767 C C . LYS A 1 462 ? 11.850 -65.854 -46.551 1.00 85.19 488 LYS A C 1
ATOM 3768 O O . LYS A 1 462 ? 11.123 -66.779 -46.192 1.00 88.04 488 LYS A O 1
ATOM 3774 N N . GLN A 1 463 ? 13.175 -65.956 -46.600 1.00 83.01 489 GLN A N 1
ATOM 3775 C CA . GLN A 1 463 ? 13.881 -67.173 -46.190 1.00 81.44 489 GLN A CA 1
ATOM 3776 C C . GLN A 1 463 ? 13.700 -67.522 -44.709 1.00 76.70 489 GLN A C 1
ATOM 3777 O O . GLN A 1 463 ? 13.986 -68.648 -44.307 1.00 76.46 489 GLN A O 1
ATOM 3783 N N . ILE A 1 464 ? 13.246 -66.569 -43.899 1.00 73.07 490 ILE A N 1
ATOM 3784 C CA . ILE A 1 464 ? 12.864 -66.874 -42.514 1.00 75.46 490 ILE A CA 1
ATOM 3785 C C . ILE A 1 464 ? 11.345 -66.826 -42.303 1.00 72.49 490 ILE A C 1
ATOM 3786 O O . ILE A 1 464 ? 10.858 -66.890 -41.168 1.00 72.07 490 ILE A O 1
ATOM 3791 N N . GLY A 1 465 ? 10.608 -66.740 -43.407 1.00 70.37 491 GLY A N 1
ATOM 3792 C CA . GLY A 1 465 ? 9.147 -66.743 -43.379 1.00 73.68 491 GLY A CA 1
ATOM 3793 C C . GLY A 1 465 ? 8.497 -65.430 -42.977 1.00 72.96 491 GLY A C 1
ATOM 3794 O O . GLY A 1 465 ? 7.306 -65.398 -42.675 1.00 74.61 491 GLY A O 1
ATOM 3795 N N . VAL A 1 466 ? 9.269 -64.345 -42.978 1.00 71.18 492 VAL A N 1
ATOM 3796 C CA . VAL A 1 466 ? 8.744 -63.039 -42.630 1.00 66.27 492 VAL A CA 1
ATOM 3797 C C . VAL A 1 466 ? 8.367 -62.300 -43.906 1.00 68.36 492 VAL A C 1
ATOM 3798 O O . VAL A 1 466 ? 9.223 -62.001 -44.737 1.00 65.24 492 VAL A O 1
ATOM 3802 N N . TRP A 1 467 ? 7.076 -62.010 -44.044 1.00 68.51 493 TRP A N 1
ATOM 3803 C CA . TRP A 1 467 ? 6.530 -61.385 -45.246 1.00 68.30 493 TRP A CA 1
ATOM 3804 C C . TRP A 1 467 ? 6.590 -59.865 -45.119 1.00 67.36 493 TRP A C 1
ATOM 3805 O O . TRP A 1 467 ? 6.037 -59.297 -44.180 1.00 67.44 493 TRP A O 1
ATOM 3816 N N . VAL A 1 468 ? 7.257 -59.204 -46.061 1.00 64.26 494 VAL A N 1
ATOM 3817 C CA . VAL A 1 468 ? 7.235 -57.750 -46.100 1.00 62.96 494 VAL A CA 1
ATOM 3818 C C . VAL A 1 468 ? 6.946 -57.227 -47.494 1.00 63.78 494 VAL A C 1
ATOM 3819 O O . VAL A 1 468 ? 7.230 -57.892 -48.492 1.00 63.23 494 VAL A O 1
ATOM 3823 N N . GLU A 1 469 ? 6.345 -56.041 -47.531 1.00 66.40 495 GLU A N 1
ATOM 3824 C CA . GLU A 1 469 ? 6.215 -55.246 -48.746 1.00 68.64 495 GLU A CA 1
ATOM 3825 C C . GLU A 1 469 ? 6.847 -53.888 -48.482 1.00 67.11 495 GLU A C 1
ATOM 3826 O O . GLU A 1 469 ? 7.102 -53.520 -47.332 1.00 66.46 495 GLU A O 1
ATOM 3832 N N . ILE A 1 470 ? 7.088 -53.148 -49.556 1.00 65.26 496 ILE A N 1
ATOM 3833 C CA . ILE A 1 470 ? 7.817 -51.896 -49.487 1.00 66.31 496 ILE A CA 1
ATOM 3834 C C . ILE A 1 470 ? 6.947 -50.780 -50.037 1.00 67.06 496 ILE A C 1
ATOM 3835 O O . ILE A 1 470 ? 6.577 -50.806 -51.211 1.00 67.71 496 ILE A O 1
ATOM 3840 N N . GLU A 1 471 ? 6.612 -49.804 -49.195 1.00 66.98 497 GLU A N 1
ATOM 3841 C CA . GLU A 1 471 ? 5.922 -48.611 -49.676 1.00 67.82 497 GLU A CA 1
ATOM 3842 C C . GLU A 1 471 ? 6.884 -47.430 -49.655 1.00 67.77 497 GLU A C 1
ATOM 3843 O O . GLU A 1 471 ? 7.564 -47.174 -48.660 1.00 68.57 497 GLU A O 1
ATOM 3849 N N . ASN A 1 472 ? 6.953 -46.740 -50.785 1.00 68.23 498 ASN A N 1
ATOM 3850 C CA . ASN A 1 472 ? 7.783 -45.565 -50.934 1.00 66.96 498 ASN A CA 1
ATOM 3851 C C . ASN A 1 472 ? 6.889 -44.339 -50.897 1.00 65.39 498 ASN A C 1
ATOM 3852 O O . ASN A 1 472 ? 6.121 -44.097 -51.825 1.00 65.05 498 ASN A O 1
ATOM 3857 N N . LEU A 1 473 ? 6.981 -43.570 -49.820 1.00 65.10 499 LEU A N 1
ATOM 3858 C CA . LEU A 1 473 ? 6.128 -42.404 -49.650 1.00 65.43 499 LEU A CA 1
ATOM 3859 C C . LEU A 1 473 ? 6.888 -41.130 -49.941 1.00 65.91 499 LEU A C 1
ATOM 3860 O O . LEU A 1 473 ? 8.099 -41.047 -49.739 1.00 67.76 499 LEU A O 1
ATOM 3865 N N . GLU A 1 474 ? 6.156 -40.134 -50.415 1.00 66.85 500 GLU A N 1
ATOM 3866 C CA . GLU A 1 474 ? 6.680 -38.787 -50.546 1.00 68.36 500 GLU A CA 1
ATOM 3867 C C . GLU A 1 474 ? 7.087 -38.233 -49.158 1.00 66.83 500 GLU A C 1
ATOM 3868 O O . GLU A 1 474 ? 6.433 -38.503 -48.153 1.00 65.28 500 GLU A O 1
ATOM 3874 N N . ARG A 1 475 ? 8.186 -37.480 -49.132 1.00 67.67 501 ARG A N 1
ATOM 3875 C CA . ARG A 1 475 ? 8.823 -36.976 -47.899 1.00 67.06 501 ARG A CA 1
ATOM 3876 C C . ARG A 1 475 ? 7.861 -36.548 -46.778 1.00 63.19 501 ARG A C 1
ATOM 3877 O O . ARG A 1 475 ? 7.958 -37.032 -45.654 1.00 59.12 501 ARG A O 1
ATOM 3885 N N . SER A 1 476 ? 6.953 -35.625 -47.080 1.00 59.64 502 SER A N 1
ATOM 3886 C CA . SER A 1 476 ? 6.078 -35.058 -46.055 1.00 59.20 502 SER A CA 1
ATOM 3887 C C . SER A 1 476 ? 5.005 -36.034 -45.570 1.00 56.79 502 SER A C 1
ATOM 3888 O O . SER A 1 476 ? 4.584 -35.951 -44.418 1.00 56.20 502 SER A O 1
ATOM 3891 N N . LEU A 1 477 ? 4.556 -36.938 -46.440 1.00 52.69 503 LEU A N 1
ATOM 3892 C CA . LEU A 1 477 ? 3.588 -37.955 -46.036 1.00 53.86 503 LEU A CA 1
ATOM 3893 C C . LEU A 1 477 ? 4.259 -38.971 -45.119 1.00 52.26 503 LEU A C 1
ATOM 3894 O O . LEU A 1 477 ? 3.682 -39.396 -44.121 1.00 50.94 503 LEU A O 1
ATOM 3899 N N . PHE A 1 478 ? 5.476 -39.357 -45.490 1.00 52.06 504 PHE A N 1
ATOM 3900 C CA . PHE A 1 478 ? 6.351 -40.194 -44.668 1.00 50.71 504 PHE A CA 1
ATOM 3901 C C . PHE A 1 478 ? 6.439 -39.656 -43.241 1.00 51.47 504 PHE A C 1
ATOM 3902 O O . PHE A 1 478 ? 6.310 -40.412 -42.282 1.00 53.35 504 PHE A O 1
ATOM 3910 N N . TYR A 1 479 ? 6.647 -38.346 -43.108 1.00 51.85 505 TYR A N 1
ATOM 3911 C CA . TYR A 1 479 ? 6.807 -37.713 -41.800 1.00 51.55 505 TYR A CA 1
ATOM 3912 C C . TYR A 1 479 ? 5.495 -37.599 -41.035 1.00 49.98 505 TYR A C 1
ATOM 3913 O O . TYR A 1 479 ? 5.487 -37.689 -39.804 1.00 48.50 505 TYR A O 1
ATOM 3922 N N . GLU A 1 480 ? 4.399 -37.385 -41.759 1.00 49.72 506 GLU A N 1
ATOM 3923 C CA . GLU A 1 480 ? 3.070 -37.285 -41.145 1.00 50.65 506 GLU A CA 1
ATOM 3924 C C . GLU A 1 480 ? 2.570 -38.645 -40.647 1.00 48.86 506 GLU A C 1
ATOM 3925 O O . GLU A 1 480 ? 1.969 -38.744 -39.577 1.00 46.02 506 GLU A O 1
ATOM 3931 N N . ARG A 1 481 ? 2.846 -39.689 -41.420 1.00 47.90 507 ARG A N 1
ATOM 3932 C CA . ARG A 1 481 ? 2.627 -41.060 -40.968 1.00 47.89 507 ARG A CA 1
ATOM 3933 C C . ARG A 1 481 ? 3.433 -41.368 -39.700 1.00 46.37 507 ARG A C 1
ATOM 3934 O O . ARG A 1 481 ? 2.926 -42.001 -38.782 1.00 47.13 507 ARG A O 1
ATOM 3942 N N . ALA A 1 482 ? 4.684 -40.917 -39.657 1.00 45.51 508 ALA A N 1
ATOM 3943 C CA . ALA A 1 482 ? 5.567 -41.184 -38.517 1.00 45.47 508 ALA A CA 1
ATOM 3944 C C . ALA A 1 482 ? 5.065 -40.564 -37.231 1.00 44.25 508 ALA A C 1
ATOM 3945 O O . ALA A 1 482 ? 4.988 -41.228 -36.208 1.00 44.23 508 ALA A O 1
ATOM 3947 N N . ASP A 1 483 ? 4.729 -39.284 -37.285 1.00 45.94 509 ASP A N 1
ATOM 3948 C CA . ASP A 1 483 ? 4.218 -38.586 -36.109 1.00 47.32 509 ASP A CA 1
ATOM 3949 C C . ASP A 1 483 ? 2.844 -39.109 -35.636 1.00 46.66 509 ASP A C 1
ATOM 3950 O O . ASP A 1 483 ? 2.465 -38.917 -34.477 1.00 49.87 509 ASP A O 1
ATOM 3955 N N . ALA A 1 484 ? 2.111 -39.784 -36.516 1.00 44.22 510 ALA A N 1
ATOM 3956 C CA . ALA A 1 484 ? 0.808 -40.325 -36.157 1.00 44.70 510 ALA A CA 1
ATOM 3957 C C . ALA A 1 484 ? 0.888 -41.753 -35.610 1.00 45.21 510 ALA A C 1
ATOM 3958 O O . ALA A 1 484 ? -0.092 -42.261 -35.078 1.00 46.48 510 ALA A O 1
ATOM 3960 N N . GLY A 1 485 ? 2.048 -42.393 -35.740 1.00 44.80 511 GLY A N 1
ATOM 3961 C CA . GLY A 1 485 ? 2.234 -43.777 -35.315 1.00 42.74 511 GLY A CA 1
ATOM 3962 C C . GLY A 1 485 ? 1.640 -44.754 -36.315 1.00 45.33 511 GLY A C 1
ATOM 3963 O O . GLY A 1 485 ? 1.421 -45.925 -35.992 1.00 44.40 511 GLY A O 1
ATOM 3964 N N . ASP A 1 486 ? 1.398 -44.274 -37.537 1.00 46.36 512 ASP A N 1
ATOM 3965 C CA . ASP A 1 486 ? 0.709 -45.045 -38.571 1.00 46.05 512 ASP A CA 1
ATOM 3966 C C . ASP A 1 486 ? 1.742 -45.721 -39.456 1.00 44.98 512 ASP A C 1
ATOM 3967 O O . ASP A 1 486 ? 1.940 -45.352 -40.617 1.00 40.96 512 ASP A O 1
ATOM 3972 N N . PHE A 1 487 ? 2.402 -46.720 -38.884 1.00 44.47 513 PHE A N 1
ATOM 3973 C CA . PHE A 1 487 ? 3.385 -47.501 -39.612 1.00 43.50 513 PHE A CA 1
ATOM 3974 C C . PHE A 1 487 ? 3.721 -48.775 -38.844 1.00 43.80 513 PHE A C 1
ATOM 3975 O O . PHE A 1 487 ? 3.521 -48.857 -37.634 1.00 44.01 513 PHE A O 1
ATOM 3983 N N . ASP A 1 488 ? 4.233 -49.758 -39.572 1.00 45.55 514 ASP A N 1
ATOM 3984 C CA . ASP A 1 488 ? 4.791 -50.969 -38.993 1.00 47.99 514 ASP A CA 1
ATOM 3985 C C . ASP A 1 488 ? 6.289 -50.787 -38.776 1.00 49.88 514 ASP A C 1
ATOM 3986 O O . ASP A 1 488 ? 6.817 -51.088 -37.700 1.00 48.69 514 ASP A O 1
ATOM 3991 N N . ALA A 1 489 ? 6.969 -50.304 -39.813 1.00 52.74 515 ALA A N 1
ATOM 3992 C CA . ALA A 1 489 ? 8.409 -50.087 -39.756 1.00 53.78 515 ALA A CA 1
ATOM 3993 C C . ALA A 1 489 ? 8.856 -48.920 -40.645 1.00 55.50 515 ALA A C 1
ATOM 3994 O O . ALA A 1 489 ? 8.357 -48.744 -41.763 1.00 54.53 515 ALA A O 1
ATOM 3996 N N . MET A 1 490 ? 9.807 -48.143 -40.122 1.00 56.74 516 MET A N 1
ATOM 3997 C CA . MET A 1 490 ? 10.369 -46.966 -40.789 1.00 57.30 516 MET A CA 1
ATOM 3998 C C . MET A 1 490 ? 11.866 -47.147 -41.018 1.00 57.98 516 MET A C 1
ATOM 3999 O O . MET A 1 490 ? 12.607 -47.482 -40.078 1.00 56.43 516 MET A O 1
ATOM 4004 N N . VAL A 1 491 ? 12.324 -46.904 -42.246 1.00 57.41 517 VAL A N 1
ATOM 4005 C CA . VAL A 1 491 ? 13.765 -46.882 -42.509 1.00 58.59 517 VAL A CA 1
ATOM 4006 C C . VAL A 1 491 ? 14.275 -45.444 -42.642 1.00 58.16 517 VAL A C 1
ATOM 4007 O O . VAL A 1 491 ? 13.592 -44.554 -43.172 1.00 54.23 517 VAL A O 1
ATOM 4011 N N . TRP A 1 492 ? 15.490 -45.241 -42.150 1.00 57.99 518 TRP A N 1
ATOM 4012 C CA . TRP A 1 492 ? 16.186 -43.966 -42.258 1.00 59.51 518 TRP A CA 1
ATOM 4013 C C . TRP A 1 492 ? 17.674 -44.260 -42.174 1.00 59.72 518 TRP A C 1
ATOM 4014 O O . TRP A 1 492 ? 18.069 -45.319 -41.671 1.00 56.34 518 TRP A O 1
ATOM 4025 N N . ASN A 1 493 ? 18.497 -43.335 -42.659 1.00 58.39 519 ASN A N 1
ATOM 4026 C CA . ASN A 1 493 ? 19.941 -43.461 -42.489 1.00 57.21 519 ASN A CA 1
ATOM 4027 C C . ASN A 1 493 ? 20.290 -43.265 -41.028 1.00 55.33 519 ASN A C 1
ATOM 4028 O O . ASN A 1 493 ? 19.414 -43.045 -40.197 1.00 52.18 519 ASN A O 1
ATOM 4033 N N . MET A 1 494 ? 21.572 -43.348 -40.710 1.00 56.39 520 MET A N 1
ATOM 4034 C CA . MET A 1 494 ? 22.020 -43.056 -39.363 1.00 56.49 520 MET A CA 1
ATOM 4035 C C . MET A 1 494 ? 23.320 -42.273 -39.415 1.00 57.21 520 MET A C 1
ATOM 4036 O O . MET A 1 494 ? 24.376 -42.782 -39.063 1.00 61.27 520 MET A O 1
ATOM 4041 N N . ASP A 1 495 ? 23.229 -41.027 -39.862 1.00 59.41 521 ASP A N 1
ATOM 4042 C CA . ASP A 1 495 ? 24.388 -40.129 -39.890 1.00 61.90 521 ASP A CA 1
ATOM 4043 C C . ASP A 1 495 ? 24.696 -39.598 -38.495 1.00 60.14 521 ASP A C 1
ATOM 4044 O O . ASP A 1 495 ? 24.034 -39.965 -37.530 1.00 59.51 521 ASP A O 1
ATOM 4049 N N . ARG A 1 496 ? 25.725 -38.764 -38.392 1.00 63.23 522 ARG A N 1
ATOM 4050 C CA . ARG A 1 496 ? 26.147 -38.190 -37.119 1.00 64.84 522 ARG A CA 1
ATOM 4051 C C . ARG A 1 496 ? 26.396 -39.274 -36.083 1.00 61.92 522 ARG A C 1
ATOM 4052 O O . ARG A 1 496 ? 25.905 -39.200 -34.958 1.00 62.11 522 ARG A O 1
ATOM 4060 N N . ALA A 1 497 ? 27.178 -40.273 -36.478 1.00 61.21 523 ALA A N 1
ATOM 4061 C CA . ALA A 1 497 ? 27.512 -41.398 -35.614 1.00 62.54 523 ALA A CA 1
ATOM 4062 C C . ALA A 1 497 ? 29.000 -41.416 -35.238 1.00 63.62 523 ALA A C 1
ATOM 4063 O O . ALA A 1 497 ? 29.584 -42.482 -35.053 1.00 65.30 523 ALA A O 1
ATOM 4065 N N . ALA A 1 498 ? 29.607 -40.233 -35.141 1.00 63.69 524 ALA A N 1
ATOM 4066 C CA . ALA A 1 498 ? 30.958 -40.085 -34.605 1.00 61.57 524 ALA A CA 1
ATOM 4067 C C . ALA A 1 498 ? 30.874 -39.358 -33.273 1.00 63.89 524 ALA A C 1
ATOM 4068 O O . ALA A 1 498 ? 31.261 -39.896 -32.235 1.00 66.07 524 ALA A O 1
ATOM 4070 N N . GLN A 1 499 ? 30.357 -38.132 -33.311 1.00 64.53 525 GLN A N 1
ATOM 4071 C CA . GLN A 1 499 ? 30.124 -37.354 -32.108 1.00 62.07 525 GLN A CA 1
ATOM 4072 C C . GLN A 1 499 ? 28.619 -37.160 -31.954 1.00 60.73 525 GLN A C 1
ATOM 4073 O O . GLN A 1 499 ? 28.061 -36.162 -32.419 1.00 58.82 525 GLN A O 1
ATOM 4079 N N . PRO A 1 500 ? 27.951 -38.127 -31.305 1.00 62.47 526 PRO A N 1
ATOM 4080 C CA . PRO A 1 500 ? 26.498 -38.094 -31.165 1.00 62.03 526 PRO A CA 1
ATOM 4081 C C . PRO A 1 500 ? 25.993 -36.956 -30.300 1.00 59.53 526 PRO A C 1
ATOM 4082 O O . PRO A 1 500 ? 24.914 -36.456 -30.553 1.00 60.38 526 PRO A O 1
ATOM 4086 N N . LEU A 1 501 ? 26.775 -36.546 -29.304 1.00 59.74 527 LEU A N 1
ATOM 4087 C CA . LEU A 1 501 ? 26.298 -35.628 -28.263 1.00 61.30 527 LEU A CA 1
ATOM 4088 C C . LEU A 1 501 ? 25.924 -34.211 -28.719 1.00 61.33 527 LEU A C 1
ATOM 4089 O O . LEU A 1 501 ? 25.261 -33.484 -27.982 1.00 59.56 527 LEU A O 1
ATOM 4094 N N . SER A 1 502 ? 26.340 -33.825 -29.920 1.00 63.36 528 SER A N 1
ATOM 4095 C CA . SER A 1 502 ? 25.861 -32.589 -30.544 1.00 65.30 528 SER A CA 1
ATOM 4096 C C . SER A 1 502 ? 24.499 -32.780 -31.226 1.00 62.32 528 SER A C 1
ATOM 4097 O O . SER A 1 502 ? 23.826 -31.801 -31.554 1.00 60.06 528 SER A O 1
ATOM 4100 N N . SER A 1 503 ? 24.130 -34.041 -31.468 1.00 61.57 529 SER A N 1
ATOM 4101 C CA . SER A 1 503 ? 22.832 -34.419 -32.047 1.00 61.17 529 SER A CA 1
ATOM 4102 C C . SER A 1 503 ? 22.390 -35.745 -31.424 1.00 58.36 529 SER A C 1
ATOM 4103 O O . SER A 1 503 ? 22.317 -36.773 -32.101 1.00 58.55 529 SER A O 1
ATOM 4106 N N . PRO A 1 504 ? 22.105 -35.728 -30.116 1.00 54.87 530 PRO A N 1
ATOM 4107 C CA . PRO A 1 504 ? 21.956 -36.956 -29.348 1.00 54.74 530 PRO A CA 1
ATOM 4108 C C . PRO A 1 504 ? 20.635 -37.715 -29.496 1.00 54.99 530 PRO A C 1
ATOM 4109 O O . PRO A 1 504 ? 20.446 -38.717 -28.807 1.00 54.76 530 PRO A O 1
ATOM 4113 N N . MET A 1 505 ? 19.735 -37.272 -30.369 1.00 53.55 531 MET A N 1
ATOM 4114 C CA . MET A 1 505 ? 18.391 -37.838 -30.387 1.00 53.20 531 MET A CA 1
ATOM 4115 C C . MET A 1 505 ? 18.367 -39.324 -30.749 1.00 54.46 531 MET A C 1
ATOM 4116 O O . MET A 1 505 ? 17.526 -40.059 -30.248 1.00 55.81 531 MET A O 1
ATOM 4121 N N . VAL A 1 506 ? 19.284 -39.766 -31.602 1.00 54.44 532 VAL A N 1
ATOM 4122 C CA . VAL A 1 506 ? 19.260 -41.145 -32.092 1.00 55.76 532 VAL A CA 1
ATOM 4123 C C . VAL A 1 506 ? 19.714 -42.151 -31.031 1.00 56.95 532 VAL A C 1
ATOM 4124 O O . VAL A 1 506 ? 19.224 -43.277 -30.995 1.00 57.05 532 VAL A O 1
ATOM 4128 N N . ILE A 1 507 ? 20.646 -41.752 -30.177 1.00 56.23 533 ILE A N 1
ATOM 4129 C CA . ILE A 1 507 ? 21.122 -42.637 -29.129 1.00 56.45 533 ILE A CA 1
ATOM 4130 C C . ILE A 1 507 ? 20.237 -42.497 -27.899 1.00 60.53 533 ILE A C 1
ATOM 4131 O O . ILE A 1 507 ? 19.863 -43.497 -27.285 1.00 63.67 533 ILE A O 1
ATOM 4136 N N . PHE A 1 508 ? 19.897 -41.260 -27.549 1.00 61.97 534 PHE A N 1
ATOM 4137 C CA . PHE A 1 508 ? 19.201 -40.974 -26.301 1.00 65.11 534 PHE A CA 1
ATOM 4138 C C . PHE A 1 508 ? 17.777 -40.471 -26.512 1.00 63.84 534 PHE A C 1
ATOM 4139 O O . PHE A 1 508 ? 17.576 -39.385 -27.056 1.00 65.96 534 PHE A O 1
ATOM 4147 N N . PRO A 1 509 ? 16.780 -41.259 -26.077 1.00 61.19 535 PRO A N 1
ATOM 4148 C CA . PRO A 1 509 ? 15.410 -40.777 -26.089 1.00 60.01 535 PRO A CA 1
ATOM 4149 C C . PRO A 1 509 ? 15.242 -39.510 -25.271 1.00 57.99 535 PRO A C 1
ATOM 4150 O O . PRO A 1 509 ? 15.811 -39.404 -24.190 1.00 62.48 535 PRO A O 1
ATOM 4154 N N . GLY A 1 510 ? 14.486 -38.554 -25.805 1.00 56.77 536 GLY A N 1
ATOM 4155 C CA . GLY A 1 510 ? 14.182 -37.307 -25.103 1.00 55.21 536 GLY A CA 1
ATOM 4156 C C . GLY A 1 510 ? 15.374 -36.400 -24.842 1.00 55.98 536 GLY A C 1
ATOM 4157 O O . GLY A 1 510 ? 15.333 -35.563 -23.937 1.00 53.29 536 GLY A O 1
ATOM 4158 N N . SER A 1 511 ? 16.439 -36.555 -25.626 1.00 56.75 537 SER A N 1
ATOM 4159 C CA . SER A 1 511 ? 17.588 -35.654 -25.537 1.00 54.53 537 SER A CA 1
ATOM 4160 C C . SER A 1 511 ? 17.374 -34.403 -26.393 1.00 55.51 537 SER A C 1
ATOM 4161 O O . SER A 1 511 ? 18.093 -33.418 -26.244 1.00 55.60 537 SER A O 1
ATOM 4164 N N . GLU A 1 512 ? 16.394 -34.451 -27.294 1.00 55.88 538 GLU A N 1
ATOM 4165 C CA . GLU A 1 512 ? 16.070 -33.313 -28.162 1.00 56.13 538 GLU A CA 1
ATOM 4166 C C . GLU A 1 512 ? 14.554 -33.145 -28.267 1.00 55.09 538 GLU A C 1
ATOM 4167 O O . GLU A 1 512 ? 13.795 -34.047 -27.924 1.00 56.86 538 GLU A O 1
ATOM 4173 N N . ASN A 1 513 ? 14.119 -31.989 -28.753 1.00 55.77 539 ASN A N 1
ATOM 4174 C CA . ASN A 1 513 ? 12.684 -31.700 -28.883 1.00 56.64 539 ASN A CA 1
ATOM 4175 C C . ASN A 1 513 ? 11.993 -32.450 -30.037 1.00 57.22 539 ASN A C 1
ATOM 4176 O O . ASN A 1 513 ? 10.772 -32.349 -30.207 1.00 55.64 539 ASN A O 1
ATOM 4181 N N . ILE A 1 514 ? 12.771 -33.190 -30.828 1.00 55.90 540 ILE A N 1
ATOM 4182 C CA . ILE A 1 514 ? 12.207 -34.130 -31.796 1.00 54.93 540 ILE A CA 1
ATOM 4183 C C . ILE A 1 514 ? 12.797 -35.520 -31.573 1.00 52.29 540 ILE A C 1
ATOM 4184 O O . ILE A 1 514 ? 13.964 -35.666 -31.211 1.00 50.60 540 ILE A O 1
ATOM 4189 N N . ALA A 1 515 ? 11.966 -36.535 -31.782 1.00 52.07 541 ALA A N 1
ATOM 4190 C CA . ALA A 1 515 ? 12.341 -37.916 -31.526 1.00 50.71 541 ALA A CA 1
ATOM 4191 C C . ALA A 1 515 ? 12.789 -38.605 -32.801 1.00 51.11 541 ALA A C 1
ATOM 4192 O O . ALA A 1 515 ? 12.369 -38.240 -33.904 1.00 50.31 541 ALA A O 1
ATOM 4194 N N . ASP A 1 516 ? 13.655 -39.602 -32.646 1.00 50.37 542 ASP A N 1
ATOM 4195 C CA . ASP A 1 516 ? 13.965 -40.499 -33.743 1.00 51.19 542 ASP A CA 1
ATOM 4196 C C . ASP A 1 516 ? 12.836 -41.495 -33.894 1.00 49.68 542 ASP A C 1
ATOM 4197 O O . ASP A 1 516 ? 12.084 -41.742 -32.960 1.00 51.34 542 ASP A O 1
ATOM 4202 N N . PHE A 1 517 ? 12.743 -42.084 -35.073 1.00 49.08 543 PHE A N 1
ATOM 4203 C CA . PHE A 1 517 ? 11.680 -43.019 -35.372 1.00 50.24 543 PHE A CA 1
ATOM 4204 C C . PHE A 1 517 ? 11.576 -44.177 -34.391 1.00 50.97 543 PHE A C 1
ATOM 4205 O O . PHE A 1 517 ? 10.460 -44.605 -34.081 1.00 52.91 543 PHE A O 1
ATOM 4213 N N . TRP A 1 518 ? 12.710 -44.678 -33.896 1.00 50.18 544 TRP A N 1
ATOM 4214 C CA . TRP A 1 518 ? 12.694 -45.927 -33.118 1.00 50.30 544 TRP A CA 1
ATOM 4215 C C . TRP A 1 518 ? 11.965 -45.803 -31.780 1.00 48.70 544 TRP A C 1
ATOM 4216 O O . TRP A 1 518 ? 11.407 -46.780 -31.306 1.00 50.31 544 TRP A O 1
ATOM 4227 N N . TYR A 1 519 ? 11.932 -44.610 -31.192 1.00 47.06 545 TYR A N 1
ATOM 4228 C CA . TYR A 1 519 ? 11.186 -44.419 -29.951 1.00 47.43 545 TYR A CA 1
ATOM 4229 C C . TYR A 1 519 ? 10.069 -43.398 -30.056 1.00 46.43 545 TYR A C 1
ATOM 4230 O O . TYR A 1 519 ? 9.562 -42.941 -29.036 1.00 47.00 545 TYR A O 1
ATOM 4239 N N . ILE A 1 520 ? 9.657 -43.067 -31.273 1.00 45.88 546 ILE A N 1
ATOM 4240 C CA . ILE A 1 520 ? 8.751 -41.937 -31.472 1.00 46.90 546 ILE A CA 1
ATOM 4241 C C . ILE A 1 520 ? 7.390 -42.166 -30.804 1.00 48.34 546 ILE A C 1
ATOM 4242 O O . ILE A 1 520 ? 6.854 -41.261 -30.169 1.00 51.00 546 ILE A O 1
ATOM 4247 N N . GLY A 1 521 ? 6.861 -43.382 -30.912 1.00 50.81 547 GLY A N 1
ATOM 4248 C CA . GLY A 1 521 ? 5.637 -43.763 -30.211 1.00 51.22 547 GLY A CA 1
ATOM 4249 C C . GLY A 1 521 ? 5.708 -43.644 -28.691 1.00 52.99 547 GLY A C 1
ATOM 4250 O O . GLY A 1 521 ? 4.691 -43.415 -28.045 1.00 56.59 547 GLY A O 1
ATOM 4251 N N . TRP A 1 522 ? 6.900 -43.791 -28.114 1.00 52.93 548 TRP A N 1
ATOM 4252 C CA . TRP A 1 522 ? 7.084 -43.642 -26.664 1.00 52.28 548 TRP A CA 1
ATOM 4253 C C . TRP A 1 522 ? 7.300 -42.196 -26.192 1.00 54.40 548 TRP A C 1
ATOM 4254 O O . TRP A 1 522 ? 7.476 -41.959 -24.992 1.00 52.30 548 TRP A O 1
ATOM 4265 N N . SER A 1 523 ? 7.266 -41.233 -27.117 1.00 55.96 549 SER A N 1
ATOM 4266 C CA . SER A 1 523 ? 7.500 -39.815 -26.789 1.00 55.37 549 SER A CA 1
ATOM 4267 C C . SER A 1 523 ? 6.604 -39.272 -25.680 1.00 56.33 549 SER A C 1
ATOM 4268 O O . SER A 1 523 ? 7.007 -38.368 -24.944 1.00 57.54 549 SER A O 1
ATOM 4271 N N . GLY A 1 524 ? 5.385 -39.798 -25.578 1.00 59.10 550 GLY A N 1
ATOM 4272 C CA . GLY A 1 524 ? 4.468 -39.405 -24.511 1.00 61.34 550 GLY A CA 1
ATOM 4273 C C . GLY A 1 524 ? 5.055 -39.734 -23.151 1.00 64.16 550 GLY A C 1
ATOM 4274 O O . GLY A 1 524 ? 5.257 -38.851 -22.313 1.00 62.74 550 GLY A O 1
ATOM 4275 N N . TRP A 1 525 ? 5.357 -41.012 -22.958 1.00 67.37 551 TRP A N 1
ATOM 4276 C CA . TRP A 1 525 ? 5.902 -41.512 -21.697 1.00 72.19 551 TRP A CA 1
ATOM 4277 C C . TRP A 1 525 ? 7.296 -40.975 -21.385 1.00 70.43 551 TRP A C 1
ATOM 4278 O O . TRP A 1 525 ? 7.585 -40.634 -20.237 1.00 71.97 551 TRP A O 1
ATOM 4289 N N . ILE A 1 526 ? 8.152 -40.905 -22.403 1.00 67.19 552 ILE A N 1
ATOM 4290 C CA . ILE A 1 526 ? 9.505 -40.367 -22.250 1.00 63.77 552 ILE A CA 1
ATOM 4291 C C . ILE A 1 526 ? 9.465 -38.931 -21.729 1.00 64.56 552 ILE A C 1
ATOM 4292 O O . ILE A 1 526 ? 10.271 -38.541 -20.888 1.00 64.08 552 ILE A O 1
ATOM 4297 N N . SER A 1 527 ? 8.525 -38.147 -22.241 1.00 66.43 553 SER A N 1
ATOM 4298 C CA . SER A 1 527 ? 8.354 -36.768 -21.810 1.00 68.61 553 SER A CA 1
ATOM 4299 C C . SER A 1 527 ? 7.769 -36.714 -20.393 1.00 77.67 553 SER A C 1
ATOM 4300 O O . SER A 1 527 ? 8.157 -35.868 -19.581 1.00 75.67 553 SER A O 1
ATOM 4303 N N . TYR A 1 528 ? 6.840 -37.628 -20.108 1.00 86.75 554 TYR A N 1
ATOM 4304 C CA . TYR A 1 528 ? 6.265 -37.784 -18.767 1.00 92.16 554 TYR A CA 1
ATOM 4305 C C . TYR A 1 528 ? 7.342 -38.173 -17.738 1.00 91.53 554 TYR A C 1
ATOM 4306 O O . TYR A 1 528 ? 7.348 -37.665 -16.613 1.00 93.87 554 TYR A O 1
ATOM 4315 N N . TYR A 1 529 ? 8.268 -39.038 -18.148 1.00 87.42 555 TYR A N 1
ATOM 4316 C CA . TYR A 1 529 ? 9.336 -39.523 -17.275 1.00 83.68 555 TYR A CA 1
ATOM 4317 C C . TYR A 1 529 ? 10.323 -38.420 -16.916 1.00 83.17 555 TYR A C 1
ATOM 4318 O O . TYR A 1 529 ? 10.607 -38.183 -15.745 1.00 84.35 555 TYR A O 1
ATOM 4327 N N . ILE A 1 530 ? 10.854 -37.760 -17.936 1.00 84.35 556 ILE A N 1
ATOM 4328 C CA . ILE A 1 530 ? 11.820 -36.684 -17.738 1.00 84.25 556 ILE A CA 1
ATOM 4329 C C . ILE A 1 530 ? 11.206 -35.622 -16.839 1.00 85.91 556 ILE A C 1
ATOM 4330 O O . ILE A 1 530 ? 11.829 -35.185 -15.873 1.00 87.92 556 ILE A O 1
ATOM 4335 N N . ASP A 1 531 ? 9.979 -35.220 -17.161 1.00 89.88 557 ASP A N 1
ATOM 4336 C CA . ASP A 1 531 ? 9.272 -34.209 -16.375 1.00 93.46 557 ASP A CA 1
ATOM 4337 C C . ASP A 1 531 ? 9.121 -34.605 -14.907 1.00 96.27 557 ASP A C 1
ATOM 4338 O O . ASP A 1 531 ? 9.316 -33.777 -14.016 1.00 90.12 557 ASP A O 1
ATOM 4343 N N . LYS A 1 532 ? 8.776 -35.866 -14.660 1.00 101.69 558 LYS A N 1
ATOM 4344 C CA . LYS A 1 532 ? 8.580 -36.349 -13.294 1.00 103.14 558 LYS A CA 1
ATOM 4345 C C . LYS A 1 532 ? 9.902 -36.429 -12.533 1.00 102.18 558 LYS A C 1
ATOM 4346 O O . LYS A 1 532 ? 10.103 -35.712 -11.556 1.00 103.44 558 LYS A O 1
ATOM 4352 N N . ASN A 1 533 ? 10.806 -37.282 -13.002 1.00 99.44 559 ASN A N 1
ATOM 4353 C CA . ASN A 1 533 ? 12.017 -37.609 -12.253 1.00 97.92 559 ASN A CA 1
ATOM 4354 C C . ASN A 1 533 ? 13.109 -36.552 -12.337 1.00 99.14 559 ASN A C 1
ATOM 4355 O O . ASN A 1 533 ? 13.594 -36.076 -11.314 1.00 106.12 559 ASN A O 1
ATOM 4360 N N . ILE A 1 534 ? 13.489 -36.180 -13.553 1.00 98.48 560 ILE A N 1
ATOM 4361 C CA . ILE A 1 534 ? 14.669 -35.342 -13.756 1.00 97.70 560 ILE A CA 1
ATOM 4362 C C . ILE A 1 534 ? 14.452 -33.893 -13.322 1.00 101.43 560 ILE A C 1
ATOM 4363 O O . ILE A 1 534 ? 15.335 -33.304 -12.701 1.00 105.09 560 ILE A O 1
ATOM 4368 N N . ARG A 1 535 ? 13.294 -33.320 -13.640 1.00 105.84 561 ARG A N 1
ATOM 4369 C CA . ARG A 1 535 ? 13.067 -31.883 -13.404 1.00 112.72 561 ARG A CA 1
ATOM 4370 C C . ARG A 1 535 ? 13.270 -31.420 -11.941 1.00 117.45 561 ARG A C 1
ATOM 4371 O O . ARG A 1 535 ? 14.088 -30.527 -11.708 1.00 121.39 561 ARG A O 1
ATOM 4379 N N . GLY A 1 536 ? 12.565 -31.987 -10.955 1.00 118.05 562 GLY A N 1
ATOM 4380 C CA . GLY A 1 536 ? 11.559 -33.038 -11.123 1.00 118.25 562 GLY A CA 1
ATOM 4381 C C . GLY A 1 536 ? 10.149 -32.568 -10.799 1.00 120.40 562 GLY A C 1
ATOM 4382 O O . GLY A 1 536 ? 9.375 -33.303 -10.186 1.00 120.19 562 GLY A O 1
ATOM 4383 N N . VAL A 1 537 ? 9.815 -31.341 -11.196 1.00 122.52 563 VAL A N 1
ATOM 4384 C CA . VAL A 1 537 ? 8.441 -30.837 -11.074 1.00 123.55 563 VAL A CA 1
ATOM 4385 C C . VAL A 1 537 ? 7.570 -31.504 -12.147 1.00 124.69 563 VAL A C 1
ATOM 4386 O O . VAL A 1 537 ? 7.769 -31.286 -13.343 1.00 123.91 563 VAL A O 1
ATOM 4390 N N . GLU A 1 538 ? 6.617 -32.327 -11.710 1.00 125.68 564 GLU A N 1
ATOM 4391 C CA . GLU A 1 538 ? 5.916 -33.253 -12.609 1.00 128.39 564 GLU A CA 1
ATOM 4392 C C . GLU A 1 538 ? 4.615 -32.680 -13.194 1.00 130.68 564 GLU A C 1
ATOM 4393 O O . GLU A 1 538 ? 4.139 -31.638 -12.739 1.00 130.85 564 GLU A O 1
ATOM 4399 N N . PRO A 1 539 ? 4.044 -33.356 -14.215 1.00 130.89 565 PRO A N 1
ATOM 4400 C CA . PRO A 1 539 ? 2.707 -33.012 -14.677 1.00 132.07 565 PRO A CA 1
ATOM 4401 C C . PRO A 1 539 ? 1.660 -33.795 -13.894 1.00 136.48 565 PRO A C 1
ATOM 4402 O O . PRO A 1 539 ? 1.947 -34.891 -13.401 1.00 136.42 565 PRO A O 1
ATOM 4406 N N . GLU A 1 540 ? 0.460 -33.233 -13.786 1.00 139.55 566 GLU A N 1
ATOM 4407 C CA . GLU A 1 540 ? -0.648 -33.902 -13.094 1.00 139.66 566 GLU A CA 1
ATOM 4408 C C . GLU A 1 540 ? -1.339 -34.957 -13.976 1.00 141.97 566 GLU A C 1
ATOM 4409 O O . GLU A 1 540 ? -2.001 -35.860 -13.455 1.00 138.64 566 GLU A O 1
ATOM 4415 N N . GLU A 1 541 ? -1.166 -34.852 -15.298 1.00 144.31 567 GLU A N 1
ATOM 4416 C CA . GLU A 1 541 ? -1.824 -35.745 -16.263 1.00 141.39 567 GLU A CA 1
ATOM 4417 C C . GLU A 1 541 ? -0.886 -36.847 -16.780 1.00 135.81 567 GLU A C 1
ATOM 4418 O O . GLU A 1 541 ? 0.236 -36.567 -17.210 1.00 135.28 567 GLU A O 1
ATOM 4424 N N . VAL A 1 542 ? -1.368 -38.091 -16.741 1.00 127.68 568 VAL A N 1
ATOM 4425 C CA . VAL A 1 542 ? -0.645 -39.259 -17.254 1.00 119.97 568 VAL A CA 1
ATOM 4426 C C . VAL A 1 542 ? -1.077 -39.520 -18.700 1.00 119.85 568 VAL A C 1
ATOM 4427 O O . VAL A 1 542 ? -2.269 -39.433 -19.002 1.00 118.65 568 VAL A O 1
ATOM 4431 N N . PRO A 1 543 ? -0.122 -39.846 -19.599 1.00 119.92 569 PRO A N 1
ATOM 4432 C CA . PRO A 1 543 ? -0.494 -40.153 -20.980 1.00 118.55 569 PRO A CA 1
ATOM 4433 C C . PRO A 1 543 ? -0.812 -41.636 -21.186 1.00 115.46 569 PRO A C 1
ATOM 4434 O O . PRO A 1 543 ? -0.256 -42.492 -20.491 1.00 113.84 569 PRO A O 1
ATOM 4438 N N . GLU A 1 544 ? -1.702 -41.920 -22.135 1.00 111.12 570 GLU A N 1
ATOM 4439 C CA . GLU A 1 544 ? -2.058 -43.294 -22.497 1.00 109.19 570 GLU A CA 1
ATOM 4440 C C . GLU A 1 544 ? -1.032 -43.875 -23.476 1.00 104.41 570 GLU A C 1
ATOM 4441 O O . GLU A 1 544 ? -0.022 -43.238 -23.789 1.00 102.92 570 GLU A O 1
ATOM 4447 N N . GLY A 1 545 ? -1.300 -45.086 -23.955 1.00 99.45 571 GLY A N 1
ATOM 4448 C CA . GLY A 1 545 ? -0.432 -45.749 -24.924 1.00 92.64 571 GLY A CA 1
ATOM 4449 C C . GLY A 1 545 ? 0.520 -46.704 -24.236 1.00 86.27 571 GLY A C 1
ATOM 4450 O O . GLY A 1 545 ? 0.646 -46.679 -23.010 1.00 83.24 571 GLY A O 1
ATOM 4451 N N . PRO A 1 546 ? 1.199 -47.558 -25.019 1.00 81.93 572 PRO A N 1
ATOM 4452 C CA . PRO A 1 546 ? 2.132 -48.497 -24.412 1.00 80.73 572 PRO A CA 1
ATOM 4453 C C . PRO A 1 546 ? 3.289 -47.767 -23.747 1.00 81.15 572 PRO A C 1
ATOM 4454 O O . PRO A 1 546 ? 3.809 -46.800 -24.308 1.00 82.46 572 PRO A O 1
ATOM 4458 N N . GLU A 1 547 ? 3.659 -48.216 -22.551 1.00 79.30 573 GLU A N 1
ATOM 4459 C CA . GLU A 1 547 ? 4.833 -47.707 -21.861 1.00 75.33 573 GLU A CA 1
ATOM 4460 C C . GLU A 1 547 ? 6.068 -48.386 -22.454 1.00 70.71 573 GLU A C 1
ATOM 4461 O O . GLU A 1 547 ? 5.984 -49.539 -22.882 1.00 67.70 573 GLU A O 1
ATOM 4467 N N . PRO A 1 548 ? 7.209 -47.666 -22.517 1.00 69.18 574 PRO A N 1
ATOM 4468 C CA . PRO A 1 548 ? 8.450 -48.282 -23.014 1.00 67.95 574 PRO A CA 1
ATOM 4469 C C . PRO A 1 548 ? 9.073 -49.250 -22.017 1.00 67.34 574 PRO A C 1
ATOM 4470 O O . PRO A 1 548 ? 8.797 -49.145 -20.821 1.00 64.95 574 PRO A O 1
ATOM 4474 N N . PRO A 1 549 ? 9.923 -50.177 -22.503 1.00 67.69 575 PRO A N 1
ATOM 4475 C CA . PRO A 1 549 ? 10.792 -50.979 -21.641 1.00 68.98 575 PRO A CA 1
ATOM 4476 C C . PRO A 1 549 ? 11.574 -50.121 -20.639 1.00 71.90 575 PRO A C 1
ATOM 4477 O O . PRO A 1 549 ? 11.808 -48.940 -20.883 1.00 74.70 575 PRO A O 1
ATOM 4481 N N . GLU A 1 550 ? 11.981 -50.721 -19.526 1.00 77.24 576 GLU A N 1
ATOM 4482 C CA . GLU A 1 550 ? 12.702 -49.999 -18.472 1.00 76.16 576 GLU A CA 1
ATOM 4483 C C . GLU A 1 550 ? 14.101 -49.572 -18.937 1.00 72.60 576 GLU A C 1
ATOM 4484 O O . GLU A 1 550 ? 14.642 -48.555 -18.500 1.00 67.08 576 GLU A O 1
ATOM 4490 N N . VAL A 1 551 ? 14.672 -50.364 -19.835 1.00 70.95 577 VAL A N 1
ATOM 4491 C CA . VAL A 1 551 ? 15.982 -50.085 -20.396 1.00 73.47 577 VAL A CA 1
ATOM 4492 C C . VAL A 1 551 ? 15.998 -48.777 -21.218 1.00 77.88 577 VAL A C 1
ATOM 4493 O O . VAL A 1 551 ? 17.046 -48.137 -21.350 1.00 80.72 577 VAL A O 1
ATOM 4497 N N . VAL A 1 552 ? 14.842 -48.379 -21.753 1.00 76.44 578 VAL A N 1
ATOM 4498 C CA . VAL A 1 552 ? 14.700 -47.082 -22.426 1.00 74.04 578 VAL A CA 1
ATOM 4499 C C . VAL A 1 552 ? 14.763 -45.937 -21.417 1.00 72.47 578 VAL A C 1
ATOM 4500 O O . VAL A 1 552 ? 15.483 -44.963 -21.627 1.00 72.81 578 VAL A O 1
ATOM 4504 N N . TYR A 1 553 ? 14.013 -46.047 -20.324 1.00 74.64 579 TYR A N 1
ATOM 4505 C CA . TYR A 1 553 ? 14.063 -45.037 -19.262 1.00 76.06 579 TYR A CA 1
ATOM 4506 C C . TYR A 1 553 ? 15.480 -44.862 -18.725 1.00 76.43 579 TYR A C 1
ATOM 4507 O O . TYR A 1 553 ? 15.818 -43.809 -18.179 1.00 74.39 579 TYR A O 1
ATOM 4516 N N . ARG A 1 554 ? 16.292 -45.908 -18.865 1.00 77.82 580 ARG A N 1
ATOM 4517 C CA . ARG A 1 554 ? 17.680 -45.891 -18.416 1.00 79.48 580 ARG A CA 1
ATOM 4518 C C . ARG A 1 554 ? 18.545 -45.022 -19.329 1.00 77.65 580 ARG A C 1
ATOM 4519 O O . ARG A 1 554 ? 19.333 -44.201 -18.850 1.00 78.95 580 ARG A O 1
ATOM 4527 N N . LEU A 1 555 ? 18.390 -45.203 -20.641 1.00 72.53 581 LEU A N 1
ATOM 4528 C CA . LEU A 1 555 ? 19.087 -44.370 -21.631 1.00 67.77 581 LEU A CA 1
ATOM 4529 C C . LEU A 1 555 ? 18.856 -42.877 -21.410 1.00 67.23 581 LEU A C 1
ATOM 4530 O O . LEU A 1 555 ? 19.741 -42.068 -21.676 1.00 69.31 581 LEU A O 1
ATOM 4535 N N . VAL A 1 556 ? 17.671 -42.513 -20.927 1.00 64.83 582 VAL A N 1
ATOM 4536 C CA . VAL A 1 556 ? 17.388 -41.120 -20.594 1.00 65.03 582 VAL A CA 1
ATOM 4537 C C . VAL A 1 556 ? 18.293 -40.694 -19.449 1.00 67.48 582 VAL A C 1
ATOM 4538 O O . VAL A 1 556 ? 18.967 -39.672 -19.540 1.00 70.98 582 VAL A O 1
ATOM 4542 N N . ASP A 1 557 ? 18.307 -41.490 -18.381 1.00 71.51 583 ASP A N 1
ATOM 4543 C CA . ASP A 1 557 ? 19.122 -41.208 -17.195 1.00 73.26 583 ASP A CA 1
ATOM 4544 C C . ASP A 1 557 ? 20.587 -40.998 -17.556 1.00 73.28 583 ASP A C 1
ATOM 4545 O O . ASP A 1 557 ? 21.232 -40.065 -17.062 1.00 66.90 583 ASP A O 1
ATOM 4550 N N . LEU A 1 558 ? 21.093 -41.872 -18.423 1.00 73.20 584 LEU A N 1
ATOM 4551 C CA . LEU A 1 558 ? 22.454 -41.762 -18.932 1.00 74.50 584 LEU A CA 1
ATOM 4552 C C . LEU A 1 558 ? 22.694 -40.411 -19.594 1.00 74.90 584 LEU A C 1
ATOM 4553 O O . LEU A 1 558 ? 23.682 -39.739 -19.291 1.00 76.33 584 LEU A O 1
ATOM 4558 N N . TYR A 1 559 ? 21.791 -40.007 -20.487 1.00 71.66 585 TYR A N 1
ATOM 4559 C CA . TYR A 1 559 ? 21.967 -38.741 -21.192 1.00 69.36 585 TYR A CA 1
ATOM 4560 C C . TYR A 1 559 ? 22.052 -37.564 -20.235 1.00 69.61 585 TYR A C 1
ATOM 4561 O O . TYR A 1 559 ? 22.921 -36.707 -20.379 1.00 73.49 585 TYR A O 1
ATOM 4570 N N . TYR A 1 560 ? 21.144 -37.514 -19.267 1.00 70.36 586 TYR A N 1
ATOM 4571 C CA . TYR A 1 560 ? 21.090 -36.371 -18.356 1.00 73.05 586 TYR A CA 1
ATOM 4572 C C . TYR A 1 560 ? 22.244 -36.349 -17.357 1.00 71.78 586 TYR A C 1
ATOM 4573 O O . TYR A 1 560 ? 22.572 -35.300 -16.796 1.00 67.19 586 TYR A O 1
ATOM 4582 N N . GLN A 1 561 ? 22.870 -37.505 -17.163 1.00 75.17 587 GLN A N 1
ATOM 4583 C CA . GLN A 1 561 ? 24.149 -37.569 -16.470 1.00 79.30 587 GLN A CA 1
ATOM 4584 C C . GLN A 1 561 ? 25.226 -36.968 -17.352 1.00 74.67 587 GLN A C 1
ATOM 4585 O O . GLN A 1 561 ? 25.971 -36.089 -16.918 1.00 77.95 587 GLN A O 1
ATOM 4591 N N . ILE A 1 562 ? 25.292 -37.437 -18.593 1.00 68.94 588 ILE A N 1
ATOM 4592 C CA . ILE A 1 562 ? 26.292 -36.956 -19.539 1.00 68.57 588 ILE A CA 1
ATOM 4593 C C . ILE A 1 562 ? 26.200 -35.440 -19.696 1.00 69.86 588 ILE A C 1
ATOM 4594 O O . ILE A 1 562 ? 27.217 -34.754 -19.769 1.00 68.88 588 ILE A O 1
ATOM 4599 N N . ALA A 1 563 ? 24.973 -34.927 -19.729 1.00 71.69 589 ALA A N 1
ATOM 4600 C CA . ALA A 1 563 ? 24.725 -33.494 -19.885 1.00 72.74 589 ALA A CA 1
ATOM 4601 C C . ALA A 1 563 ? 25.273 -32.650 -18.740 1.00 74.85 589 ALA A C 1
ATOM 4602 O O . ALA A 1 563 ? 25.589 -31.476 -18.933 1.00 75.79 589 ALA A O 1
ATOM 4604 N N . SER A 1 564 ? 25.367 -33.243 -17.554 1.00 77.93 590 SER A N 1
ATOM 4605 C CA . SER A 1 564 ? 25.763 -32.519 -16.346 1.00 82.89 590 SER A CA 1
ATOM 4606 C C . SER A 1 564 ? 27.239 -32.682 -15.960 1.00 86.28 590 SER A C 1
ATOM 4607 O O . SER A 1 564 ? 27.779 -31.847 -15.227 1.00 88.23 590 SER A O 1
ATOM 4610 N N . THR A 1 565 ? 27.883 -33.745 -16.440 1.00 85.55 591 THR A N 1
ATOM 4611 C CA . THR A 1 565 ? 29.279 -34.023 -16.080 1.00 88.09 591 THR A CA 1
ATOM 4612 C C . THR A 1 565 ? 30.260 -33.529 -17.173 1.00 88.47 591 THR A C 1
ATOM 4613 O O . THR A 1 565 ? 30.041 -33.777 -18.356 1.00 82.41 591 THR A O 1
ATOM 4617 N N . PRO A 1 566 ? 31.333 -32.807 -16.775 1.00 92.74 592 PRO A N 1
ATOM 4618 C CA . PRO A 1 566 ? 32.294 -32.234 -17.736 1.00 92.04 592 PRO A CA 1
ATOM 4619 C C . PRO A 1 566 ? 33.493 -33.115 -18.143 1.00 91.81 592 PRO A C 1
ATOM 4620 O O . PRO A 1 566 ? 33.893 -33.089 -19.310 1.00 85.13 592 PRO A O 1
ATOM 4624 N N . ASP A 1 567 ? 34.071 -33.864 -17.202 1.00 93.37 593 ASP A N 1
ATOM 4625 C CA . ASP A 1 567 ? 35.312 -34.615 -17.478 1.00 98.79 593 ASP A CA 1
ATOM 4626 C C . ASP A 1 567 ? 35.082 -35.779 -18.458 1.00 97.02 593 ASP A C 1
ATOM 4627 O O . ASP A 1 567 ? 34.260 -36.656 -18.187 1.00 97.58 593 ASP A O 1
ATOM 4632 N N . PRO A 1 568 ? 35.821 -35.803 -19.593 1.00 97.09 594 PRO A N 1
ATOM 4633 C CA . PRO A 1 568 ? 35.496 -36.756 -20.660 1.00 99.08 594 PRO A CA 1
ATOM 4634 C C . PRO A 1 568 ? 35.830 -38.223 -20.354 1.00 101.23 594 PRO A C 1
ATOM 4635 O O . PRO A 1 568 ? 35.516 -39.097 -21.163 1.00 100.42 594 PRO A O 1
ATOM 4639 N N . ASP A 1 569 ? 36.469 -38.485 -19.215 1.00 105.78 595 ASP A N 1
ATOM 4640 C CA . ASP A 1 569 ? 36.612 -39.852 -18.713 1.00 109.06 595 ASP A CA 1
ATOM 4641 C C . ASP A 1 569 ? 35.234 -40.423 -18.414 1.00 107.63 595 ASP A C 1
ATOM 4642 O O . ASP A 1 569 ? 34.876 -41.496 -18.904 1.00 105.11 595 ASP A O 1
ATOM 4647 N N . LYS A 1 570 ? 34.469 -39.685 -17.610 1.00 106.25 596 LYS A N 1
ATOM 4648 C CA . LYS A 1 570 ? 33.138 -40.121 -17.182 1.00 102.96 596 LYS A CA 1
ATOM 4649 C C . LYS A 1 570 ? 32.191 -40.223 -18.381 1.00 96.55 596 LYS A C 1
ATOM 4650 O O . LYS A 1 570 ? 31.380 -41.143 -18.458 1.00 95.02 596 LYS A O 1
ATOM 4656 N N . ILE A 1 571 ? 32.309 -39.284 -19.315 1.00 89.36 597 ILE A N 1
ATOM 4657 C CA . ILE A 1 571 ? 31.497 -39.314 -20.525 1.00 85.98 597 ILE A CA 1
ATOM 4658 C C . ILE A 1 571 ? 31.717 -40.642 -21.247 1.00 86.87 597 ILE A C 1
ATOM 4659 O O . ILE A 1 571 ? 30.756 -41.357 -21.529 1.00 87.59 597 ILE A O 1
ATOM 4664 N N . LYS A 1 572 ? 32.980 -40.971 -21.524 1.00 87.43 598 LYS A N 1
ATOM 4665 C CA . LYS A 1 572 ? 33.327 -42.189 -22.273 1.00 88.47 598 LYS A CA 1
ATOM 4666 C C . LYS A 1 572 ? 32.806 -43.455 -21.585 1.00 86.18 598 LYS A C 1
ATOM 4667 O O . LYS A 1 572 ? 32.375 -44.402 -22.247 1.00 78.43 598 LYS A O 1
ATOM 4673 N N . GLU A 1 573 ? 32.843 -43.455 -20.258 1.00 88.01 599 GLU A N 1
ATOM 4674 C CA . GLU A 1 573 ? 32.290 -44.553 -19.466 1.00 93.82 599 GLU A CA 1
ATOM 4675 C C . GLU A 1 573 ? 30.760 -44.583 -19.533 1.00 90.92 599 GLU A C 1
ATOM 4676 O O . GLU A 1 573 ? 30.166 -45.659 -19.586 1.00 93.16 599 GLU A O 1
ATOM 4682 N N . LEU A 1 574 ? 30.134 -43.406 -19.515 1.00 86.34 600 LEU A N 1
ATOM 4683 C CA . LEU A 1 574 ? 28.672 -43.295 -19.619 1.00 80.42 600 LEU A CA 1
ATOM 4684 C C . LEU A 1 574 ? 28.152 -43.659 -21.016 1.00 78.17 600 LEU A C 1
ATOM 4685 O O . LEU A 1 574 ? 27.107 -44.301 -21.146 1.00 78.31 600 LEU A O 1
ATOM 4690 N N . MET A 1 575 ? 28.882 -43.257 -22.053 1.00 75.03 601 MET A N 1
ATOM 4691 C CA . MET A 1 575 ? 28.538 -43.633 -23.423 1.00 75.44 601 MET A CA 1
ATOM 4692 C C . MET A 1 575 ? 28.705 -45.125 -23.653 1.00 78.92 601 MET A C 1
ATOM 4693 O O . MET A 1 575 ? 27.997 -45.710 -24.468 1.00 81.18 601 MET A O 1
ATOM 4698 N N . ALA A 1 576 ? 29.654 -45.732 -22.944 1.00 83.98 602 ALA A N 1
ATOM 4699 C CA . ALA A 1 576 ? 29.836 -47.182 -22.973 1.00 83.87 602 ALA A CA 1
ATOM 4700 C C . ALA A 1 576 ? 28.545 -47.897 -22.582 1.00 79.94 602 ALA A C 1
ATOM 4701 O O . ALA A 1 576 ? 28.114 -48.822 -23.264 1.00 75.66 602 ALA A O 1
ATOM 4703 N N . GLU A 1 577 ? 27.926 -47.440 -21.497 1.00 80.56 603 GLU A N 1
ATOM 4704 C CA . GLU A 1 577 ? 26.678 -48.031 -20.997 1.00 85.98 603 GLU A CA 1
ATOM 4705 C C . GLU A 1 577 ? 25.537 -47.887 -22.005 1.00 89.75 603 GLU A C 1
ATOM 4706 O O . GLU A 1 577 ? 24.768 -48.824 -22.233 1.00 93.37 603 GLU A O 1
ATOM 4712 N N . ALA A 1 578 ? 25.429 -46.699 -22.591 1.00 86.32 604 ALA A N 1
ATOM 4713 C CA . ALA A 1 578 ? 24.415 -46.421 -23.595 1.00 82.60 604 ALA A CA 1
ATOM 4714 C C . ALA A 1 578 ? 24.534 -47.377 -24.771 1.00 79.63 604 ALA A C 1
ATOM 4715 O O . ALA A 1 578 ? 23.546 -47.957 -25.218 1.00 80.33 604 ALA A O 1
ATOM 4717 N N . THR A 1 579 ? 25.754 -47.537 -25.266 1.00 76.56 605 THR A N 1
ATOM 4718 C CA . THR A 1 579 ? 26.008 -48.413 -26.401 1.00 76.11 605 THR A CA 1
ATOM 4719 C C . THR A 1 579 ? 25.846 -49.884 -26.014 1.00 74.04 605 THR A C 1
ATOM 4720 O O . THR A 1 579 ? 25.585 -50.723 -26.870 1.00 69.28 605 THR A O 1
ATOM 4724 N N . LYS A 1 580 ? 26.026 -50.186 -24.729 1.00 75.26 606 LYS A N 1
ATOM 4725 C CA . LYS A 1 580 ? 25.747 -51.520 -24.198 1.00 77.62 606 LYS A CA 1
ATOM 4726 C C . LYS A 1 580 ? 24.259 -51.775 -24.350 1.00 71.55 606 LYS A C 1
ATOM 4727 O O . LYS A 1 580 ? 23.845 -52.738 -24.983 1.00 67.24 606 LYS A O 1
ATOM 4733 N N . ILE A 1 581 ? 23.460 -50.881 -23.784 1.00 69.62 607 ILE A N 1
ATOM 4734 C CA . ILE A 1 581 ? 22.009 -50.974 -23.878 1.00 67.80 607 ILE A CA 1
ATOM 4735 C C . ILE A 1 581 ? 21.552 -51.179 -25.332 1.00 66.51 607 ILE A C 1
ATOM 4736 O O . ILE A 1 581 ? 20.859 -52.146 -25.639 1.00 68.19 607 ILE A O 1
ATOM 4741 N N . HIS A 1 582 ? 21.972 -50.297 -26.229 1.00 63.05 608 HIS A N 1
ATOM 4742 C CA . HIS A 1 582 ? 21.652 -50.442 -27.653 1.00 63.32 608 HIS A CA 1
ATOM 4743 C C . HIS A 1 582 ? 22.165 -51.747 -28.265 1.00 65.46 608 HIS A C 1
ATOM 4744 O O . HIS A 1 582 ? 21.761 -52.126 -29.367 1.00 63.75 608 HIS A O 1
ATOM 4751 N N . ARG A 1 583 ? 23.084 -52.407 -27.572 1.00 72.60 609 ARG A N 1
ATOM 4752 C CA . ARG A 1 583 ? 23.671 -53.658 -28.036 1.00 77.09 609 ARG A CA 1
ATOM 4753 C C . ARG A 1 583 ? 22.765 -54.819 -27.672 1.00 74.73 609 ARG A C 1
ATOM 4754 O O . ARG A 1 583 ? 22.475 -55.677 -28.497 1.00 70.61 609 ARG A O 1
ATOM 4762 N N . GLU A 1 584 ? 22.332 -54.826 -26.417 1.00 76.06 610 GLU A N 1
ATOM 4763 C CA . GLU A 1 584 ? 21.471 -55.872 -25.883 1.00 78.08 610 GLU A CA 1
ATOM 4764 C C . GLU A 1 584 ? 20.054 -55.820 -26.475 1.00 75.95 610 GLU A C 1
ATOM 4765 O O . GLU A 1 584 ? 19.443 -56.863 -26.713 1.00 73.84 610 GLU A O 1
ATOM 4771 N N . ASN A 1 585 ? 19.549 -54.609 -26.709 1.00 72.86 611 ASN A N 1
ATOM 4772 C CA . ASN A 1 585 ? 18.311 -54.395 -27.462 1.00 68.96 611 ASN A CA 1
ATOM 4773 C C . ASN A 1 585 ? 18.686 -53.876 -28.836 1.00 69.46 611 ASN A C 1
ATOM 4774 O O . ASN A 1 585 ? 19.554 -53.030 -28.949 1.00 76.78 611 ASN A O 1
ATOM 4779 N N . LEU A 1 586 ? 18.049 -54.367 -29.885 1.00 69.71 612 LEU A N 1
ATOM 4780 C CA . LEU A 1 586 ? 18.426 -53.947 -31.237 1.00 71.43 612 LEU A CA 1
ATOM 4781 C C . LEU A 1 586 ? 17.322 -53.144 -31.913 1.00 69.80 612 LEU A C 1
ATOM 4782 O O . LEU A 1 586 ? 16.826 -53.518 -32.980 1.00 71.49 612 LEU A O 1
ATOM 4787 N N . TRP A 1 587 ? 16.969 -52.018 -31.295 1.00 65.75 613 TRP A N 1
ATOM 4788 C CA . TRP A 1 587 ? 15.877 -51.172 -31.782 1.00 61.44 613 TRP A CA 1
ATOM 4789 C C . TRP A 1 587 ? 16.110 -50.634 -33.183 1.00 59.92 613 TRP A C 1
ATOM 4790 O O . TRP A 1 587 ? 15.162 -50.429 -33.932 1.00 58.76 613 TRP A O 1
ATOM 4801 N N . MET A 1 588 ? 17.370 -50.385 -33.529 1.00 61.17 614 MET A N 1
ATOM 4802 C CA . MET A 1 588 ? 17.725 -50.040 -34.904 1.00 59.73 614 MET A CA 1
ATOM 4803 C C . MET A 1 588 ? 18.467 -51.200 -35.535 1.00 58.62 614 MET A C 1
ATOM 4804 O O . MET A 1 588 ? 19.433 -51.708 -34.972 1.00 59.40 614 MET A O 1
ATOM 4809 N N . ILE A 1 589 ? 18.004 -51.621 -36.704 1.00 59.69 615 ILE A N 1
ATOM 4810 C CA . ILE A 1 589 ? 18.653 -52.686 -37.453 1.00 59.80 615 ILE A CA 1
ATOM 4811 C C . ILE A 1 589 ? 19.131 -52.094 -38.765 1.00 61.16 615 ILE A C 1
ATOM 4812 O O . ILE A 1 589 ? 18.345 -51.871 -39.685 1.00 61.99 615 ILE A O 1
ATOM 4817 N N . GLY A 1 590 ? 20.426 -51.821 -38.832 1.00 63.84 616 GLY A N 1
ATOM 4818 C CA . GLY A 1 590 ? 21.040 -51.262 -40.034 1.00 66.39 616 GLY A CA 1
ATOM 4819 C C . GLY A 1 590 ? 21.746 -52.271 -40.904 1.00 66.90 616 GLY A C 1
ATOM 4820 O O . GLY A 1 590 ? 21.961 -53.414 -40.510 1.00 63.40 616 GLY A O 1
ATOM 4821 N N . THR A 1 591 ? 22.084 -51.827 -42.107 1.00 70.36 617 THR A N 1
ATOM 4822 C CA . THR A 1 591 ? 22.896 -52.595 -43.030 1.00 78.37 617 THR A CA 1
ATOM 4823 C C . THR A 1 591 ? 24.130 -51.798 -43.386 1.00 88.90 617 THR A C 1
ATOM 4824 O O . THR A 1 591 ? 24.037 -50.609 -43.707 1.00 98.74 617 THR A O 1
ATOM 4828 N N . VAL A 1 592 ? 25.285 -52.442 -43.325 1.00 92.18 618 VAL A N 1
ATOM 4829 C CA . VAL A 1 592 ? 26.533 -51.765 -43.652 1.00 100.98 618 VAL A CA 1
ATOM 4830 C C . VAL A 1 592 ? 26.675 -50.476 -42.804 1.00 102.79 618 VAL A C 1
ATOM 4831 O O . VAL A 1 592 ? 26.061 -50.347 -41.711 1.00 111.70 618 VAL A O 1
ATOM 4835 N N . GLY A 1 593 ? 27.472 -49.530 -43.324 1.00 97.69 619 G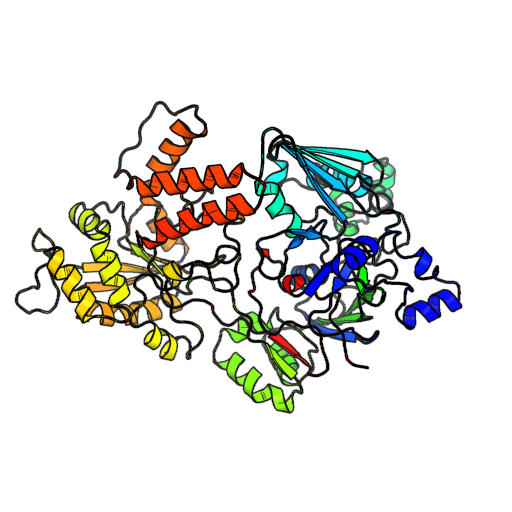LY A N 1
ATOM 4836 C CA . GLY A 1 593 ? 27.747 -48.258 -42.680 1.00 88.96 619 GLY A CA 1
ATOM 4837 C C . GLY A 1 593 ? 28.963 -47.645 -43.353 1.00 82.62 619 GLY A C 1
ATOM 4838 O O . GLY A 1 593 ? 29.516 -48.207 -44.301 1.00 82.54 619 GLY A O 1
ATOM 4839 N N . GLU A 1 594 ? 29.359 -46.471 -42.884 1.00 75.67 620 GLU A N 1
ATOM 4840 C CA . GLU A 1 594 ? 30.646 -45.876 -43.240 1.00 69.65 620 GLU A CA 1
ATOM 4841 C C . GLU A 1 594 ? 30.901 -45.690 -44.736 1.00 69.10 620 GLU A C 1
ATOM 4842 O O . GLU A 1 594 ? 31.935 -46.113 -45.245 1.00 66.00 620 GLU A O 1
ATOM 4848 N N . ASP A 1 595 ? 29.975 -45.034 -45.433 1.00 71.50 621 ASP A N 1
ATOM 4849 C CA . ASP A 1 595 ? 30.194 -44.685 -46.842 1.00 74.88 621 ASP A CA 1
ATOM 4850 C C . ASP A 1 595 ? 31.584 -44.087 -47.026 1.00 74.01 621 ASP A C 1
ATOM 4851 O O . ASP A 1 595 ? 32.106 -43.411 -46.141 1.00 75.16 621 ASP A O 1
ATOM 4856 N N . LEU A 1 596 ? 32.178 -44.322 -48.185 1.00 70.59 622 LEU A N 1
ATOM 4857 C CA . LEU A 1 596 ? 33.427 -43.670 -48.513 1.00 65.81 622 LEU A CA 1
ATOM 4858 C C . LEU A 1 596 ? 33.088 -42.226 -48.840 1.00 64.13 622 LEU A C 1
ATOM 4859 O O . LEU A 1 596 ? 32.115 -41.964 -49.537 1.00 69.31 622 LEU A O 1
ATOM 4864 N N . SER A 1 597 ? 33.874 -41.299 -48.300 1.00 61.24 623 SER A N 1
ATOM 4865 C CA . SER A 1 597 ? 33.735 -39.868 -48.570 1.00 57.61 623 SER A CA 1
ATOM 4866 C C . SER A 1 597 ? 35.120 -39.348 -48.925 1.00 54.46 623 SER A C 1
ATOM 4867 O O . SER A 1 597 ? 35.771 -38.696 -48.111 1.00 56.28 623 SER A O 1
ATOM 4870 N N . PRO A 1 598 ? 35.583 -39.654 -50.141 1.00 50.42 624 PRO A N 1
ATOM 4871 C CA . PRO A 1 598 ? 36.991 -39.508 -50.459 1.00 48.40 624 PRO A CA 1
ATOM 4872 C C . PRO A 1 598 ? 37.436 -38.086 -50.751 1.00 46.57 624 PRO A C 1
ATOM 4873 O O . PRO A 1 598 ? 36.634 -37.224 -51.109 1.00 47.75 624 PRO A O 1
ATOM 4877 N N . ALA A 1 599 ? 38.732 -37.872 -50.594 1.00 43.10 625 ALA A N 1
ATOM 4878 C CA . ALA A 1 599 ? 39.360 -36.609 -50.916 1.00 42.26 625 ALA A CA 1
ATOM 4879 C C . ALA A 1 599 ? 40.509 -36.926 -51.834 1.00 41.12 625 ALA A C 1
ATOM 4880 O O . ALA A 1 599 ? 40.874 -38.092 -52.006 1.00 40.22 625 ALA A O 1
ATOM 4882 N N . ILE A 1 600 ? 41.086 -35.895 -52.426 1.00 41.13 626 ILE A N 1
ATOM 4883 C CA . ILE A 1 600 ? 42.303 -36.076 -53.189 1.00 41.99 626 ILE A CA 1
ATOM 4884 C C . ILE A 1 600 ? 43.340 -35.073 -52.744 1.00 39.19 626 ILE A C 1
ATOM 4885 O O . ILE A 1 600 ? 43.008 -33.996 -52.252 1.00 37.24 626 ILE A O 1
ATOM 4890 N N . ALA A 1 601 ? 44.595 -35.466 -52.905 1.00 37.59 627 ALA A N 1
ATOM 4891 C CA . ALA A 1 601 ? 45.720 -34.606 -52.643 1.00 38.12 627 ALA A CA 1
ATOM 4892 C C . ALA A 1 601 ? 46.783 -34.933 -53.667 1.00 37.99 627 ALA A C 1
ATOM 4893 O O . ALA A 1 601 ? 47.103 -36.085 -53.874 1.00 37.94 627 ALA A O 1
ATOM 4895 N N . LYS A 1 602 ? 47.324 -33.918 -54.313 1.00 39.53 628 LYS A N 1
ATOM 4896 C CA . LYS A 1 602 ? 48.460 -34.114 -55.180 1.00 42.79 628 LYS A CA 1
ATOM 4897 C C . LYS A 1 602 ? 49.575 -34.815 -54.418 1.00 42.96 628 LYS A C 1
ATOM 4898 O O . LYS A 1 602 ? 49.679 -34.694 -53.201 1.00 43.05 628 LYS A O 1
ATOM 4904 N N . ASN A 1 603 ? 50.416 -35.534 -55.147 1.00 42.33 629 ASN A N 1
ATOM 4905 C CA . ASN A 1 603 ? 51.521 -36.265 -54.546 1.00 42.26 629 ASN A CA 1
ATOM 4906 C C . ASN A 1 603 ? 52.537 -35.381 -53.835 1.00 39.98 629 ASN A C 1
ATOM 4907 O O . ASN A 1 603 ? 53.263 -35.865 -52.968 1.00 38.72 629 ASN A O 1
ATOM 4912 N N . ASN A 1 604 ? 52.593 -34.102 -54.206 1.00 37.66 630 ASN A N 1
ATOM 4913 C CA . ASN A 1 604 ? 53.509 -33.159 -53.566 1.00 36.85 630 ASN A CA 1
ATOM 4914 C C . ASN A 1 604 ? 52.806 -32.270 -52.532 1.00 36.36 630 ASN A C 1
ATOM 4915 O O . ASN A 1 604 ? 53.378 -31.287 -52.049 1.00 34.05 630 ASN A O 1
ATOM 4920 N N . PHE A 1 605 ? 51.565 -32.632 -52.210 1.00 36.06 631 PHE A N 1
ATOM 4921 C CA . PHE A 1 605 ? 50.768 -31.932 -51.224 1.00 36.29 631 PHE A CA 1
ATOM 4922 C C . PHE A 1 605 ? 50.683 -32.815 -49.984 1.00 36.25 631 PHE A C 1
ATOM 4923 O O . PHE A 1 605 ? 50.081 -33.893 -50.014 1.00 38.28 631 PHE A O 1
ATOM 4931 N N . ARG A 1 606 ? 51.277 -32.345 -48.893 1.00 35.26 632 ARG A N 1
ATOM 4932 C CA . ARG A 1 606 ? 51.636 -33.211 -47.783 1.00 34.71 632 ARG A CA 1
ATOM 4933 C C . ARG A 1 606 ? 50.999 -32.814 -46.468 1.00 34.19 632 ARG A C 1
ATOM 4934 O O . ARG A 1 606 ? 50.301 -31.804 -46.393 1.00 33.24 632 ARG A O 1
ATOM 4942 N N . ASN A 1 607 ? 51.240 -33.635 -45.440 1.00 34.48 633 ASN A N 1
ATOM 4943 C CA . ASN A 1 607 ? 50.653 -33.476 -44.100 1.00 32.60 633 ASN A CA 1
ATOM 4944 C C . ASN A 1 607 ? 49.133 -33.632 -44.112 1.00 32.71 633 ASN A C 1
ATOM 4945 O O . ASN A 1 607 ? 48.439 -33.097 -43.244 1.00 31.64 633 ASN A O 1
ATOM 4950 N N . VAL A 1 608 ? 48.624 -34.378 -45.092 1.00 33.58 634 VAL A N 1
ATOM 4951 C CA . VAL A 1 608 ? 47.200 -34.696 -45.171 1.00 35.01 634 VAL A CA 1
ATOM 4952 C C . VAL A 1 608 ? 47.017 -36.116 -44.645 1.00 35.32 634 VAL A C 1
ATOM 4953 O O . VAL A 1 608 ? 47.662 -37.032 -45.144 1.00 34.78 634 VAL A O 1
ATOM 4957 N N . PRO A 1 609 ? 46.138 -36.305 -43.640 1.00 35.75 635 PRO A N 1
ATOM 4958 C CA . PRO A 1 609 ? 45.921 -37.632 -43.050 1.00 37.30 635 PRO A CA 1
ATOM 4959 C C . PRO A 1 609 ? 45.376 -38.662 -44.030 1.00 38.14 635 PRO A C 1
ATOM 4960 O O . PRO A 1 609 ? 44.464 -38.363 -44.794 1.00 39.10 635 PRO A O 1
ATOM 4964 N N . GLU A 1 610 ? 45.919 -39.871 -43.967 1.00 40.81 636 GLU A N 1
ATOM 4965 C CA . GLU A 1 610 ? 45.485 -40.971 -44.816 1.00 44.71 636 GLU A CA 1
ATOM 4966 C C 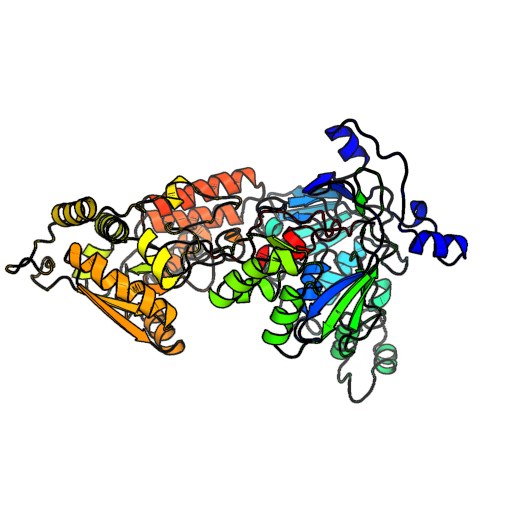. GLU A 1 610 ? 44.028 -41.315 -44.542 1.00 44.82 636 GLU A C 1
ATOM 4967 O O . GLU A 1 610 ? 43.211 -41.391 -45.460 1.00 45.80 636 GLU A O 1
ATOM 4973 N N . PHE A 1 611 ? 43.710 -41.510 -43.266 1.00 46.49 637 PHE A N 1
ATOM 4974 C CA . PHE A 1 611 ? 42.356 -41.854 -42.833 1.00 46.17 637 PHE A CA 1
ATOM 4975 C C . PHE A 1 611 ? 41.754 -40.696 -42.047 1.00 44.05 637 PHE A C 1
ATOM 4976 O O . PHE A 1 611 ? 42.465 -39.946 -41.377 1.00 41.31 637 PHE A O 1
ATOM 4984 N N . LEU A 1 612 ? 40.438 -40.565 -42.135 1.00 42.26 638 LEU A N 1
ATOM 4985 C CA . LEU A 1 612 ? 39.715 -39.512 -41.445 1.00 43.07 638 LEU A CA 1
ATOM 4986 C C . LEU A 1 612 ? 38.226 -39.819 -41.490 1.00 45.79 638 LEU A C 1
ATOM 4987 O O . LEU A 1 612 ? 37.728 -40.389 -42.459 1.00 44.34 638 LEU A O 1
ATOM 4992 N N . VAL A 1 613 ? 37.515 -39.433 -40.438 1.00 50.12 639 VAL A N 1
ATOM 4993 C CA . VAL A 1 613 ? 36.053 -39.509 -40.442 1.00 51.05 639 VAL A CA 1
ATOM 4994 C C . VAL A 1 613 ? 35.551 -38.085 -40.656 1.00 50.23 639 VAL A C 1
ATOM 4995 O O . VAL A 1 613 ? 36.086 -37.133 -40.088 1.00 48.69 639 VAL A O 1
ATOM 4999 N N . THR A 1 614 ? 34.542 -37.950 -41.508 1.00 51.51 640 THR A N 1
ATOM 5000 C CA . THR A 1 614 ? 34.085 -36.645 -41.954 1.00 53.15 640 THR A CA 1
ATOM 5001 C C . THR A 1 614 ? 32.662 -36.395 -41.494 1.00 54.65 640 THR A C 1
ATOM 5002 O O . THR A 1 614 ? 31.810 -37.270 -41.619 1.00 55.18 640 THR A O 1
ATOM 5006 N N . ASP A 1 615 ? 32.418 -35.194 -40.976 1.00 57.04 641 ASP A N 1
ATOM 5007 C CA . ASP A 1 615 ? 31.123 -34.806 -40.415 1.00 58.92 641 ASP A CA 1
ATOM 5008 C C . ASP A 1 615 ? 31.132 -33.283 -40.231 1.00 57.27 641 ASP A C 1
ATOM 5009 O O . ASP A 1 615 ? 32.198 -32.689 -40.078 1.00 57.23 641 ASP A O 1
ATOM 5014 N N . ASP A 1 616 ? 29.962 -32.649 -40.254 1.00 55.97 642 ASP A N 1
ATOM 5015 C CA . ASP A 1 616 ? 29.886 -31.189 -40.079 1.00 55.71 642 ASP A CA 1
ATOM 5016 C C . ASP A 1 616 ? 30.276 -30.778 -38.652 1.00 52.41 642 ASP A C 1
ATOM 5017 O O . ASP A 1 616 ? 30.893 -29.736 -38.449 1.00 53.18 642 ASP A O 1
ATOM 5022 N N . VAL A 1 617 ? 29.920 -31.602 -37.677 1.00 49.12 643 VAL A N 1
ATOM 5023 C CA . VAL A 1 617 ? 30.291 -31.374 -36.280 1.00 49.44 643 VAL A CA 1
ATOM 5024 C C . VAL A 1 617 ? 31.804 -31.290 -36.061 1.00 49.02 643 VAL A C 1
ATOM 5025 O O . VAL A 1 617 ? 32.262 -30.556 -35.187 1.00 50.32 643 VAL A O 1
ATOM 5029 N N . LEU A 1 618 ? 32.578 -32.030 -36.850 1.00 49.08 644 LEU A N 1
ATOM 5030 C CA . LEU A 1 618 ? 34.040 -31.982 -36.756 1.00 48.46 644 LEU A CA 1
ATOM 5031 C C . LEU A 1 618 ? 34.647 -30.919 -37.674 1.00 45.63 644 LEU A C 1
ATOM 5032 O O . LEU A 1 618 ? 35.872 -30.790 -37.773 1.00 45.09 644 LEU A O 1
ATOM 5037 N N . ARG A 1 619 ? 33.786 -30.164 -38.347 1.00 44.81 645 ARG A N 1
ATOM 5038 C CA . ARG A 1 619 ? 34.199 -29.039 -39.193 1.00 43.62 645 ARG A CA 1
ATOM 5039 C C . ARG A 1 619 ? 35.090 -29.485 -40.351 1.00 40.90 645 ARG A C 1
ATOM 5040 O O . ARG A 1 619 ? 35.899 -28.709 -40.841 1.00 41.56 645 ARG A O 1
ATOM 5048 N N . THR A 1 620 ? 34.929 -30.729 -40.793 1.00 38.82 646 THR A N 1
ATOM 5049 C CA . THR A 1 620 ? 35.792 -31.288 -41.824 1.00 38.16 646 THR A CA 1
ATOM 5050 C C . THR A 1 620 ? 35.867 -30.316 -43.002 1.00 37.11 646 THR A C 1
ATOM 5051 O O . THR A 1 620 ? 34.847 -29.789 -43.416 1.00 37.11 646 THR A O 1
ATOM 5055 N N . PRO A 1 621 ? 37.079 -30.061 -43.534 1.00 37.68 647 PRO A N 1
ATOM 5056 C CA . PRO A 1 621 ? 38.365 -30.686 -43.241 1.00 37.25 647 PRO A CA 1
ATOM 5057 C C . PRO A 1 621 ? 39.191 -30.066 -42.111 1.00 37.24 647 PRO A C 1
ATOM 5058 O O . PRO A 1 621 ? 40.353 -30.428 -41.973 1.00 39.29 647 PRO A O 1
ATOM 5062 N N . LEU A 1 622 ? 38.628 -29.176 -41.297 1.00 37.38 648 LEU A N 1
ATOM 5063 C CA . LEU A 1 622 ? 39.379 -28.622 -40.150 1.00 38.17 648 LEU A CA 1
ATOM 5064 C C . LEU A 1 622 ? 39.928 -29.727 -39.257 1.00 38.51 648 LEU A C 1
ATOM 5065 O O . LEU A 1 622 ? 40.990 -29.614 -38.650 1.00 39.05 648 LEU A O 1
ATOM 5070 N N . ASN A 1 623 ? 39.149 -30.784 -39.174 1.00 42.49 649 ASN A N 1
ATOM 5071 C CA . ASN A 1 623 ? 39.500 -32.030 -38.526 1.00 44.58 649 ASN A CA 1
ATOM 5072 C C . ASN A 1 623 ? 40.878 -32.596 -38.953 1.00 41.45 649 ASN A C 1
ATOM 5073 O O . ASN A 1 623 ? 41.547 -33.256 -38.173 1.00 39.20 649 ASN A O 1
ATOM 5078 N N . ALA A 1 624 ? 41.275 -32.352 -40.202 1.00 38.68 650 ALA A N 1
ATOM 5079 C CA . ALA A 1 624 ? 42.585 -32.755 -40.719 1.00 37.92 650 ALA A CA 1
ATOM 5080 C C . ALA A 1 624 ? 43.694 -31.748 -40.403 1.00 36.78 650 ALA A C 1
ATOM 5081 O O . ALA A 1 624 ? 44.872 -32.021 -40.643 1.00 36.20 650 ALA A O 1
ATOM 5083 N N . MET A 1 625 ? 43.297 -30.579 -39.909 1.00 36.89 651 MET A N 1
ATOM 5084 C CA . MET A 1 625 ? 44.192 -29.506 -39.489 1.00 39.32 651 MET A CA 1
ATOM 5085 C C . MET A 1 625 ? 44.991 -28.896 -40.636 1.00 37.81 651 MET A C 1
ATOM 5086 O O . MET A 1 625 ? 46.210 -29.018 -40.689 1.00 39.09 651 MET A O 1
ATOM 5091 N N . PRO A 1 626 ? 44.300 -28.208 -41.557 1.00 36.50 652 PRO A N 1
ATOM 5092 C CA . PRO A 1 626 ? 44.940 -27.702 -42.781 1.00 35.41 652 PRO A CA 1
ATOM 5093 C C . PRO A 1 626 ? 45.994 -26.610 -42.606 1.00 34.62 652 PRO A C 1
ATOM 5094 O O . PRO A 1 626 ? 46.774 -26.354 -43.529 1.00 33.44 652 PRO A O 1
ATOM 5098 N N . MET A 1 627 ? 46.041 -25.977 -41.441 1.00 34.34 653 MET A N 1
ATOM 5099 C CA . MET A 1 627 ? 47.076 -24.981 -41.185 1.00 33.50 653 MET A CA 1
ATOM 5100 C C . MET A 1 627 ? 48.487 -25.568 -41.326 1.00 31.27 653 MET A C 1
ATOM 5101 O O . MET A 1 627 ? 49.430 -24.831 -41.606 1.00 29.55 653 MET A O 1
ATOM 5106 N N . GLN A 1 628 ? 48.626 -26.885 -41.145 1.00 29.91 654 GLN A N 1
ATOM 5107 C CA . GLN A 1 628 ? 49.937 -27.555 -41.275 1.00 29.17 654 GLN A CA 1
ATOM 5108 C C . GLN A 1 628 ? 50.087 -28.404 -42.537 1.00 28.14 654 GLN A C 1
ATOM 5109 O O . GLN A 1 628 ? 51.044 -29.172 -42.658 1.00 27.37 654 GLN A O 1
ATOM 5115 N N . PHE A 1 629 ? 49.157 -28.267 -43.476 1.00 28.61 655 PHE A N 1
ATOM 5116 C CA . PHE A 1 629 ? 49.350 -28.831 -44.816 1.00 28.58 655 PHE A CA 1
ATOM 5117 C C . PHE A 1 629 ? 50.481 -28.074 -45.463 1.00 29.01 655 PHE A C 1
ATOM 5118 O O . PHE A 1 629 ? 50.670 -26.894 -45.179 1.00 29.68 655 PHE A O 1
ATOM 5126 N N . PHE A 1 630 ? 51.233 -28.740 -46.330 1.00 30.31 656 PHE A N 1
ATOM 5127 C CA . PHE A 1 630 ? 52.233 -28.045 -47.134 1.00 31.04 656 PHE A CA 1
ATOM 5128 C C . PHE A 1 630 ? 52.429 -28.631 -48.521 1.00 31.50 656 PHE A C 1
ATOM 5129 O O . PHE A 1 630 ? 52.032 -29.758 -48.795 1.00 30.16 656 PHE A O 1
ATOM 5137 N N . ILE A 1 631 ? 53.061 -27.828 -49.373 1.00 33.61 657 ILE A N 1
ATOM 5138 C CA . ILE A 1 631 ? 53.433 -28.210 -50.725 1.00 35.60 657 ILE A CA 1
ATOM 5139 C C . ILE A 1 631 ? 54.947 -28.360 -50.786 1.00 36.43 657 ILE A C 1
ATOM 5140 O O . ILE A 1 631 ? 55.683 -27.442 -50.420 1.00 35.62 657 ILE A O 1
ATOM 5145 N N . GLU A 1 632 ? 55.413 -29.498 -51.286 1.00 39.29 658 GLU A N 1
ATOM 5146 C CA . GLU A 1 632 ? 56.849 -29.734 -51.400 1.00 42.88 658 GLU A CA 1
ATOM 5147 C C . GLU A 1 632 ? 57.509 -28.646 -52.237 1.00 44.80 658 GLU A C 1
ATOM 5148 O O . GLU A 1 632 ? 56.950 -28.208 -53.231 1.00 48.30 658 GLU A O 1
ATOM 5154 N N . GLN A 1 633 ? 58.680 -28.195 -51.803 1.00 47.91 659 GLN A N 1
ATOM 5155 C CA . GLN A 1 633 ? 59.460 -27.203 -52.532 1.00 49.64 659 GLN A CA 1
ATOM 5156 C C . GLN A 1 633 ? 60.750 -27.850 -53.009 1.00 50.53 659 GLN A C 1
ATOM 5157 O O . GLN A 1 633 ? 61.151 -27.647 -54.152 1.00 53.69 659 GLN A O 1
#

Sequence (633 aa):
GAMGATPEEYYKATGKKITEYHESPMLTKLVEEGKLPPVEQRLPEEPLVVQPVEKVGQFGGTWRRVWKGPSDRWGISKLIEVKLAFWDKEGGKLVPGLAKSWEVLENGRVYIFHLRKGVKWSDGAPYTAHDIVFWVNDIVGNDDITPSKPDWYNIGVKVEALDDYTVKFEFSKPYGLFLLKVPYGGFTGAPAHYLKQFHPKYTPMEEIEKKMVEGVHNTWVDLFNDKNDFLENTELPTLSPWKPITDPTEQFYILERNPYFWAVDIEGNQLPYIDYVRHEYVKNDEVILLKAISGEIDMQWRHIGGLGAGAGNFTLLMENSQSGGYRVLKWIAANGSASRISLNYAHSDEVLRKVFNDVRFRQALSLAINREEINEILFNGLAEPRQASLVSGSPYFDPEWEKAYAEYDPDRANKLLDEMGLKWDDKHEYRLLPDGRPLRFTITVTGQFHVDVWTMVKEYWKQIGVWVEIENLERSLFYERADAGDFDAMVWNMDRAAQPLSSPMVIFPGSENIADFWYIGWSGWISYYIDKNIRGVEPEEVPEGPEPPEVVYRLVDLYYQIASTPDPDKIKELMAEATKIHRENLWMIGTVGEDLSPAIAKNNFRNVPEFLVTDDVLRTPLNAMPMQFFIEQ

B-factor: mean 61.16, std 19.68, range [17.34, 145.46]

Solvent-accessible surface area: 26110 Å² total; per-residue (Å²): 58,49,38,15,20,7,23,106,70,13,85,141,88,62,59,115,131,28,114,114,52,74,31,0,90,45,2,44,131,53,38,138,85,67,143,23,43,58,7,110,109,0,6,5,116,50,0,0,1,0,84,11,52,83,117,52,9,86,32,8,28,57,0,77,7,4,4,75,0,50,104,8,59,141,4,2,7,20,2,12,27,15,4,0,0,5,20,26,97,57,0,8,108,28,22,21,0,1,0,63,49,64,74,50,76,94,98,0,80,2,2,14,0,55,5,2,106,22,1,39,6,10,86,21,20,90,3,20,0,93,8,0,29,7,35,1,51,10,12,11,20,26,104,86,18,29,112,94,43,37,90,14,56,108,35,36,31,128,3,76,26,96,77,65,50,17,0,41,0,62,3,66,116,40,15,3,25,0,14,23,34,0,1,95,18,36,3,10,17,6,4,10,91,33,0,78,63,8,2,40,139,88,21,77,75,114,72,0,104,157,103,42,80,172,89,73,21,142,60,28,22,47,0,0,66,68,61,45,20,58,0,69,18,71,122,21,6,25,6,10,4,2,46,15,68,27,58,1,104,90,106,55,0,44,1,35,3,1,12,19,0,0,0,0,0,29,105,0,18,1,0,0,0,0,16,63,0,68,2,37,99,6,168,52,49,116,49,0,20,116,42,0,20,69,6,78,0,11,0,0,38,67,29,1,6,56,32,0,56,33,34,59,38,27,66,79,0,60,127,32,20,164,97,6,24,6,53,12,8,83,0,30,24,5,20,0,0,9,0,1,0,1,2,6,5,20,21,98,38,119,42,11,51,150,8,0,47,35,43,96,0,4,25,0,0,0,0,0,0,22,5,111,65,0,12,97,98,60,30,87,19,49,28,76,42,0,0,1,0,0,0,46,40,4,11,12,61,7,83,116,6,23,108,25,55,15,96,117,54,31,120,112,0,31,110,13,0,64,93,39,46,6,158,58,38,156,158,117,81,28,0,52,8,110,82,50,95,66,1,105,5,38,0,1,0,14,34,117,83,20,26,50,1,0,61,38,0,54,88,32,0,67,103,0,0,0,63,1,57,41,56,78,20,109,143,58,69,0,86,116,73,2,117,79,27,88,17,29,0,0,1,51,44,4,56,119,0,0,0,1,5,51,30,8,42,20,4,0,0,18,18,64,153,110,26,4,18,4,3,28,42,3,42,37,38,4,67,40,24,14,48,101,80,61,162,44,126,101,41,166,133,97,34,159,46,36,97,8,50,111,38,0,12,94,0,0,37,12,15,68,90,2,18,48,26,22,68,66,104,86,9,92,99,3,0,53,79,0,2,97,16,4,66,96,18,2,2,7,1,0,1,2,1,12,36,21,8,0,0,0,0,39,79,58,0,49,0,9,6,116,126,8,11,7,25,72,12,1,15,3,5,14,13,2,14,1,8,0,0,4,19,85,126

Secondary structure (DSSP, 8-state):
-EEESSHHHHHHHHS------B--HHHHHHHHTTSS--HHHHS-SS-EEEE-SSS------EEEEEE-SGGGHHHHHHHH---SEEE-SSSSSEEESSEEEEEEETTTTEEEEEE-TT-B-TTSPBP-HHHHHHHIIIIIT-TTT-SSPPHHHHS-EEEEEEETTEEEEEESS--GGGGGTTTTS-TT---HHHHGGG-TTTS-HHHHHTT--TTT-SSHHHHHHHHT-TTT-TT----SSEEE-S-TTSSEEEEEE-TT--EEETT-BBSPS-SEEEEEE-SSHHHHHHHHHTT--SEE-TTHHHHTTSHHHHHHHHHHHHHHTEEEE--EE--SEEEEEEE-TT-SSHHHHHHHH-HHHHHHHHHT--HHHHIIIIISS-S----SSSPSSSTT--HHHHHTT-S--HHHHHHHHHHHT--B-TTSSSBB-TTS-B-EEEEEE-SHHHHHHHHHHHHHHHTTT-EEEEEE--HHHHHHHHHHT--SEEEEEE---SSGGGSTTTTSTTSSSS--GGGGGGHHHHHHHIIIIIT----SPPP-SPPPPHHHHHHHHHHHHHHH---HHHHHHHHHHHHHHHHHS-S-EEE----B--EEEETTEES--SS-EE-TTTTTTGGG-GGG-EE--

Foldseek 3Di:
DAKQLFQVSVCVVPVDHQDDADEAVVVVVCVVVVNDPDLVLLAFPTFIADEFLFDFFAAEDAFEAADAFPVRVLQVCLLWDFFCWAAALLGQDTHHTQFSDKDADPLQQKIKTFGTGNQAWLVRHDQFQVQLVCQVCQQQVPCVLHVDHDPQVVQPWDWDRPDRGMIMIGGDAHFQCVNLVGNQDRSSHFDCVQQLQLGVVNHPPVSNVVPDDPPQDPDSSSVNCCCRPQQAHQPGTHQTQWGWPDGRVPQKTKTAGRSSHHYAYPNNYRWDRYGMYIYGNDNDLVVNLVCLLQLVGFWDQVSLQVQCQDPVSVVSNCVRCVVNQWDKFFAWAFWQFQKKKFFLCLAPPPQLNVCRQPLLNVLLLQLLDDLQVCLCPLRVRDDFWFWGAFDPSALLDDPLLRVQSSHNHNVVSLVSVVVVVQAQDPVSQATATPVRHQQEFEEEEEDPSNCVSCVVSCVSVSSSRHHYDYDHDHDVVLVVCQLVSNGGMYMDIGGPRRPCLVPVQVLAPPPDPQHDSLCNQQNQVLVQLCCCPVVNPGDPDHDDTDHDDVLNSVSNVLSVVLRSGNDSVVVSVSSNSSSVSCSSHVSMRHTTITGGRMMMRRPQWDSFDSYHYDDVSSSPPVSSVSRHIHGHD

Nearest PDB structures (foldseek):
  5ipw-assembly1_A  TM=1.002E+00  e=0.000E+00  Thermotoga maritima MSB8
  7vew-assembly2_B  TM=6.763E-01  e=2.123E-58  Sphingomonas sp. A1
  4ony-assembly2_B  TM=6.997E-01  e=5.439E-21  Brucella melitensis ATCC 23457
  8fsq-assembly1_A  TM=5.284E-01  e=4.519E-24  Escherichia coli
  3pam-assembly1_A  TM=6.813E-01  e=1.114E-09  Bartonella henselae